Protein AF-A0A9D6RT86-F1 (afdb_monomer_lite)

pLDDT: mean 81.07, std 12.39, range [26.58, 95.44]

Secondary structure (DSSP, 8-state):
-HHHHHHHHHHHHHHHHHHHHHHHHHHHHHHHHHHHHHHHHHHHHHHHHHHHHHHHHHHHHHHHHHTT--HHHHHHHHHHHHHHHHHHHHHHHHHHHHHHHHHHHHHHHHHHHHHHHHHHHHHHHHHHHHHHHHHHHHHHHHHHHHHHHHHHHHHHHHHHHHHHHHHHHHHHHHHHHHHHHHHHHHHHHHHHHHHHHHHHHHHHHHHHHHHHHHHHHHHHHHHHHHTTTSSS--------------------SSSHHHHHHHHHHHHHHHHHHHHHHHHHHHHHHHHHHHHHHHHHHHHHHHHHHHHHHHHHHHHHHHHHHHHHHHHHHHHHHHHHHHHHHHHHHHHHHHHHHHHHHHHHHHHHHHHHHHHHHHHHHHHHHHHHHHHHHHHHHHHHHHHHHHHHHHHHHHHHHHHHHHHHHHHHHHHHHHHHHHHHHHHHHHHHHHHHHHHHHHHHHHHHHHHHHHHHHHHHHHHHHHHHHHHHHTTS---HHHHHHHHHHHHHHHHHHHHHHHHHHHHHHHHHHHHHHHHHHHHHHHHHHHHHHHHHHHHHHHHHHHHHHHHHHHHHHHHHHHHHHHHHHHHHHHHHHHHHHHHHHHHHHHHHHHHHHHHHHHHHHHHHHHHHHHHHHHHHHHHHHHHHHHHHHHHHHHHHHHHHHHHHHHHHHHHHHHHHHHHHHHHHHHHHHHHHHHHHHHHHHHHHHHHHHTT-

Radius of gyration: 91.31 Å; chains: 1; bounding box: 219×59×304 Å

Sequence (708 aa):
MQRVILQLRQTQKQALLLKRRLTATKVLAIKYKRLALKLKKTSDLLRAQLQQKIKLLSQQLAQTQKSGADPKQIASLKQALLQAQAEKEKLTSTAESRHRELARLQESIGQLEASLGEQQGLREELEAQLREGYERLTQERTRAASELESVRSRAGNLEKQTQLQKSRIGGLEEKVRAAEARLEELERDIEASEQQKELQVSQLQRELQAAELDRELQVTELEAKLQEVELQRDAQAPTLETDAPAEAELRGELEDSREQLASLQAELAASREMLAEAQERSAALEPEHAQAMLRFEEARGREEELQLAQEASLAEIDRLEQTLTTRGAELEEVKEELSRARSQLEETRRHVLERDGALGDSSLAMEDLQEQLNRLQDRGDELERLLHERTSELAEANSLIHELESMISATETSAGQAEEELEELESRLQSTTQDLLQRDQRLSELEQELQSKNERLQQKDERIAELWSELASANEILMALEAQAASGVVSKRELTVATQQLKEARSDLQATRSQLEQKQVRIETLQEELQAAMARVADSKELAQTDIVEMRQRILDLHNRAESVENAKFRAEAHLAQLKRDIENRDSQLARLDALVAILEEKQDELQRELEDTREQLTLSIEGREQTAAQLKWKNELLEELHSTLNEKESALRDLQGRYQSLKESTRTQVEEANSTKTRLLEVVTEKQTLQSRVMLLQEEVKRLKGL

Foldseek 3Di:
DVVLVVVLVVLVVVLVVLVVVLVVLVVVLVVLVVVLVVLVVVLVVVLVVLVVVLVVLVVVLVVCVVVVHDVVVNVVSVVVNVVSVVVNVVSVVVSVVSVVVSVVSVVVSVVSVVVSVVSVVVSVVSVVVSVVSVVVVVVVVVVVVVVVVVVVVVVVVVVVVVVVVVVVVVVVVVVVVVVVVVVVVVVVVVVVVVVVVVVVVVVVVVVVVVVVVVVVVVVVVVVVVVVVVVPPDDDDDDDDDDDDDDDDDDDDDPVVVVVVVVVVVVVVVVVVVVVVVVVVVVVVVVVVVVVVVVVVVVVVVVVVVVVVVVVVVVVVVVVVVVVVVVVVVVVVVVVVVVVVVVVVVVVVVVVVVVVVVVVVVVVVVVVVVVVVVVVVVVVVVVVVVVVVVVVVVVVVVVVVVVVVVVVVVVVVVVVVVVVVVVVVVVVVVVVVVVVVVVVVVVVVVVVVVVVVVVVVVVVVVVVVVVVVVVVVVVVVVVVVVVVVVVVPDDDPVVVVVVVVVVVVVVVVVVVVVVVVVVVVVVVVVVVVVVVVVVVVVVVVVVVVVVVVVVVVVVVVVVVVVVVVVVVVVVVVVVVVVVVVVVVVVVVVVVVVVVVVVVVVVVVVVVVVVVVVVVVVVVVVVVVVVVVVVVVVVVVVVVVVVVVVVVVVVVVVVVVVVVVVVVVVVVVVVVVVVVVVVVVVVVVVVVVVVVVVVVVVVVVVVVVVVVVD

Structure (mmCIF, N/CA/C/O backbone):
data_AF-A0A9D6RT86-F1
#
_entry.id   AF-A0A9D6RT86-F1
#
loop_
_atom_site.group_PDB
_atom_site.id
_atom_site.type_symbol
_atom_site.label_atom_id
_atom_site.label_alt_id
_atom_site.label_comp_id
_atom_site.label_asym_id
_atom_site.label_entity_id
_atom_site.label_seq_id
_atom_site.pdbx_PDB_ins_code
_atom_site.Cartn_x
_atom_site.Cartn_y
_atom_site.Cartn_z
_atom_site.occupancy
_atom_site.B_iso_or_equiv
_atom_site.auth_seq_id
_atom_site.auth_comp_id
_atom_site.auth_asym_id
_atom_site.auth_atom_id
_atom_site.pdbx_PDB_model_num
ATOM 1 N N . MET A 1 1 ? 12.897 -5.755 -1.551 1.00 66.19 1 MET A N 1
ATOM 2 C CA . MET A 1 1 ? 12.175 -4.678 -0.830 1.00 66.19 1 MET A CA 1
ATOM 3 C C . MET A 1 1 ? 10.707 -4.978 -0.503 1.00 66.19 1 MET A C 1
ATOM 5 O O . MET A 1 1 ? 10.410 -5.102 0.677 1.00 66.19 1 MET A O 1
ATOM 9 N N . GLN A 1 2 ? 9.785 -5.131 -1.469 1.00 64.38 2 GLN A N 1
ATOM 10 C CA . GLN A 1 2 ? 8.348 -5.309 -1.158 1.00 64.38 2 GLN A CA 1
ATOM 11 C C . GLN A 1 2 ? 8.056 -6.517 -0.246 1.00 64.38 2 GLN A C 1
ATOM 13 O O . GLN A 1 2 ? 7.376 -6.349 0.761 1.00 64.38 2 GLN A O 1
ATOM 18 N N . ARG A 1 3 ? 8.652 -7.696 -0.505 1.00 70.12 3 ARG A N 1
ATOM 19 C CA . ARG A 1 3 ? 8.540 -8.872 0.391 1.00 70.12 3 ARG A CA 1
ATOM 20 C C . ARG A 1 3 ? 9.015 -8.592 1.825 1.00 70.12 3 ARG A C 1
ATOM 22 O O . ARG A 1 3 ? 8.358 -9.009 2.771 1.00 70.12 3 ARG A O 1
ATOM 29 N N . VAL A 1 4 ? 10.112 -7.847 1.987 1.00 70.44 4 VAL A N 1
ATOM 30 C CA . VAL A 1 4 ? 10.682 -7.483 3.301 1.00 70.44 4 VAL A CA 1
ATOM 31 C C . VAL A 1 4 ? 9.758 -6.517 4.050 1.00 70.44 4 VAL A C 1
ATOM 33 O O . VAL A 1 4 ? 9.514 -6.690 5.240 1.00 70.44 4 VAL A O 1
ATOM 36 N N . ILE A 1 5 ? 9.176 -5.540 3.348 1.00 70.75 5 ILE A N 1
ATOM 37 C CA . ILE A 1 5 ? 8.189 -4.605 3.914 1.00 70.75 5 ILE A CA 1
ATOM 38 C C . ILE A 1 5 ? 6.923 -5.352 4.359 1.00 70.75 5 ILE A C 1
ATOM 40 O O . ILE A 1 5 ? 6.368 -5.063 5.420 1.00 70.75 5 ILE A O 1
ATOM 44 N N . LEU A 1 6 ? 6.470 -6.325 3.567 1.00 74.44 6 LEU A N 1
ATOM 45 C CA . LEU A 1 6 ? 5.275 -7.117 3.855 1.00 74.44 6 LEU A CA 1
ATOM 46 C C . LEU A 1 6 ? 5.482 -8.023 5.078 1.00 74.44 6 LEU A C 1
ATOM 48 O O . LEU A 1 6 ? 4.628 -8.051 5.966 1.00 74.44 6 LEU A O 1
ATOM 52 N N . GLN A 1 7 ? 6.651 -8.665 5.180 1.00 75.00 7 GLN A N 1
ATOM 53 C CA . GLN A 1 7 ? 7.058 -9.413 6.371 1.00 75.00 7 GLN A CA 1
ATOM 54 C C . GLN A 1 7 ? 7.118 -8.509 7.609 1.00 75.00 7 GLN A C 1
ATOM 56 O O . GLN A 1 7 ? 6.474 -8.820 8.603 1.00 75.00 7 GLN A O 1
ATOM 61 N N . LEU A 1 8 ? 7.769 -7.341 7.537 1.00 73.44 8 LEU A N 1
ATOM 62 C CA . LEU A 1 8 ? 7.833 -6.392 8.659 1.00 73.44 8 LEU A CA 1
ATOM 63 C C . LEU A 1 8 ? 6.451 -5.928 9.140 1.00 73.44 8 LEU A C 1
ATOM 65 O O . LEU A 1 8 ? 6.221 -5.826 10.347 1.00 73.44 8 LEU A O 1
ATOM 69 N N . ARG A 1 9 ? 5.509 -5.683 8.220 1.00 77.88 9 ARG A N 1
ATOM 70 C CA . ARG A 1 9 ? 4.119 -5.339 8.569 1.00 77.88 9 ARG A CA 1
ATOM 71 C C . ARG A 1 9 ? 3.409 -6.487 9.286 1.00 77.88 9 ARG A C 1
ATOM 73 O O . ARG A 1 9 ? 2.684 -6.246 10.254 1.00 77.88 9 ARG A O 1
ATOM 80 N N . GLN A 1 10 ? 3.617 -7.729 8.848 1.00 79.81 10 GLN A N 1
ATOM 81 C CA . GLN A 1 10 ? 3.072 -8.906 9.529 1.00 79.81 10 GLN A CA 1
ATOM 82 C C . GLN A 1 10 ? 3.666 -9.064 10.936 1.00 79.81 10 GLN A C 1
ATOM 84 O O . GLN A 1 10 ? 2.904 -9.222 11.893 1.00 79.81 10 GLN A O 1
ATOM 89 N N . THR A 1 11 ? 4.985 -8.924 11.089 1.00 77.25 11 THR A N 1
ATOM 90 C CA . THR A 1 11 ? 5.674 -8.986 12.389 1.00 77.25 11 THR A CA 1
ATOM 91 C C . THR A 1 11 ? 5.197 -7.871 13.330 1.00 77.25 11 THR A C 1
ATOM 93 O O . THR A 1 11 ? 4.907 -8.127 14.499 1.00 77.25 11 THR A O 1
ATOM 96 N N . GLN A 1 12 ? 4.996 -6.644 12.827 1.00 76.25 12 GLN A N 1
ATOM 97 C CA . GLN A 1 12 ? 4.406 -5.538 13.598 1.00 76.25 12 GLN A CA 1
ATOM 98 C C . GLN A 1 12 ? 2.979 -5.843 14.070 1.00 76.25 12 GLN A C 1
ATOM 100 O O . GLN A 1 12 ? 2.642 -5.593 15.230 1.00 76.25 12 GLN A O 1
ATOM 105 N N . LYS A 1 13 ? 2.132 -6.397 13.193 1.00 81.19 13 LYS A N 1
ATOM 106 C CA . LYS A 1 13 ? 0.751 -6.771 13.536 1.00 81.19 13 LYS A CA 1
ATOM 107 C C . LYS A 1 13 ? 0.724 -7.847 14.625 1.00 81.19 13 LYS A C 1
ATOM 109 O O . LYS A 1 13 ? -0.061 -7.740 15.571 1.00 81.19 13 LYS A O 1
ATOM 114 N N . GLN A 1 14 ? 1.602 -8.845 14.526 1.00 77.88 14 GLN A N 1
ATOM 115 C CA . GLN A 1 14 ? 1.760 -9.888 15.541 1.00 77.88 14 GLN A CA 1
ATOM 116 C C . GLN A 1 14 ? 2.231 -9.307 16.881 1.00 77.88 14 GLN A C 1
ATOM 118 O O . GLN A 1 14 ? 1.611 -9.589 17.906 1.00 77.88 14 GLN A O 1
ATOM 123 N N . ALA A 1 15 ? 3.231 -8.419 16.881 1.00 73.00 15 ALA A N 1
ATOM 124 C CA . ALA A 1 15 ? 3.718 -7.754 18.092 1.00 73.00 15 ALA A CA 1
ATOM 125 C C . ALA A 1 15 ? 2.627 -6.914 18.790 1.00 73.00 15 ALA A C 1
ATOM 127 O O . ALA A 1 15 ? 2.501 -6.938 20.017 1.00 73.00 15 ALA A O 1
ATOM 128 N N . LEU A 1 16 ? 1.782 -6.215 18.024 1.00 76.38 16 LEU A N 1
ATOM 129 C CA . LEU A 1 16 ? 0.642 -5.445 18.542 1.00 76.38 16 LEU A CA 1
ATOM 130 C C . LEU A 1 16 ? -0.423 -6.333 19.201 1.00 76.38 16 LEU A C 1
ATOM 132 O O . LEU A 1 16 ? -0.915 -6.011 20.287 1.00 76.38 16 LEU A O 1
ATOM 136 N N . LEU A 1 17 ? -0.764 -7.459 18.569 1.00 78.06 17 LEU A N 1
ATOM 137 C CA . LEU A 1 17 ? -1.690 -8.448 19.130 1.00 78.06 17 LEU A CA 1
ATOM 138 C C . LEU A 1 17 ? -1.142 -9.055 20.425 1.00 78.06 17 LEU A C 1
ATOM 140 O O . LEU A 1 17 ? -1.874 -9.167 21.412 1.00 78.06 17 LEU A O 1
ATOM 144 N N . LEU A 1 18 ? 0.151 -9.385 20.444 1.00 78.94 18 LEU A N 1
ATOM 145 C CA . LEU A 1 18 ? 0.824 -9.924 21.621 1.00 78.94 18 LEU A CA 1
ATOM 146 C C . LEU A 1 18 ? 0.835 -8.910 22.769 1.00 78.94 18 LEU A C 1
ATOM 148 O O . LEU A 1 18 ? 0.496 -9.259 23.896 1.00 78.94 18 LEU A O 1
ATOM 152 N N . LYS A 1 19 ? 1.100 -7.629 22.485 1.00 76.38 19 LYS A N 1
ATOM 153 C CA . LYS A 1 19 ? 1.039 -6.546 23.479 1.00 76.38 19 LYS A CA 1
ATOM 154 C C . LYS A 1 19 ? -0.352 -6.424 24.114 1.00 76.38 19 LYS A C 1
ATOM 156 O O . LYS A 1 19 ? -0.456 -6.280 25.335 1.00 76.38 19 LYS A O 1
ATOM 161 N N . ARG A 1 20 ? -1.428 -6.525 23.321 1.00 78.88 20 ARG A N 1
ATOM 162 C CA . ARG A 1 20 ? -2.813 -6.499 23.835 1.00 78.88 20 ARG A CA 1
ATOM 163 C C . ARG A 1 20 ? -3.099 -7.693 24.746 1.00 78.88 20 ARG A C 1
ATOM 165 O O . ARG A 1 20 ? -3.607 -7.492 25.849 1.00 78.88 20 ARG A O 1
ATOM 172 N N . ARG A 1 21 ? -2.711 -8.905 24.329 1.00 78.00 21 ARG A N 1
ATOM 173 C CA . ARG A 1 21 ? -2.840 -10.122 25.150 1.00 78.00 21 ARG A CA 1
ATOM 174 C C . ARG A 1 21 ? -2.077 -9.992 26.467 1.00 78.00 21 ARG A C 1
ATOM 176 O O . ARG A 1 21 ? -2.680 -10.164 27.519 1.00 78.00 21 ARG A O 1
ATOM 183 N N . LEU A 1 22 ? -0.821 -9.547 26.426 1.00 75.06 22 LEU A N 1
ATOM 184 C CA . LEU A 1 22 ? 0.011 -9.333 27.613 1.00 75.06 22 LEU A CA 1
ATOM 185 C C . LEU A 1 22 ? -0.640 -8.386 28.630 1.00 75.06 22 LEU A C 1
ATOM 187 O O . LEU A 1 22 ? -0.577 -8.602 29.840 1.00 75.06 22 LEU A O 1
ATOM 191 N N . THR A 1 23 ? -1.277 -7.325 28.133 1.00 77.56 23 THR A N 1
ATOM 192 C CA . THR A 1 23 ? -1.964 -6.338 28.972 1.00 77.56 23 THR A CA 1
ATOM 193 C C . THR A 1 23 ? -3.193 -6.955 29.644 1.00 77.56 23 THR A C 1
ATOM 195 O O . THR A 1 23 ? -3.360 -6.808 30.854 1.00 77.56 23 THR A O 1
ATOM 198 N N . ALA A 1 24 ? -4.002 -7.719 28.902 1.00 74.06 24 ALA A N 1
ATOM 199 C CA . ALA A 1 24 ? -5.158 -8.429 29.448 1.00 74.06 24 ALA A CA 1
ATOM 200 C C . ALA A 1 24 ? -4.754 -9.468 30.512 1.00 74.06 24 ALA A C 1
ATOM 202 O O . ALA A 1 24 ? -5.345 -9.504 31.594 1.00 74.06 24 ALA A O 1
ATOM 203 N N . THR A 1 25 ? -3.700 -10.251 30.258 1.00 76.69 25 THR A N 1
ATOM 204 C CA . THR A 1 25 ? -3.180 -11.252 31.204 1.00 76.69 25 THR A CA 1
ATOM 205 C C . THR A 1 25 ? -2.684 -10.601 32.499 1.00 76.69 25 THR A C 1
ATOM 207 O O . THR A 1 25 ? -3.001 -11.082 33.587 1.00 76.69 25 THR A O 1
ATOM 210 N N . LYS A 1 26 ? -1.987 -9.453 32.422 1.00 76.06 26 LYS A N 1
ATOM 211 C CA . LYS A 1 26 ? -1.562 -8.681 33.611 1.00 76.06 26 LYS A CA 1
ATOM 212 C C . LYS A 1 26 ? -2.746 -8.193 34.442 1.00 76.06 26 LYS A C 1
ATOM 214 O O . LYS A 1 26 ? -2.724 -8.315 35.666 1.00 76.06 26 LYS A O 1
ATOM 219 N N . VAL A 1 27 ? -3.778 -7.653 33.795 1.00 78.06 27 VAL A N 1
ATOM 220 C CA . VAL A 1 27 ? -4.983 -7.161 34.482 1.00 78.06 27 VAL A CA 1
ATOM 221 C C . VAL A 1 27 ? -5.702 -8.304 35.203 1.00 78.06 27 VAL A C 1
ATOM 223 O O . VAL A 1 27 ? -6.057 -8.160 36.377 1.00 78.06 27 VAL A O 1
ATOM 226 N N . LEU A 1 28 ? -5.856 -9.457 34.545 1.00 76.44 28 LEU A N 1
ATOM 227 C CA . LEU A 1 28 ? -6.448 -10.654 35.149 1.00 76.44 28 LEU A CA 1
ATOM 228 C C . LEU A 1 28 ? -5.633 -11.149 36.348 1.00 76.44 28 LEU A C 1
ATOM 230 O O . LEU A 1 28 ? -6.202 -11.352 37.421 1.00 76.44 28 LEU A O 1
ATOM 234 N N . ALA A 1 29 ? -4.309 -11.261 36.211 1.00 72.62 29 ALA A N 1
ATOM 235 C CA . ALA A 1 29 ? -3.428 -11.676 37.301 1.00 72.62 29 ALA A CA 1
ATOM 236 C C . ALA A 1 29 ? -3.556 -10.750 38.527 1.00 72.62 29 ALA A C 1
ATOM 238 O O . ALA A 1 29 ? -3.706 -11.229 39.652 1.00 72.62 29 ALA A O 1
ATOM 239 N N . ILE A 1 30 ? -3.594 -9.425 38.328 1.00 77.75 30 ILE A N 1
ATOM 240 C CA . ILE A 1 30 ? -3.795 -8.442 39.409 1.00 77.75 30 ILE A CA 1
ATOM 241 C C . ILE A 1 30 ? -5.167 -8.617 40.076 1.00 77.75 30 ILE A C 1
ATOM 243 O O . ILE A 1 30 ? -5.262 -8.580 41.309 1.00 77.75 30 ILE A O 1
ATOM 247 N N . LYS A 1 31 ? -6.231 -8.818 39.287 1.00 78.50 31 LYS A N 1
ATOM 248 C CA . LYS A 1 31 ? -7.597 -9.013 39.798 1.00 78.50 31 LYS A CA 1
ATOM 249 C C . LYS A 1 31 ? -7.679 -10.267 40.672 1.00 78.50 31 LYS A C 1
ATOM 251 O O . LYS A 1 31 ? -8.170 -10.179 41.798 1.00 78.50 31 LYS A O 1
ATOM 256 N N . TYR A 1 32 ? -7.115 -11.386 40.215 1.00 76.81 32 TYR A N 1
ATOM 257 C CA . TYR A 1 32 ? -7.061 -12.630 40.988 1.00 76.81 32 TYR A CA 1
ATOM 258 C C . TYR A 1 32 ? -6.236 -12.491 42.273 1.00 76.81 32 TYR A C 1
ATOM 260 O O . TYR A 1 32 ? -6.689 -12.919 43.336 1.00 76.81 32 TYR A O 1
ATOM 268 N N . LYS A 1 33 ? -5.083 -11.809 42.226 1.00 78.44 33 LYS A N 1
ATOM 269 C CA . LYS A 1 33 ? -4.237 -11.556 43.410 1.00 78.44 33 LYS A CA 1
ATOM 270 C C . LYS A 1 33 ? -4.976 -10.735 44.474 1.00 78.44 33 LYS A C 1
ATOM 272 O O . LYS A 1 33 ? -4.925 -11.065 45.659 1.00 78.44 33 LYS A O 1
ATOM 277 N N . ARG A 1 34 ? -5.724 -9.699 44.066 1.00 80.69 34 ARG A N 1
ATOM 278 C CA . ARG A 1 34 ? -6.567 -8.892 44.973 1.00 80.69 34 ARG A CA 1
ATOM 279 C C . ARG A 1 34 ? -7.705 -9.708 45.586 1.00 80.69 34 ARG A C 1
ATOM 281 O O . ARG A 1 34 ? -7.970 -9.572 46.780 1.00 80.69 34 ARG A O 1
ATOM 288 N N . LEU A 1 35 ? -8.366 -10.544 44.787 1.00 78.81 35 LEU A N 1
ATOM 289 C CA . LEU A 1 35 ? -9.498 -11.363 45.227 1.00 78.81 35 LEU A CA 1
ATOM 290 C C . LEU A 1 35 ? -9.054 -12.422 46.248 1.00 78.81 35 LEU A C 1
ATOM 292 O O . LEU A 1 35 ? -9.664 -12.549 47.310 1.00 78.81 35 LEU A O 1
ATOM 296 N N . ALA A 1 36 ? -7.915 -13.075 45.995 1.00 73.88 36 ALA A N 1
ATOM 297 C CA . ALA A 1 36 ? -7.281 -13.991 46.939 1.00 73.88 36 ALA A CA 1
ATOM 298 C C . ALA A 1 36 ? -6.918 -13.298 48.269 1.00 73.88 36 ALA A C 1
ATOM 300 O O . ALA A 1 36 ? -7.170 -13.831 49.351 1.00 73.88 36 ALA A O 1
ATOM 301 N N . LEU A 1 37 ? -6.392 -12.069 48.216 1.00 79.94 37 LEU A N 1
ATOM 302 C CA . LEU A 1 37 ? -6.053 -11.304 49.420 1.00 79.94 37 LEU A CA 1
ATOM 303 C C . LEU A 1 37 ? -7.295 -10.941 50.258 1.00 79.94 37 LEU A C 1
ATOM 305 O O . LEU A 1 37 ? -7.249 -11.017 51.488 1.00 79.94 37 LEU A O 1
ATOM 309 N N . LYS A 1 38 ? -8.407 -10.563 49.608 1.00 80.50 38 LYS A N 1
ATOM 310 C CA . LYS A 1 38 ? -9.688 -10.259 50.276 1.00 80.50 38 LYS A CA 1
ATOM 311 C C . LYS A 1 38 ? -10.289 -11.500 50.947 1.00 80.50 38 LYS A C 1
ATOM 313 O O . LYS A 1 38 ? -10.696 -11.427 52.108 1.00 80.50 38 LYS A O 1
ATOM 318 N N . LEU A 1 39 ? -10.301 -12.640 50.253 1.00 77.12 39 LEU A N 1
ATOM 319 C CA . LEU A 1 39 ? -10.788 -13.915 50.799 1.00 77.12 39 LEU A CA 1
ATOM 320 C C . LEU A 1 39 ? -9.977 -14.366 52.018 1.00 77.12 39 LEU A C 1
ATOM 322 O O . LEU A 1 39 ? -10.549 -14.794 53.019 1.00 77.12 39 LEU A O 1
ATOM 326 N N . LYS A 1 40 ? -8.649 -14.207 51.969 1.00 80.31 40 LYS A N 1
ATOM 327 C CA . LYS A 1 40 ? -7.771 -14.527 53.098 1.00 80.31 40 LYS A CA 1
ATOM 328 C C . LYS A 1 40 ? -8.061 -13.643 54.318 1.00 80.31 40 LYS A C 1
ATOM 330 O O . LYS A 1 40 ? -8.344 -14.164 55.391 1.00 80.31 40 LYS A O 1
ATOM 335 N N . LYS A 1 41 ? -8.091 -12.315 54.142 1.00 81.81 41 LYS A N 1
ATOM 336 C CA . LYS A 1 41 ? -8.360 -11.360 55.237 1.00 81.81 41 LYS A CA 1
ATOM 337 C C . LYS A 1 41 ? -9.717 -11.588 55.912 1.00 81.81 41 LYS A C 1
ATOM 339 O O . LYS A 1 41 ? -9.799 -11.560 57.135 1.00 81.81 41 LYS A O 1
ATOM 344 N N . THR A 1 42 ? -10.770 -11.816 55.126 1.00 79.31 42 THR A N 1
ATOM 345 C CA . THR A 1 42 ? -12.124 -12.055 55.660 1.00 79.31 42 THR A CA 1
ATOM 346 C C . THR A 1 42 ? -12.212 -13.372 56.429 1.00 79.31 42 THR A C 1
ATOM 348 O O . THR A 1 42 ? -12.796 -13.408 57.509 1.00 79.31 42 THR A O 1
ATOM 351 N N . SER A 1 43 ? -11.579 -14.438 55.926 1.00 78.25 43 SER A N 1
ATOM 352 C CA . SER A 1 43 ? -11.485 -15.727 56.623 1.00 78.25 43 SER A CA 1
ATOM 353 C C . SER A 1 43 ? -10.736 -15.619 57.958 1.00 78.25 43 SER A C 1
ATOM 355 O O . SER A 1 43 ? -11.191 -16.164 58.966 1.00 78.25 43 SER A O 1
ATOM 357 N N . ASP A 1 44 ? -9.601 -14.917 57.978 1.00 79.88 44 ASP A N 1
ATOM 358 C CA . ASP A 1 44 ? -8.774 -14.764 59.181 1.00 79.88 44 ASP A CA 1
ATOM 359 C C . ASP A 1 44 ? -9.490 -13.926 60.259 1.00 79.88 44 ASP A C 1
ATOM 361 O O . ASP A 1 44 ? -9.465 -14.282 61.439 1.00 79.88 44 ASP A O 1
ATOM 365 N N . LEU A 1 45 ? -10.208 -12.869 59.854 1.00 83.00 45 LEU A N 1
ATOM 366 C CA . LEU A 1 45 ? -10.999 -12.020 60.754 1.00 83.00 45 LEU A CA 1
ATOM 367 C C . LEU A 1 45 ? -12.156 -12.788 61.417 1.00 83.00 45 LEU A C 1
ATOM 369 O O . LEU A 1 45 ? -12.318 -12.724 62.636 1.00 83.00 45 LEU A O 1
ATOM 373 N N . LEU A 1 46 ? -12.922 -13.555 60.632 1.00 80.44 46 LEU A N 1
ATOM 374 C CA . LEU A 1 46 ? -14.029 -14.382 61.132 1.00 80.44 46 LEU A CA 1
ATOM 375 C C . LEU A 1 46 ? -13.544 -15.440 62.135 1.00 80.44 46 LEU A C 1
ATOM 377 O O . LEU A 1 46 ? -14.159 -15.623 63.189 1.00 80.44 46 LEU A O 1
ATOM 381 N N . ARG A 1 47 ? -12.409 -16.103 61.859 1.00 78.75 47 ARG A N 1
ATOM 382 C CA . ARG A 1 47 ? -11.790 -17.048 62.810 1.00 78.75 47 ARG A CA 1
ATOM 383 C C . ARG A 1 47 ? -11.394 -16.366 64.119 1.00 78.75 47 ARG A C 1
ATOM 385 O O . ARG A 1 47 ? -11.660 -16.926 65.185 1.00 78.75 47 ARG A O 1
ATOM 392 N N . ALA A 1 48 ? -10.793 -15.179 64.046 1.00 81.06 48 ALA A N 1
ATOM 393 C CA . ALA A 1 48 ? -10.365 -14.430 65.225 1.00 81.06 48 ALA A CA 1
ATOM 394 C C . ALA A 1 48 ? -11.555 -14.006 66.108 1.00 81.06 48 ALA A C 1
ATOM 396 O O . ALA A 1 48 ? -11.529 -14.228 67.321 1.00 81.06 48 ALA A O 1
ATOM 397 N N . GLN A 1 49 ? -12.629 -13.477 65.507 1.00 82.44 49 GLN A N 1
ATOM 398 C CA . GLN A 1 49 ? -13.839 -13.052 66.224 1.00 82.44 49 GLN A CA 1
ATOM 399 C C . GLN A 1 49 ? -14.527 -14.219 66.954 1.00 82.44 49 GLN A C 1
ATOM 401 O O . GLN A 1 49 ? -14.895 -14.096 68.125 1.00 82.44 49 GLN A O 1
ATOM 406 N N . LEU A 1 50 ? -14.645 -15.385 66.314 1.00 81.38 50 LEU A N 1
ATOM 407 C CA . LEU A 1 50 ? -15.237 -16.573 66.943 1.00 81.38 50 LEU A CA 1
ATOM 408 C C . LEU A 1 50 ? -14.370 -17.186 68.033 1.00 81.38 50 LEU A C 1
ATOM 410 O O . LEU A 1 50 ? -14.897 -17.606 69.064 1.00 81.38 50 LEU A O 1
ATOM 414 N N . GLN A 1 51 ? -13.047 -17.212 67.854 1.00 84.50 51 GLN A N 1
ATOM 415 C CA . GLN A 1 51 ? -12.139 -17.622 68.925 1.00 84.50 51 GLN A CA 1
ATOM 416 C C . GLN A 1 51 ? -12.278 -16.716 70.150 1.00 84.50 51 GLN A C 1
ATOM 418 O O . GLN A 1 51 ? -12.301 -17.216 71.276 1.00 84.50 51 GLN A O 1
ATOM 423 N N . GLN A 1 52 ? -12.423 -15.405 69.947 1.00 85.56 52 GLN A N 1
ATOM 424 C CA . GLN A 1 52 ? -12.643 -14.455 71.032 1.00 85.56 52 GLN A CA 1
ATOM 425 C C . GLN A 1 52 ? -13.998 -14.681 71.722 1.00 85.56 52 GLN A C 1
ATOM 427 O O . GLN A 1 52 ? -14.035 -14.757 72.951 1.00 85.56 52 GLN A O 1
ATOM 432 N N . LYS A 1 53 ? -15.083 -14.882 70.958 1.00 84.38 53 LYS A N 1
ATOM 433 C CA . LYS A 1 53 ? -16.432 -15.182 71.481 1.00 84.38 53 LYS A CA 1
ATOM 434 C C . LYS A 1 53 ? -16.448 -16.461 72.326 1.00 84.38 53 LYS A C 1
ATOM 436 O O . LYS A 1 53 ? -16.952 -16.450 73.446 1.00 84.38 53 LYS A O 1
ATOM 441 N N . ILE A 1 54 ? -15.823 -17.540 71.848 1.00 83.69 54 ILE A N 1
ATOM 442 C CA . ILE A 1 54 ? -15.704 -18.804 72.596 1.00 83.69 54 ILE A CA 1
ATOM 443 C C . ILE A 1 54 ? -14.887 -18.615 73.876 1.00 83.69 54 ILE A C 1
ATOM 445 O O . ILE A 1 54 ? -15.261 -19.145 74.922 1.00 83.69 54 ILE A O 1
ATOM 449 N N . LYS A 1 55 ? -13.791 -17.848 73.824 1.00 87.62 55 LYS A N 1
ATOM 450 C CA . LYS A 1 55 ? -12.952 -17.565 74.998 1.00 87.62 55 LYS A CA 1
ATOM 451 C C . LYS A 1 55 ? -13.733 -16.802 76.076 1.00 87.62 55 LYS A C 1
ATOM 453 O O . LYS A 1 55 ? -13.646 -17.168 77.245 1.00 87.62 55 LYS A O 1
ATOM 458 N N . LEU A 1 56 ? -14.533 -15.810 75.678 1.00 84.94 56 LEU A N 1
ATOM 459 C CA . LEU A 1 56 ? -15.394 -15.023 76.570 1.00 84.94 56 LEU A CA 1
ATOM 460 C C . LEU A 1 56 ? -16.503 -15.874 77.202 1.00 84.94 56 LEU A C 1
ATOM 462 O O . LEU A 1 56 ? -16.651 -15.869 78.421 1.00 84.94 56 LEU A O 1
ATOM 466 N N . LEU A 1 57 ? -17.213 -16.673 76.398 1.00 83.56 57 LEU A N 1
ATOM 467 C CA . LEU A 1 57 ? -18.251 -17.591 76.886 1.00 83.56 57 LEU A CA 1
ATOM 468 C C . LEU A 1 57 ? -17.679 -18.643 77.848 1.00 83.56 57 LEU A C 1
ATOM 470 O O . LEU A 1 57 ? -18.284 -18.947 78.872 1.00 83.56 57 LEU A O 1
ATOM 474 N N . SER A 1 58 ? -16.477 -19.155 77.566 1.00 82.69 58 SER A N 1
ATOM 475 C CA . SER A 1 58 ? -15.782 -20.108 78.444 1.00 82.69 58 SER A CA 1
ATOM 476 C C . SER A 1 58 ? -15.408 -19.476 79.791 1.00 82.69 58 SER A C 1
ATOM 478 O O . SER A 1 58 ? -15.544 -20.112 80.836 1.00 82.69 58 SER A O 1
ATOM 480 N N . GLN A 1 59 ? -14.958 -18.215 79.787 1.00 84.31 59 GLN A N 1
ATOM 481 C CA . GLN A 1 59 ? -14.638 -17.464 81.006 1.00 84.31 59 GLN A CA 1
ATOM 482 C C . GLN A 1 59 ? -15.891 -17.134 81.829 1.00 84.31 59 GLN A C 1
ATOM 484 O O . GLN A 1 59 ? -15.878 -17.323 83.045 1.00 84.31 59 GLN A O 1
ATOM 489 N N . GLN A 1 60 ? -16.978 -16.708 81.178 1.00 82.50 60 GLN A N 1
ATOM 490 C CA . GLN A 1 60 ? -18.268 -16.442 81.826 1.00 82.50 60 GLN A CA 1
ATOM 491 C C . GLN A 1 60 ? -18.859 -17.709 82.454 1.00 82.50 60 GLN A C 1
ATOM 493 O O . GLN A 1 60 ? -19.341 -17.665 83.587 1.00 82.50 60 GLN A O 1
ATOM 498 N N . LEU A 1 61 ? -18.759 -18.854 81.770 1.00 80.31 61 LEU A N 1
ATOM 499 C CA . LEU A 1 61 ? -19.171 -20.150 82.308 1.00 80.31 61 LEU A CA 1
ATOM 500 C C . LEU A 1 61 ? -18.337 -20.544 83.543 1.00 80.31 61 LEU A C 1
ATOM 502 O O . LEU A 1 61 ? -18.884 -20.996 84.546 1.00 80.31 61 LEU A O 1
ATOM 506 N N . ALA A 1 62 ? -17.018 -20.336 83.503 1.00 79.31 62 ALA A N 1
ATOM 507 C CA . ALA A 1 62 ? -16.133 -20.637 84.629 1.00 79.31 62 ALA A CA 1
ATOM 508 C C . ALA A 1 62 ? -16.371 -19.717 85.845 1.00 79.31 62 ALA A C 1
ATOM 510 O O . ALA A 1 62 ? -16.241 -20.162 86.986 1.00 79.31 62 ALA A O 1
ATOM 511 N N . GLN A 1 63 ? -16.723 -18.445 85.625 1.00 78.81 63 GLN A N 1
ATOM 512 C CA . GLN A 1 63 ? -17.082 -17.505 86.695 1.00 78.81 63 GLN A CA 1
ATOM 513 C C . GLN A 1 63 ? -18.443 -17.828 87.321 1.00 78.81 63 GLN A C 1
ATOM 515 O O . GLN A 1 63 ? -18.536 -17.892 88.544 1.00 78.81 63 GLN A O 1
ATOM 520 N N . THR A 1 64 ? -19.467 -18.099 86.509 1.00 75.31 64 THR A N 1
ATOM 521 C CA . THR A 1 64 ? -20.819 -18.447 86.993 1.00 75.31 64 THR A CA 1
ATOM 522 C C . THR A 1 64 ? -20.857 -19.776 87.752 1.00 75.31 64 THR A C 1
ATOM 524 O O . THR A 1 64 ? -21.588 -19.905 88.733 1.00 75.31 64 THR A O 1
ATOM 527 N N . GLN A 1 65 ? -20.010 -20.742 87.377 1.00 75.88 65 GLN A N 1
ATOM 528 C CA . GLN A 1 65 ? -19.814 -21.981 88.141 1.00 75.88 65 GLN A CA 1
ATOM 529 C C . GLN A 1 65 ? -19.119 -21.756 89.492 1.00 75.88 65 GLN A C 1
ATOM 531 O O . GLN A 1 65 ? -19.401 -22.476 90.446 1.00 75.88 65 GLN A O 1
ATOM 536 N N . LYS A 1 66 ? -18.232 -20.757 89.600 1.00 75.06 66 LYS A N 1
ATOM 537 C CA . LYS A 1 66 ? -17.564 -20.398 90.863 1.00 75.06 66 LYS A CA 1
ATOM 538 C C . LYS A 1 66 ? -18.449 -19.578 91.805 1.00 75.06 66 LYS A C 1
ATOM 540 O O . LYS A 1 66 ? -18.228 -19.631 93.008 1.00 75.06 66 LYS A O 1
ATOM 545 N N . SER A 1 67 ? -19.424 -18.831 91.286 1.00 74.12 67 SER A N 1
ATOM 546 C CA . SER A 1 67 ? -20.284 -17.938 92.076 1.00 74.12 67 SER A CA 1
ATOM 547 C C . SER A 1 67 ? -21.581 -18.580 92.589 1.00 74.12 67 SER A C 1
ATOM 549 O O . SER A 1 67 ? -22.381 -17.882 93.203 1.00 74.12 67 SER A O 1
ATOM 551 N N . GLY A 1 68 ? -21.819 -19.874 92.339 1.00 67.62 68 GLY A N 1
ATOM 552 C CA . GLY A 1 68 ? -23.019 -20.579 92.818 1.00 67.62 68 GLY A CA 1
ATOM 553 C C . GLY A 1 68 ? -24.328 -20.129 92.152 1.00 67.62 68 GLY A C 1
ATOM 554 O O . GLY A 1 68 ? -25.370 -20.127 92.800 1.00 67.62 68 GLY A O 1
ATOM 555 N N . ALA A 1 69 ? -24.271 -19.708 90.884 1.00 56.84 69 ALA A N 1
ATOM 556 C CA . ALA A 1 69 ? -25.427 -19.209 90.136 1.00 56.84 69 ALA A CA 1
ATOM 557 C C . ALA A 1 69 ? -26.476 -20.300 89.821 1.00 56.84 69 ALA A C 1
ATOM 559 O O . ALA A 1 69 ? -26.176 -21.495 89.817 1.00 56.84 69 ALA A O 1
ATOM 560 N N . ASP A 1 70 ? -27.704 -19.861 89.516 1.00 70.88 70 ASP A N 1
ATOM 561 C CA . ASP A 1 70 ? -28.870 -20.702 89.216 1.00 70.88 70 ASP A CA 1
ATOM 562 C C . ASP A 1 70 ? -28.553 -21.745 88.113 1.00 70.88 70 ASP A C 1
ATOM 564 O O . ASP A 1 70 ? -28.061 -21.377 87.036 1.00 70.88 70 ASP A O 1
ATOM 568 N N . PRO A 1 71 ? -28.827 -23.050 88.327 1.00 76.31 71 PRO A N 1
ATOM 569 C CA . PRO A 1 71 ? -28.558 -24.106 87.348 1.00 76.31 71 PRO A CA 1
ATOM 570 C C . PRO A 1 71 ? -29.152 -23.842 85.955 1.00 76.31 71 PRO A C 1
ATOM 572 O O . PRO A 1 71 ? -28.577 -24.295 84.961 1.00 76.31 71 PRO A O 1
ATOM 575 N N . LYS A 1 72 ? -30.241 -23.065 85.844 1.00 75.69 72 LYS A N 1
ATOM 576 C CA . LYS A 1 72 ? -30.803 -22.659 84.543 1.00 75.69 72 LYS A CA 1
ATOM 577 C C . LYS A 1 72 ? -29.872 -21.739 83.741 1.00 75.69 72 LYS A C 1
ATOM 579 O O . LYS A 1 72 ? -29.762 -21.901 82.526 1.00 75.69 72 LYS A O 1
ATOM 584 N N . GLN A 1 73 ? -29.158 -20.821 84.397 1.00 76.44 73 GLN A N 1
ATOM 585 C CA . GLN A 1 73 ? -28.185 -19.940 83.735 1.00 76.44 73 GLN A CA 1
ATOM 586 C C . GLN A 1 73 ? -26.934 -20.707 83.290 1.00 76.44 73 GLN A C 1
ATOM 588 O O . GLN A 1 73 ? -26.416 -20.480 82.198 1.00 76.44 73 GLN A O 1
ATOM 593 N N . ILE A 1 74 ? -26.478 -21.674 84.092 1.00 76.62 74 ILE A N 1
ATOM 594 C CA . ILE A 1 74 ? -25.360 -22.556 83.719 1.00 76.62 74 ILE A CA 1
ATOM 595 C C . ILE A 1 74 ? -25.74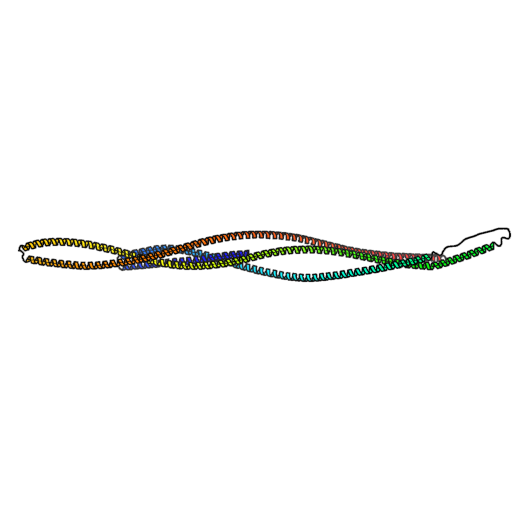0 -23.426 82.511 1.00 76.62 74 ILE A C 1
ATOM 597 O O . ILE A 1 74 ? -24.912 -23.645 81.624 1.00 76.62 74 ILE A O 1
ATOM 601 N N . ALA A 1 75 ? -26.985 -23.910 82.452 1.00 78.69 75 ALA A N 1
ATOM 602 C CA . ALA A 1 75 ? -27.490 -24.675 81.316 1.00 78.69 75 ALA A CA 1
ATOM 603 C C . ALA A 1 75 ? -27.547 -23.833 80.029 1.00 78.69 75 ALA A C 1
ATOM 605 O O . ALA A 1 75 ? -27.065 -24.296 78.994 1.00 78.69 75 ALA A O 1
ATOM 606 N N . SER A 1 76 ? -28.041 -22.589 80.092 1.00 80.50 76 SER A N 1
ATOM 607 C CA . SER A 1 76 ? -28.100 -21.723 78.904 1.00 80.50 76 SER A CA 1
ATOM 608 C C . SER A 1 76 ? -26.705 -21.318 78.408 1.00 80.50 76 SER A C 1
ATOM 610 O O . SER A 1 76 ? -26.451 -21.370 77.207 1.00 80.50 76 SER A O 1
ATOM 612 N N . LEU A 1 77 ? -25.756 -21.029 79.309 1.00 80.38 77 LEU A N 1
ATOM 613 C CA . LEU A 1 77 ? -24.367 -20.730 78.935 1.00 80.38 77 LEU A CA 1
ATOM 614 C C . LEU A 1 77 ? -23.648 -21.946 78.333 1.00 80.38 77 LEU A C 1
ATOM 616 O O . LEU A 1 77 ? -22.886 -21.790 77.379 1.00 80.38 77 LEU A O 1
ATOM 620 N N . LYS A 1 78 ? -23.904 -23.165 78.830 1.00 83.12 78 LYS A N 1
ATOM 621 C CA . LYS A 1 78 ? -23.397 -24.399 78.200 1.00 83.12 78 LYS A CA 1
ATOM 622 C C . LYS A 1 78 ? -23.974 -24.594 76.801 1.00 83.12 78 LYS A C 1
ATOM 624 O O . LYS A 1 78 ? -23.236 -24.969 75.894 1.00 83.12 78 LYS A O 1
ATOM 629 N N . GLN A 1 79 ? -25.265 -24.326 76.623 1.00 84.25 79 GLN A N 1
ATOM 630 C CA . GLN A 1 79 ? -25.930 -24.438 75.328 1.00 84.25 79 GLN A CA 1
ATOM 631 C C . GLN A 1 79 ? -25.410 -23.389 74.333 1.00 84.25 79 GLN A C 1
ATOM 633 O O . GLN A 1 79 ? -25.112 -23.735 73.192 1.00 84.25 79 GLN A O 1
ATOM 638 N N . ALA A 1 80 ? -25.194 -22.148 74.776 1.00 80.44 80 ALA A N 1
ATOM 639 C CA . ALA A 1 80 ? -24.581 -21.090 73.975 1.00 80.44 80 ALA A CA 1
ATOM 640 C C . ALA A 1 80 ? -23.118 -21.402 73.608 1.00 80.44 80 ALA A C 1
ATOM 642 O O . ALA A 1 80 ? -22.691 -21.136 72.485 1.00 80.44 80 ALA A O 1
ATOM 643 N N . LEU A 1 81 ? -22.347 -22.011 74.518 1.00 83.00 81 LEU A N 1
ATOM 644 C CA . LEU A 1 81 ? -20.983 -22.467 74.236 1.00 83.00 81 LEU A CA 1
ATOM 645 C C . LEU A 1 81 ? -20.970 -23.607 73.205 1.00 83.00 81 LEU A C 1
ATOM 647 O O . LEU A 1 81 ? -20.158 -23.573 72.284 1.00 83.00 81 LEU A O 1
ATOM 651 N N . LEU A 1 82 ? -21.880 -24.578 73.328 1.00 83.94 82 LEU A N 1
ATOM 652 C CA . LEU A 1 82 ? -22.059 -25.666 72.360 1.00 83.94 82 LEU A CA 1
ATOM 653 C C . LEU A 1 82 ? -22.462 -25.139 70.978 1.00 83.94 82 LEU A C 1
ATOM 655 O O . LEU A 1 82 ? -21.891 -25.560 69.976 1.00 83.94 82 LEU A O 1
ATOM 659 N N . GLN A 1 83 ? -23.390 -24.181 70.913 1.00 82.56 83 GLN A N 1
ATOM 660 C CA . GLN A 1 83 ? -23.760 -23.517 69.661 1.00 82.56 83 GLN A CA 1
ATOM 661 C C . GLN A 1 83 ? -22.577 -22.757 69.052 1.00 82.56 83 GLN A C 1
ATOM 663 O O . GLN A 1 83 ? -22.299 -22.926 67.870 1.00 82.56 83 GLN A O 1
ATOM 668 N N . ALA A 1 84 ? -21.816 -22.000 69.849 1.00 77.62 84 ALA A N 1
ATOM 669 C CA . ALA A 1 84 ? -20.621 -21.303 69.371 1.00 77.62 84 ALA A CA 1
ATOM 670 C C . ALA A 1 84 ? -19.513 -22.273 68.903 1.00 77.62 84 ALA A C 1
ATOM 672 O O . ALA A 1 84 ? -18.775 -21.972 67.963 1.00 77.62 84 ALA A O 1
ATOM 673 N N . GLN A 1 85 ? -19.393 -23.450 69.526 1.00 81.69 85 GLN A N 1
ATOM 674 C CA . GLN A 1 85 ? -18.488 -24.518 69.087 1.00 81.69 85 GLN A CA 1
ATOM 675 C C . GLN A 1 85 ? -18.951 -25.157 67.768 1.00 81.69 85 GLN A C 1
ATOM 677 O O . GLN A 1 85 ? -18.128 -25.333 66.871 1.00 81.69 85 GLN A O 1
ATOM 682 N N . ALA A 1 86 ? -20.250 -25.411 67.603 1.00 82.31 86 ALA A N 1
ATOM 683 C CA . ALA A 1 86 ? -20.822 -25.902 66.349 1.00 82.31 86 ALA A CA 1
ATOM 684 C C . ALA A 1 86 ? -20.702 -24.870 65.208 1.00 82.31 86 ALA A C 1
ATOM 686 O O . ALA A 1 86 ? -20.376 -25.223 64.074 1.00 82.31 86 ALA A O 1
ATOM 687 N N . GLU A 1 87 ? -20.896 -23.578 65.500 1.00 81.69 87 GLU A N 1
ATOM 688 C CA . GLU A 1 87 ? -20.639 -22.474 64.564 1.00 81.69 87 GLU A CA 1
ATOM 689 C C . GLU A 1 87 ? -19.166 -22.420 64.151 1.00 81.69 87 GLU A C 1
ATOM 691 O O . GLU A 1 87 ? -18.862 -22.257 62.967 1.00 81.69 87 GLU A O 1
ATOM 696 N N . LYS A 1 88 ? -18.239 -22.613 65.100 1.00 81.25 88 LYS A N 1
ATOM 697 C CA . LYS A 1 88 ? -16.807 -22.715 64.805 1.00 81.25 88 LYS A CA 1
ATOM 698 C C . LYS A 1 88 ? -16.517 -23.898 63.889 1.00 81.25 88 LYS A C 1
ATOM 700 O O . LYS A 1 88 ? -15.783 -23.708 62.927 1.00 81.25 88 LYS A O 1
ATOM 705 N N . GLU A 1 89 ? -17.060 -25.087 64.134 1.00 81.50 89 GLU A N 1
ATOM 706 C CA . GLU A 1 89 ? -16.851 -26.250 63.257 1.00 81.50 89 GLU A CA 1
ATOM 707 C C . GLU A 1 89 ? -17.397 -26.010 61.846 1.00 81.50 89 GLU A C 1
ATOM 709 O O . GLU A 1 89 ? -16.665 -26.202 60.870 1.00 81.50 89 GLU A O 1
ATOM 714 N N . LYS A 1 90 ? -18.619 -25.469 61.724 1.00 82.19 90 LYS A N 1
ATOM 715 C CA . LYS A 1 90 ? -19.179 -25.041 60.432 1.00 82.19 90 LYS A CA 1
ATOM 716 C C . LYS A 1 90 ? -18.248 -24.066 59.722 1.00 82.19 90 LYS A C 1
ATOM 718 O O . LYS A 1 90 ? -17.861 -24.318 58.586 1.00 82.19 90 LYS A O 1
ATOM 723 N N . LEU A 1 91 ? -17.815 -23.001 60.388 1.00 76.94 91 LEU A N 1
ATOM 724 C CA . LEU A 1 91 ? -16.922 -22.009 59.789 1.00 76.94 91 LEU A CA 1
ATOM 725 C C . LEU A 1 91 ? -15.517 -22.543 59.517 1.00 76.94 91 LEU A C 1
ATOM 727 O O . LEU A 1 91 ? -14.852 -22.05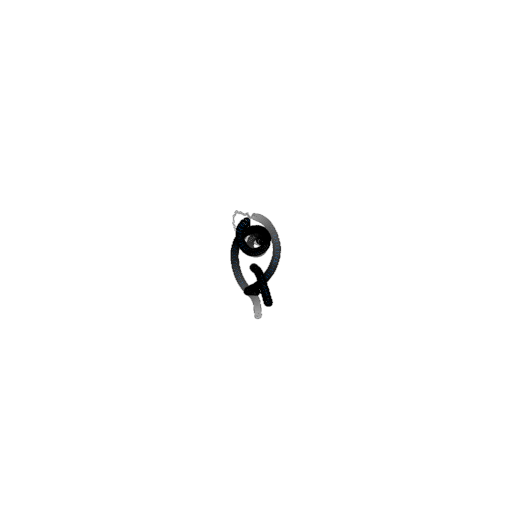1 58.609 1.00 76.94 91 LEU A O 1
ATOM 731 N N . THR A 1 92 ? -15.076 -23.572 60.237 1.00 77.44 92 THR A N 1
ATOM 732 C CA . THR A 1 92 ? -13.823 -24.275 59.944 1.00 77.44 92 THR A CA 1
ATOM 733 C C . THR A 1 92 ? -13.954 -25.046 58.633 1.00 77.44 92 THR A C 1
ATOM 735 O O . THR A 1 92 ? -13.102 -24.876 57.764 1.00 77.44 92 THR A O 1
ATOM 738 N N . SER A 1 93 ? -15.063 -25.764 58.425 1.00 78.81 93 SER A N 1
ATOM 739 C CA . SER A 1 93 ? -15.353 -26.445 57.154 1.00 78.81 93 SER A CA 1
ATOM 740 C C . SER A 1 93 ? -15.505 -25.464 55.979 1.00 78.81 93 SER A C 1
ATOM 742 O O . SER A 1 93 ? -14.948 -25.683 54.901 1.00 78.81 93 SER A O 1
ATOM 744 N N . THR A 1 94 ? -16.158 -24.314 56.193 1.00 78.56 94 THR A N 1
ATOM 745 C CA . THR A 1 94 ? -16.264 -23.246 55.187 1.00 78.56 94 THR A CA 1
ATOM 746 C C . THR A 1 94 ? -14.894 -22.631 54.886 1.00 78.56 94 THR A C 1
ATOM 748 O O . THR A 1 94 ? -14.573 -22.361 53.730 1.00 78.56 94 THR A O 1
ATOM 751 N N . ALA A 1 95 ? -14.052 -22.428 55.904 1.00 73.38 95 ALA A N 1
ATOM 752 C CA . ALA A 1 95 ? -12.697 -21.910 55.736 1.00 73.38 95 ALA A CA 1
ATOM 753 C C . ALA A 1 95 ? -11.785 -22.899 54.996 1.00 73.38 95 ALA A C 1
ATOM 755 O O . ALA A 1 95 ? -10.962 -22.470 54.191 1.00 73.38 95 ALA A O 1
ATOM 756 N N . GLU A 1 96 ? -11.947 -24.205 55.215 1.00 77.12 96 GLU A N 1
ATOM 757 C CA . GLU A 1 96 ? -11.264 -25.248 54.445 1.00 77.12 96 GLU A CA 1
ATOM 758 C C . GLU A 1 96 ? -11.711 -25.259 52.981 1.00 77.12 96 GLU A C 1
ATOM 760 O O . GLU A 1 96 ? -10.866 -25.338 52.089 1.00 77.12 96 GLU A O 1
ATOM 765 N N . SER A 1 97 ? -13.013 -25.109 52.712 1.00 80.00 97 SER A N 1
ATOM 766 C CA . SER A 1 97 ? -13.528 -24.944 51.345 1.00 80.00 97 SER A CA 1
ATOM 767 C C . SER A 1 97 ? -12.922 -23.712 50.667 1.00 80.00 97 SER A C 1
ATOM 769 O O . SER A 1 97 ? -12.376 -23.810 49.568 1.00 80.00 97 SER A O 1
ATOM 771 N N . ARG A 1 98 ? -12.910 -22.564 51.358 1.00 77.00 98 ARG A N 1
ATOM 772 C CA . ARG A 1 98 ? -12.286 -21.327 50.861 1.00 77.00 98 ARG A CA 1
ATOM 773 C C . ARG A 1 98 ? -10.769 -21.443 50.702 1.00 77.00 98 ARG A C 1
ATOM 775 O O . ARG A 1 98 ? -10.207 -20.816 49.812 1.00 77.00 98 ARG A O 1
ATOM 782 N N . HIS A 1 99 ? -10.085 -22.241 51.522 1.00 78.00 99 HIS A N 1
ATOM 783 C CA . HIS A 1 99 ? -8.657 -22.534 51.345 1.00 78.00 99 HIS A CA 1
ATOM 784 C C . HIS A 1 99 ? -8.394 -23.363 50.085 1.00 78.00 99 HIS A C 1
ATOM 786 O O . HIS A 1 99 ? -7.429 -23.088 49.377 1.00 78.00 99 HIS A O 1
ATOM 792 N N . ARG A 1 100 ? -9.263 -24.329 49.759 1.00 81.31 100 ARG A N 1
ATOM 793 C CA . ARG A 1 100 ? -9.175 -25.064 48.486 1.00 81.31 100 ARG A CA 1
ATOM 794 C C . ARG A 1 100 ? -9.421 -24.146 47.290 1.00 81.31 100 ARG A C 1
ATOM 796 O O . ARG A 1 100 ? -8.713 -24.250 46.293 1.00 81.31 100 ARG A O 1
ATOM 803 N N . GLU A 1 101 ? -10.376 -23.224 47.389 1.00 79.44 101 GLU A N 1
ATOM 804 C CA . GLU A 1 101 ? -10.591 -22.194 46.363 1.00 79.44 101 GLU A CA 1
ATOM 805 C C . GLU A 1 101 ? -9.384 -21.261 46.224 1.00 79.44 101 GLU A C 1
ATOM 807 O O . GLU A 1 101 ? -8.943 -21.000 45.109 1.00 79.44 101 GLU A O 1
ATOM 812 N N . LEU A 1 102 ? -8.793 -20.812 47.335 1.00 77.75 102 LEU A N 1
ATOM 813 C CA . LEU A 1 102 ? -7.563 -20.017 47.325 1.00 77.75 102 LEU A CA 1
ATOM 814 C C . LEU A 1 102 ? -6.397 -20.761 46.669 1.00 77.75 102 LEU A C 1
ATOM 816 O O . LEU A 1 102 ? -5.673 -20.151 45.889 1.00 77.75 102 LEU A O 1
ATOM 820 N N . ALA A 1 103 ? -6.237 -22.058 46.937 1.00 77.88 103 ALA A N 1
ATOM 821 C CA . ALA A 1 103 ? -5.207 -22.879 46.306 1.00 77.88 103 ALA A CA 1
ATOM 822 C C . ALA A 1 103 ? -5.411 -22.974 44.783 1.00 77.88 103 ALA A C 1
ATOM 824 O O . ALA A 1 103 ? -4.469 -22.761 44.025 1.00 77.88 103 ALA A O 1
ATOM 825 N N . ARG A 1 104 ? -6.654 -23.177 44.322 1.00 82.44 104 ARG A N 1
ATOM 826 C CA . ARG A 1 104 ? -6.998 -23.164 42.885 1.00 82.44 104 ARG A CA 1
ATOM 827 C C . ARG A 1 104 ? -6.748 -21.803 42.235 1.00 82.44 104 ARG A C 1
ATOM 829 O O . ARG A 1 104 ? -6.267 -21.728 41.106 1.00 82.44 104 ARG A O 1
ATOM 836 N N . LEU A 1 105 ? -7.061 -20.717 42.943 1.00 77.81 105 LEU A N 1
ATOM 837 C CA . LEU A 1 105 ? -6.772 -19.360 42.480 1.00 77.81 105 LEU A CA 1
ATOM 838 C C . LEU A 1 105 ? -5.264 -19.103 42.399 1.00 77.81 105 LEU A C 1
ATOM 840 O O . LEU A 1 105 ? -4.815 -18.471 41.452 1.00 77.81 105 LEU A O 1
ATOM 844 N N . GLN A 1 106 ? -4.476 -19.599 43.354 1.00 80.31 106 GLN A N 1
ATOM 845 C CA . GLN A 1 106 ? -3.014 -19.498 43.328 1.00 80.31 106 GLN A CA 1
ATOM 846 C C . GLN A 1 106 ? -2.401 -20.299 42.179 1.00 80.31 106 GLN A C 1
ATOM 848 O O . GLN A 1 106 ? -1.501 -19.799 41.511 1.00 80.31 106 GLN A O 1
ATOM 853 N N . GLU A 1 107 ? -2.920 -21.493 41.904 1.00 83.56 107 GLU A N 1
ATOM 854 C CA . GLU A 1 107 ? -2.527 -22.294 40.744 1.00 83.56 107 GLU A CA 1
ATOM 855 C C . GLU A 1 107 ? -2.858 -21.576 39.428 1.00 83.56 107 GLU A C 1
ATOM 857 O O . GLU A 1 107 ? -1.998 -21.446 38.559 1.00 83.56 107 GLU A O 1
ATOM 862 N N . SER A 1 108 ? -4.060 -21.002 39.321 1.00 79.44 108 SER A N 1
ATOM 863 C CA . SER A 1 108 ? -4.462 -20.193 38.160 1.00 79.44 108 SER A CA 1
ATOM 864 C C . SER A 1 108 ? -3.581 -18.948 37.992 1.00 79.44 108 SER A C 1
ATOM 866 O O . SER A 1 108 ? -3.214 -18.595 36.875 1.00 79.44 108 SER A O 1
ATOM 868 N N . ILE A 1 109 ? -3.196 -18.285 39.092 1.00 77.56 109 ILE A N 1
ATOM 869 C CA . ILE A 1 109 ? -2.234 -17.171 39.070 1.00 77.56 109 ILE A CA 1
ATOM 870 C C . ILE A 1 109 ? -0.873 -17.654 38.558 1.00 77.56 109 ILE A C 1
ATOM 872 O O . ILE A 1 109 ? -0.300 -16.989 37.703 1.00 77.56 109 ILE A O 1
ATOM 876 N N . GLY A 1 110 ? -0.383 -18.807 39.021 1.00 79.56 110 GLY A N 1
ATOM 877 C CA . GLY A 1 110 ? 0.880 -19.387 38.556 1.00 79.56 110 GLY A CA 1
ATOM 878 C C . GLY A 1 110 ? 0.869 -19.708 37.058 1.00 79.56 110 GLY A C 1
ATOM 879 O O . GLY A 1 110 ? 1.815 -19.373 36.351 1.00 79.56 110 GLY A O 1
ATOM 880 N N . GLN A 1 111 ? -0.229 -20.272 36.546 1.00 82.94 111 GLN A N 1
ATOM 881 C CA . GLN A 1 111 ? -0.413 -20.524 35.111 1.00 82.94 111 GLN A CA 1
ATOM 882 C C . GLN A 1 111 ? -0.444 -19.222 34.293 1.00 82.94 111 GLN A C 1
ATOM 884 O O . GLN A 1 111 ? 0.168 -19.140 33.228 1.00 82.94 111 GLN A O 1
ATOM 889 N N . LEU A 1 112 ? -1.113 -18.181 34.800 1.00 76.06 112 LEU A N 1
ATOM 890 C CA . LEU A 1 112 ? -1.136 -16.862 34.160 1.00 76.06 112 LEU A CA 1
ATOM 891 C C . LEU A 1 112 ? 0.240 -16.186 34.180 1.00 76.06 112 LEU A C 1
ATOM 893 O O . LEU A 1 112 ? 0.609 -15.558 33.192 1.00 76.06 112 LEU A O 1
ATOM 897 N N . GLU A 1 113 ? 0.998 -16.303 35.272 1.00 80.81 113 GLU A N 1
ATOM 898 C CA . GLU A 1 113 ? 2.360 -15.767 35.388 1.00 80.81 113 GLU A CA 1
ATOM 899 C C . GLU A 1 113 ? 3.333 -16.503 34.442 1.00 80.81 113 GLU A C 1
ATOM 901 O O . GLU A 1 113 ? 4.138 -15.848 33.780 1.00 80.81 113 GLU A O 1
ATOM 906 N N . ALA A 1 114 ? 3.203 -17.825 34.281 1.00 79.31 114 ALA A N 1
ATOM 907 C CA . ALA A 1 114 ? 3.968 -18.599 33.298 1.00 79.31 114 ALA A CA 1
ATOM 908 C C . ALA A 1 114 ? 3.629 -18.200 31.850 1.00 79.31 114 ALA A C 1
ATOM 910 O O . ALA A 1 114 ? 4.524 -17.875 31.071 1.00 79.31 114 ALA A O 1
ATOM 911 N N . SER A 1 115 ? 2.336 -18.118 31.513 1.00 79.44 115 SER A N 1
ATOM 912 C CA . SER A 1 115 ? 1.879 -17.657 30.194 1.00 79.44 115 SER A CA 1
ATOM 913 C C . SER A 1 115 ? 2.312 -16.214 29.904 1.00 79.44 115 SER A C 1
ATOM 915 O O . SER A 1 115 ? 2.643 -15.871 28.768 1.00 79.44 115 SER A O 1
ATOM 917 N N . LEU A 1 116 ? 2.355 -15.357 30.930 1.00 78.81 116 LEU A N 1
ATOM 918 C CA . LEU A 1 116 ? 2.893 -14.007 30.813 1.00 78.81 116 LEU A CA 1
ATOM 919 C C . LEU A 1 116 ? 4.383 -14.034 30.449 1.00 78.81 116 LEU A C 1
ATOM 921 O O . LEU A 1 116 ? 4.783 -13.288 29.560 1.00 78.81 116 LEU A O 1
ATOM 925 N N . GLY A 1 117 ? 5.175 -14.891 31.098 1.00 80.56 117 GLY A N 1
ATOM 926 C CA . GLY A 1 117 ? 6.598 -15.070 30.802 1.00 80.56 117 GLY A CA 1
ATOM 927 C C . GLY A 1 117 ? 6.851 -15.543 29.368 1.00 80.56 117 GLY A C 1
ATOM 928 O O . GLY A 1 117 ? 7.663 -14.949 28.662 1.00 80.56 117 GLY A O 1
ATOM 929 N N . GLU A 1 118 ? 6.094 -16.533 28.891 1.00 83.88 118 GLU A N 1
ATOM 930 C CA . GLU A 1 118 ? 6.175 -17.011 27.501 1.00 83.88 118 GLU A CA 1
ATOM 931 C C . GLU A 1 118 ? 5.823 -15.913 26.491 1.00 83.88 118 GLU A C 1
ATOM 933 O O . GLU A 1 118 ? 6.540 -15.698 25.512 1.00 83.88 118 GLU A O 1
ATOM 938 N N . GLN A 1 119 ? 4.747 -15.158 26.741 1.00 77.94 119 GLN A N 1
ATOM 939 C CA . GLN A 1 119 ? 4.384 -14.042 25.869 1.00 77.94 119 GLN A CA 1
ATOM 940 C C . GLN A 1 119 ? 5.397 -12.887 25.940 1.00 77.94 119 GLN A C 1
ATOM 942 O O . GLN A 1 119 ? 5.559 -12.161 24.960 1.00 77.94 119 GLN A O 1
ATOM 947 N N . GLN A 1 120 ? 6.097 -12.695 27.061 1.00 80.88 120 GLN A N 1
ATOM 948 C CA . GLN A 1 120 ? 7.202 -11.735 27.135 1.00 80.88 120 GLN A CA 1
ATOM 949 C C . GLN A 1 120 ? 8.384 -12.178 26.266 1.00 80.88 120 GLN A C 1
ATOM 951 O O . GLN A 1 120 ? 8.870 -11.359 25.490 1.00 80.88 120 GLN A O 1
ATOM 956 N N . GLY A 1 121 ? 8.770 -13.457 26.312 1.00 83.81 121 GLY A N 1
ATOM 957 C CA . GLY A 1 121 ? 9.830 -14.002 25.456 1.00 83.81 121 GLY A CA 1
ATOM 958 C C . GLY A 1 121 ? 9.511 -13.870 23.963 1.00 83.81 121 GLY A C 1
ATOM 959 O O . GLY A 1 121 ? 10.308 -13.326 23.205 1.00 83.81 121 GLY A O 1
ATOM 960 N N . LEU A 1 122 ? 8.294 -14.245 23.552 1.00 82.88 122 LEU A N 1
ATOM 961 C CA . LEU A 1 122 ? 7.821 -14.072 22.169 1.00 82.88 122 LEU A CA 1
ATOM 962 C C . LEU A 1 122 ? 7.835 -12.606 21.716 1.00 82.88 122 LEU A C 1
ATOM 964 O O . LEU A 1 122 ? 8.126 -12.304 20.560 1.00 82.88 122 LEU A O 1
ATOM 968 N N . ARG A 1 123 ? 7.506 -11.672 22.615 1.00 81.56 123 ARG A N 1
ATOM 969 C CA . ARG A 1 123 ? 7.573 -10.240 22.309 1.00 81.56 123 ARG A CA 1
ATOM 970 C C . ARG A 1 123 ? 9.015 -9.792 22.076 1.00 81.56 123 ARG A C 1
ATOM 972 O O . ARG A 1 123 ? 9.250 -9.046 21.132 1.00 81.56 123 ARG A O 1
ATOM 979 N N . GLU A 1 124 ? 9.946 -10.203 22.930 1.00 84.25 124 GLU A N 1
ATOM 980 C CA . GLU A 1 124 ? 11.365 -9.853 22.799 1.00 84.25 124 GLU A CA 1
ATOM 981 C C . GLU A 1 124 ? 11.958 -10.406 21.498 1.00 84.25 124 GLU A C 1
ATOM 983 O O . GLU A 1 124 ? 12.681 -9.695 20.802 1.00 84.25 124 GLU A O 1
ATOM 988 N N . GLU A 1 125 ? 11.571 -11.623 21.112 1.00 85.56 125 GLU A N 1
ATOM 989 C CA . GLU A 1 125 ? 11.970 -12.240 19.848 1.00 85.56 125 GLU A CA 1
ATOM 990 C C . GLU A 1 125 ? 11.420 -11.480 18.629 1.00 85.56 125 GLU A C 1
ATOM 992 O O . GLU A 1 125 ? 12.173 -11.145 17.713 1.00 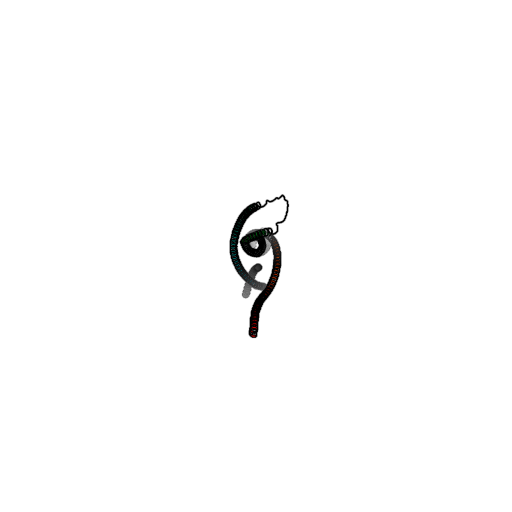85.56 125 GLU A O 1
ATOM 997 N N . LEU A 1 126 ? 10.133 -11.110 18.635 1.00 80.19 126 LEU A N 1
ATOM 998 C CA . LEU A 1 126 ? 9.540 -10.287 17.572 1.00 80.19 126 LEU A CA 1
ATOM 999 C C . LEU A 1 126 ? 10.169 -8.884 17.502 1.00 80.19 126 LEU A C 1
ATOM 1001 O O . LEU A 1 126 ? 10.363 -8.348 16.412 1.00 80.19 126 LEU A O 1
ATOM 1005 N N . GLU A 1 127 ? 10.504 -8.273 18.642 1.00 82.94 127 GLU A N 1
ATOM 1006 C CA . GLU A 1 127 ? 11.200 -6.980 18.685 1.00 82.94 127 GLU A CA 1
ATOM 1007 C C . GLU A 1 127 ? 12.633 -7.081 18.136 1.00 82.94 127 GLU A C 1
ATOM 1009 O O . GLU A 1 127 ? 13.078 -6.170 17.430 1.00 82.94 127 GLU A O 1
ATOM 1014 N N . ALA A 1 128 ? 13.336 -8.186 18.397 1.00 82.50 128 ALA A N 1
ATOM 1015 C CA . ALA A 1 128 ? 14.646 -8.464 17.813 1.00 82.50 128 ALA A CA 1
ATOM 1016 C C . ALA A 1 128 ? 14.561 -8.648 16.288 1.00 82.50 128 ALA A C 1
ATOM 1018 O O . ALA A 1 128 ? 15.315 -8.007 15.556 1.00 82.50 128 ALA A O 1
ATOM 1019 N N . GLN A 1 129 ? 13.586 -9.426 15.802 1.00 83.94 129 GLN A N 1
ATOM 1020 C CA . GLN A 1 129 ? 13.337 -9.611 14.365 1.00 83.94 129 GLN A CA 1
ATOM 1021 C C . GLN A 1 129 ? 12.991 -8.292 13.662 1.00 83.94 129 GLN A C 1
ATOM 1023 O O . GLN A 1 129 ? 13.468 -8.029 12.557 1.00 83.94 129 GLN A O 1
ATOM 1028 N N . LEU A 1 130 ? 12.191 -7.431 14.303 1.00 80.12 130 LEU A N 1
ATOM 1029 C CA . LEU A 1 130 ? 11.884 -6.100 13.778 1.00 80.12 130 LEU A CA 1
ATOM 1030 C C . LEU A 1 130 ? 13.148 -5.243 13.660 1.00 80.12 130 LEU A C 1
ATOM 1032 O O . LEU A 1 130 ? 13.356 -4.635 12.612 1.00 80.12 130 LEU A O 1
ATOM 1036 N N . ARG A 1 131 ? 14.007 -5.204 14.691 1.00 85.94 131 ARG A N 1
ATOM 1037 C CA . ARG A 1 131 ? 15.280 -4.459 14.630 1.00 85.94 131 ARG A CA 1
ATOM 1038 C C . ARG A 1 131 ? 16.166 -4.944 13.491 1.00 85.94 131 ARG A C 1
ATOM 1040 O O . ARG A 1 131 ? 16.619 -4.123 12.700 1.00 85.94 131 ARG A O 1
ATOM 1047 N N . GLU A 1 132 ? 16.353 -6.254 13.374 1.00 85.56 132 GLU A N 1
ATOM 1048 C CA . GLU A 1 132 ? 17.181 -6.839 12.319 1.00 85.56 132 GLU A CA 1
ATOM 1049 C C . GLU A 1 132 ? 16.614 -6.531 10.923 1.00 85.56 132 GLU A C 1
ATOM 1051 O O . GLU A 1 132 ? 17.347 -6.142 10.012 1.00 85.56 132 GLU A O 1
ATOM 1056 N N . GLY A 1 133 ? 15.291 -6.622 10.749 1.00 82.88 133 GLY A N 1
ATOM 1057 C CA . GLY A 1 133 ? 14.631 -6.255 9.497 1.00 82.88 133 GLY A CA 1
ATOM 1058 C C . GLY A 1 133 ? 14.796 -4.772 9.138 1.00 82.88 133 GLY A C 1
ATOM 1059 O O . GLY A 1 133 ? 15.039 -4.449 7.972 1.00 82.88 133 GLY A O 1
ATOM 1060 N N . TYR A 1 134 ? 14.727 -3.865 10.120 1.00 79.81 134 TYR A N 1
ATOM 1061 C CA . TYR A 1 134 ? 14.989 -2.436 9.910 1.00 79.81 134 TYR A CA 1
ATOM 1062 C C . TYR A 1 134 ? 16.453 -2.146 9.562 1.00 79.81 134 TYR A C 1
ATOM 1064 O O . TYR A 1 134 ? 16.716 -1.332 8.673 1.00 79.81 134 TYR A O 1
ATOM 1072 N N . GLU A 1 135 ? 17.409 -2.817 10.205 1.00 86.19 135 GLU A N 1
ATOM 1073 C CA . GLU A 1 135 ? 18.831 -2.692 9.869 1.00 86.19 135 GLU A CA 1
ATOM 1074 C C . GLU A 1 135 ? 19.110 -3.163 8.439 1.00 86.19 135 GLU A C 1
ATOM 1076 O O . GLU A 1 135 ? 19.754 -2.442 7.674 1.00 86.19 135 GLU A O 1
ATOM 1081 N N . ARG A 1 136 ? 18.552 -4.312 8.031 1.00 83.44 136 ARG A N 1
ATOM 1082 C CA . ARG A 1 136 ? 18.667 -4.820 6.654 1.00 83.44 136 ARG A CA 1
ATOM 1083 C C . ARG A 1 136 ? 18.077 -3.849 5.631 1.00 83.44 136 ARG A C 1
ATOM 1085 O O . ARG A 1 136 ? 18.736 -3.545 4.641 1.00 83.44 136 ARG A O 1
ATOM 1092 N N . LEU A 1 137 ? 16.885 -3.296 5.882 1.00 79.75 137 LEU A N 1
ATOM 1093 C CA . LEU A 1 137 ? 16.291 -2.266 5.014 1.00 79.75 137 LEU A CA 1
ATOM 1094 C C . LEU A 1 137 ? 17.166 -1.014 4.910 1.00 79.75 137 LEU A C 1
ATOM 1096 O O . LEU A 1 137 ? 17.277 -0.418 3.839 1.00 79.75 137 LEU A O 1
ATOM 1100 N N . THR A 1 138 ? 17.788 -0.610 6.015 1.00 84.44 138 THR A N 1
ATOM 1101 C CA . THR A 1 138 ? 18.672 0.559 6.045 1.00 84.44 138 THR A CA 1
ATOM 1102 C C . THR A 1 138 ? 19.929 0.306 5.214 1.00 84.44 138 THR A C 1
ATOM 1104 O O . THR A 1 138 ? 20.321 1.170 4.433 1.00 84.44 138 THR A O 1
ATOM 1107 N N . GLN A 1 139 ? 20.516 -0.890 5.314 1.00 85.56 139 GLN A N 1
ATOM 1108 C CA . GLN A 1 139 ? 21.660 -1.307 4.499 1.00 85.56 139 GLN A CA 1
ATOM 1109 C C . GLN A 1 139 ? 21.314 -1.430 3.007 1.00 85.56 139 GLN A C 1
ATOM 1111 O O . GLN A 1 139 ? 22.094 -1.003 2.159 1.00 85.56 139 GLN A O 1
ATOM 1116 N N . GLU A 1 140 ? 20.148 -1.983 2.658 1.00 83.06 140 GLU A N 1
ATOM 1117 C CA . GLU A 1 140 ? 19.689 -2.027 1.262 1.00 83.06 140 GLU A CA 1
ATOM 1118 C C . GLU A 1 140 ? 19.486 -0.617 0.703 1.00 83.06 140 GLU A C 1
ATOM 1120 O O . GLU A 1 140 ? 19.911 -0.329 -0.414 1.00 83.06 140 GLU A O 1
ATOM 1125 N N . ARG A 1 141 ? 18.900 0.292 1.491 1.00 81.25 141 ARG A N 1
ATOM 1126 C CA . ARG A 1 141 ? 18.707 1.689 1.088 1.00 81.25 141 ARG A CA 1
ATOM 1127 C C . ARG A 1 141 ? 20.035 2.410 0.857 1.00 81.25 141 ARG A C 1
ATOM 1129 O O . ARG A 1 141 ? 20.144 3.156 -0.113 1.00 81.25 141 ARG A O 1
ATOM 1136 N N . THR A 1 142 ? 21.034 2.218 1.718 1.00 87.06 142 THR A N 1
ATOM 1137 C CA . THR A 1 142 ? 22.353 2.846 1.530 1.00 87.06 142 THR A CA 1
ATOM 1138 C C . THR A 1 142 ? 23.092 2.269 0.326 1.00 87.06 142 THR A C 1
ATOM 1140 O O . THR A 1 142 ? 23.688 3.038 -0.428 1.00 87.06 142 THR A O 1
ATOM 1143 N N . ARG A 1 143 ? 22.993 0.955 0.078 1.00 87.38 143 ARG A N 1
ATOM 1144 C CA . ARG A 1 143 ? 23.518 0.327 -1.148 1.00 87.38 143 ARG A CA 1
ATOM 1145 C C . ARG A 1 143 ? 22.853 0.892 -2.401 1.00 87.38 143 ARG A C 1
ATOM 1147 O O . ARG A 1 143 ? 23.559 1.402 -3.267 1.00 87.38 143 ARG A O 1
ATOM 1154 N N . ALA A 1 144 ? 21.521 0.911 -2.450 1.00 80.75 144 ALA A N 1
ATOM 1155 C CA . ALA A 1 144 ? 20.772 1.461 -3.580 1.00 80.75 144 ALA A CA 1
ATOM 1156 C C . ALA A 1 144 ? 21.107 2.942 -3.833 1.00 80.75 144 ALA A C 1
ATOM 1158 O O . ALA A 1 144 ? 21.277 3.352 -4.978 1.00 80.75 144 ALA A O 1
ATOM 1159 N N . ALA A 1 145 ? 21.274 3.746 -2.777 1.00 84.25 145 ALA A N 1
ATOM 1160 C CA . ALA A 1 145 ? 21.702 5.138 -2.910 1.00 84.25 145 ALA A CA 1
ATOM 1161 C C . ALA A 1 145 ? 23.108 5.261 -3.528 1.00 84.25 145 ALA A C 1
ATOM 1163 O O . ALA A 1 145 ? 23.325 6.110 -4.390 1.00 84.25 145 ALA A O 1
ATOM 1164 N N . SER A 1 146 ? 24.051 4.401 -3.129 1.00 86.81 146 SER A N 1
ATOM 1165 C CA . SER A 1 146 ? 25.406 4.396 -3.696 1.00 86.81 146 SER A CA 1
ATOM 1166 C C . SER A 1 146 ? 25.443 3.947 -5.163 1.00 86.81 146 SER A C 1
ATOM 1168 O O . SER A 1 146 ? 26.186 4.514 -5.965 1.00 86.81 146 SER A O 1
ATOM 1170 N N . GLU A 1 147 ? 24.603 2.980 -5.539 1.00 89.50 147 GLU A N 1
ATOM 1171 C CA . GLU A 1 147 ? 24.453 2.528 -6.925 1.00 89.50 147 GLU A CA 1
ATOM 1172 C C . GLU A 1 147 ? 23.836 3.622 -7.801 1.00 89.50 147 GLU A C 1
ATOM 1174 O O . GLU A 1 147 ? 24.349 3.896 -8.885 1.00 89.50 147 GLU A O 1
ATOM 1179 N N . LEU A 1 148 ? 22.799 4.310 -7.309 1.00 86.12 148 LEU A N 1
ATOM 1180 C CA . LEU A 1 148 ? 22.194 5.450 -8.001 1.00 86.12 148 LEU A CA 1
ATOM 1181 C C . LEU A 1 148 ? 23.195 6.584 -8.220 1.00 86.12 148 LEU A C 1
ATOM 1183 O O . LEU A 1 148 ? 23.247 7.138 -9.316 1.00 86.12 148 LEU A O 1
ATOM 1187 N N . GLU A 1 149 ? 24.025 6.902 -7.226 1.00 89.19 149 GLU A N 1
ATOM 1188 C CA . GLU A 1 149 ? 25.068 7.922 -7.374 1.00 89.19 149 GLU A CA 1
ATOM 1189 C C . GLU A 1 149 ? 26.122 7.505 -8.417 1.00 89.19 149 GLU A C 1
ATOM 1191 O O . GLU A 1 149 ? 26.544 8.314 -9.247 1.00 89.19 149 GLU A O 1
ATOM 1196 N N . SER A 1 150 ? 26.491 6.219 -8.456 1.00 90.56 150 SER A N 1
ATOM 1197 C CA . SER A 1 150 ? 27.384 5.676 -9.488 1.00 90.56 150 SER A CA 1
ATOM 1198 C C . SER A 1 150 ? 26.778 5.779 -10.892 1.00 90.56 150 SER A C 1
ATOM 1200 O O . SER A 1 150 ? 27.447 6.230 -11.827 1.00 90.56 150 SER A O 1
ATOM 1202 N N . VAL A 1 151 ? 25.502 5.411 -11.046 1.00 87.88 151 VAL A N 1
ATOM 1203 C CA . VAL A 1 151 ? 24.765 5.531 -12.314 1.00 87.88 151 VAL A CA 1
ATOM 1204 C C . VAL A 1 151 ? 24.662 6.994 -12.738 1.00 87.88 151 VAL A C 1
ATOM 1206 O O . VAL A 1 151 ? 24.925 7.308 -13.897 1.00 87.88 151 VAL A O 1
ATOM 1209 N N . ARG A 1 152 ? 24.373 7.905 -11.805 1.00 90.31 152 ARG A N 1
ATOM 1210 C CA . ARG A 1 152 ? 24.297 9.347 -12.064 1.00 90.31 152 ARG A CA 1
ATOM 1211 C C . ARG A 1 152 ? 25.637 9.917 -12.524 1.00 90.31 152 ARG A C 1
ATOM 1213 O O . ARG A 1 152 ? 25.680 10.685 -13.482 1.00 90.31 152 ARG A O 1
ATOM 1220 N N . SER A 1 153 ? 26.736 9.498 -11.898 1.00 87.88 153 SER A N 1
ATOM 1221 C CA . SER A 1 153 ? 28.089 9.875 -12.315 1.00 87.88 153 SER A CA 1
ATOM 1222 C C . SER A 1 153 ? 28.415 9.369 -13.727 1.00 87.88 153 SER A C 1
ATOM 1224 O O . SER A 1 153 ? 28.924 10.125 -14.557 1.00 87.88 153 SER A O 1
ATOM 1226 N N . ARG A 1 154 ? 28.063 8.113 -14.043 1.00 91.38 154 ARG A N 1
ATOM 1227 C CA . ARG A 1 154 ? 28.218 7.551 -15.397 1.00 91.38 154 ARG A CA 1
ATOM 1228 C C . ARG A 1 154 ? 27.382 8.305 -16.428 1.00 91.38 154 ARG A C 1
ATOM 1230 O O . ARG A 1 154 ? 27.918 8.641 -17.480 1.00 91.38 154 ARG A O 1
ATOM 1237 N N . ALA A 1 155 ? 26.124 8.614 -16.117 1.00 85.12 155 ALA A N 1
ATOM 1238 C CA . ALA A 1 155 ? 25.251 9.403 -16.981 1.00 85.12 155 ALA A CA 1
ATOM 1239 C C . ALA A 1 155 ? 25.850 10.790 -17.264 1.00 85.12 155 ALA A C 1
ATOM 1241 O O . ALA A 1 155 ? 25.998 11.163 -18.424 1.00 85.12 155 ALA A O 1
ATOM 1242 N N . GLY A 1 156 ? 26.329 11.497 -16.233 1.00 89.88 156 GLY A N 1
ATOM 1243 C CA . GLY A 1 156 ? 26.992 12.793 -16.407 1.00 89.88 156 GLY A CA 1
ATOM 1244 C C . GLY A 1 156 ? 28.279 12.724 -17.243 1.00 89.88 156 GLY A C 1
ATOM 1245 O O . GLY A 1 156 ? 28.587 13.648 -17.996 1.00 89.88 156 GLY A O 1
ATOM 1246 N N . ASN A 1 157 ? 29.038 11.626 -17.165 1.00 88.69 157 ASN A N 1
ATOM 1247 C CA . ASN A 1 157 ? 30.212 11.419 -18.022 1.00 88.69 157 ASN A CA 1
ATOM 1248 C C . ASN A 1 157 ? 29.826 11.138 -19.483 1.00 88.69 157 ASN A C 1
ATOM 1250 O O . ASN A 1 157 ? 30.465 11.671 -20.393 1.00 88.69 157 ASN A O 1
ATOM 1254 N N . LEU A 1 158 ? 28.775 10.346 -19.711 1.00 89.06 158 LEU A N 1
ATOM 1255 C CA . LEU A 1 158 ? 28.237 10.081 -21.048 1.00 89.06 158 LEU A CA 1
ATOM 1256 C C . LEU A 1 158 ? 27.658 11.349 -21.688 1.00 89.06 158 LEU A C 1
ATOM 1258 O O . LEU A 1 158 ? 27.881 11.588 -22.874 1.00 89.06 158 LEU A O 1
ATOM 1262 N N . GLU A 1 159 ? 26.993 12.209 -20.917 1.00 89.94 159 GLU A N 1
ATOM 1263 C CA . GLU A 1 159 ? 26.527 13.519 -21.389 1.00 89.94 159 GLU A CA 1
ATOM 1264 C C . GLU A 1 159 ? 27.692 14.407 -21.840 1.00 89.94 159 GLU A C 1
ATOM 1266 O O . GLU A 1 159 ? 27.647 14.973 -22.934 1.00 89.94 159 GLU A O 1
ATOM 1271 N N . LYS A 1 160 ? 28.776 14.475 -21.052 1.00 90.62 160 LYS A N 1
ATOM 1272 C CA . LYS A 1 160 ? 29.994 15.211 -21.434 1.00 90.62 160 LYS A CA 1
ATOM 1273 C C . LYS A 1 160 ? 30.627 14.653 -22.710 1.00 90.62 160 LYS A C 1
ATOM 1275 O O . LYS A 1 160 ? 31.014 15.428 -23.583 1.00 90.62 160 LYS A O 1
ATOM 1280 N N . GLN A 1 161 ? 30.712 13.327 -22.849 1.00 88.94 161 GLN A N 1
ATOM 1281 C CA . GLN A 1 161 ? 31.188 12.697 -24.087 1.00 88.94 161 GLN A CA 1
ATOM 1282 C C . GLN A 1 161 ? 30.283 13.026 -25.276 1.00 88.94 161 GLN A C 1
ATOM 1284 O O . GLN A 1 161 ? 30.784 13.349 -26.350 1.00 88.94 161 GLN A O 1
ATOM 1289 N N . THR A 1 162 ? 28.966 13.010 -25.079 1.00 89.12 162 THR A N 1
ATOM 1290 C CA . THR A 1 162 ? 27.989 13.336 -26.123 1.00 89.12 162 THR A CA 1
ATOM 1291 C C . THR A 1 162 ? 28.116 14.795 -26.562 1.00 89.12 162 THR A C 1
ATOM 1293 O O . THR A 1 162 ? 28.112 15.079 -27.757 1.00 89.12 162 THR A O 1
ATOM 1296 N N . GLN A 1 163 ? 28.296 15.734 -25.627 1.00 87.50 163 GLN A N 1
ATOM 1297 C CA . GLN A 1 163 ? 28.555 17.141 -25.955 1.00 87.50 163 GLN A CA 1
ATOM 1298 C C . GLN A 1 163 ? 29.865 17.325 -26.731 1.00 87.50 163 GLN A C 1
ATOM 1300 O O . GLN A 1 163 ? 29.893 18.074 -27.706 1.00 87.50 163 GLN A O 1
ATOM 1305 N N . LEU A 1 164 ? 30.928 16.612 -26.344 1.00 91.88 164 LEU A N 1
ATOM 1306 C CA . LEU A 1 164 ? 32.203 16.637 -27.062 1.00 91.88 164 LEU A CA 1
ATOM 1307 C C . LEU A 1 164 ? 32.079 16.059 -28.479 1.00 91.88 164 LEU A C 1
ATOM 1309 O O . LEU A 1 164 ? 32.673 16.578 -29.421 1.00 91.88 164 LEU A O 1
ATOM 1313 N N . GLN A 1 165 ? 31.304 14.988 -28.656 1.00 89.50 165 GLN A N 1
ATOM 1314 C CA . GLN A 1 165 ? 31.045 14.445 -29.986 1.00 89.50 165 GLN A CA 1
ATOM 1315 C C . GLN A 1 165 ? 30.213 15.407 -30.835 1.00 89.50 165 GLN A C 1
ATOM 1317 O O . GLN A 1 165 ? 30.557 15.614 -31.993 1.00 89.50 165 GLN A O 1
ATOM 1322 N N . LYS A 1 166 ? 29.196 16.067 -30.265 1.00 88.69 166 LYS A N 1
ATOM 1323 C CA . LYS A 1 166 ? 28.417 17.098 -30.970 1.00 88.69 166 LYS A CA 1
ATOM 1324 C C . LYS A 1 166 ? 29.283 18.265 -31.442 1.00 88.69 166 LYS A C 1
ATOM 1326 O O . LYS A 1 166 ? 29.150 18.676 -32.589 1.00 88.69 166 LYS A O 1
ATOM 1331 N N . SER A 1 167 ? 30.193 18.775 -30.608 1.00 87.56 167 SER A N 1
ATOM 1332 C CA . SER A 1 167 ? 31.096 19.856 -31.030 1.00 87.56 167 SER A CA 1
ATOM 1333 C C . SER A 1 167 ? 32.070 19.403 -32.121 1.00 87.56 167 SER A C 1
ATOM 1335 O O . SER A 1 167 ? 32.342 20.154 -33.056 1.00 87.56 167 SER A O 1
ATOM 1337 N N . ARG A 1 168 ? 32.548 18.154 -32.057 1.00 90.06 168 ARG A N 1
ATOM 1338 C CA . ARG A 1 168 ? 33.395 17.565 -33.101 1.00 90.06 168 ARG A CA 1
ATOM 1339 C C . ARG A 1 168 ? 32.642 17.361 -34.418 1.00 90.06 168 ARG A C 1
ATOM 1341 O O . ARG A 1 168 ? 33.225 17.621 -35.464 1.00 90.06 168 ARG A O 1
ATOM 1348 N N . ILE A 1 169 ? 31.380 16.931 -34.367 1.00 88.31 169 ILE A N 1
ATOM 1349 C CA . ILE A 1 169 ? 30.502 16.823 -35.541 1.00 88.31 169 ILE A CA 1
ATOM 1350 C C . ILE A 1 169 ? 30.290 18.207 -36.154 1.00 88.31 169 ILE A C 1
ATOM 1352 O O . ILE A 1 169 ? 30.581 18.369 -37.331 1.00 88.31 169 ILE A O 1
ATOM 1356 N N . GLY A 1 170 ? 29.930 19.221 -35.360 1.00 88.62 170 GLY A N 1
ATOM 1357 C CA . GLY A 1 170 ? 29.777 20.592 -35.864 1.00 88.62 170 GLY A CA 1
ATOM 1358 C C . GLY A 1 170 ? 31.047 21.126 -36.544 1.00 88.62 170 GLY A C 1
ATOM 1359 O O . GLY A 1 170 ? 30.982 21.692 -37.630 1.00 88.62 170 GLY A O 1
ATOM 1360 N N . GLY A 1 171 ? 32.228 20.861 -35.973 1.00 87.31 171 GLY A N 1
ATOM 1361 C CA . GLY A 1 171 ? 33.500 21.230 -36.606 1.00 87.31 171 GLY A CA 1
ATOM 1362 C C . GLY A 1 171 ? 33.832 20.436 -37.880 1.00 87.31 171 GLY A C 1
ATOM 1363 O O . GLY A 1 171 ? 34.561 20.932 -38.738 1.00 87.31 171 GLY A O 1
ATOM 1364 N N . LEU A 1 172 ? 33.334 19.203 -38.025 1.00 86.94 172 LEU A N 1
ATOM 1365 C CA . LEU A 1 172 ? 33.448 18.437 -39.270 1.00 86.94 172 LEU A CA 1
ATOM 1366 C C . LEU A 1 172 ? 32.465 18.950 -40.326 1.00 86.94 172 LEU A C 1
ATOM 1368 O O . LEU A 1 172 ? 32.865 19.102 -41.473 1.00 86.94 172 LEU A O 1
ATOM 1372 N N . GLU A 1 173 ? 31.234 19.280 -39.941 1.00 87.94 173 GLU A N 1
ATOM 1373 C CA . GLU A 1 173 ? 30.233 19.887 -40.826 1.00 87.94 173 GLU A CA 1
ATOM 1374 C C . GLU A 1 173 ? 30.732 21.215 -41.412 1.00 87.94 173 GLU A C 1
ATOM 1376 O O . GLU A 1 173 ? 30.599 21.446 -42.611 1.00 87.94 173 GLU A O 1
ATOM 1381 N N . GLU A 1 174 ? 31.379 22.065 -40.608 1.00 87.25 174 GLU A N 1
ATOM 1382 C CA . GLU A 1 174 ? 32.009 23.298 -41.102 1.00 87.25 174 GLU A CA 1
ATOM 1383 C C . GLU A 1 174 ? 33.125 23.019 -42.118 1.00 87.25 174 GLU A C 1
ATOM 1385 O O . GLU A 1 174 ? 33.219 23.702 -43.139 1.00 87.25 174 GLU A O 1
ATOM 1390 N N . LYS A 1 175 ? 33.958 21.999 -41.873 1.00 88.81 175 LYS A N 1
ATOM 1391 C CA . LYS A 1 175 ? 35.015 21.599 -42.815 1.00 88.81 175 LYS A CA 1
ATOM 1392 C C . LYS A 1 175 ? 34.449 21.043 -44.116 1.00 88.81 175 LYS A C 1
ATOM 1394 O O . LYS A 1 175 ? 35.008 21.337 -45.167 1.00 88.81 175 LYS A O 1
ATOM 1399 N N . VAL A 1 176 ? 33.369 20.264 -44.047 1.00 88.00 176 VAL A N 1
ATOM 1400 C CA . VAL A 1 176 ? 32.673 19.740 -45.229 1.00 88.00 176 VAL A CA 1
ATOM 1401 C C . VAL A 1 176 ? 32.098 20.893 -46.042 1.00 88.00 176 VAL A C 1
ATOM 1403 O O . VAL A 1 176 ? 32.436 21.002 -47.213 1.00 88.00 176 VAL A O 1
ATOM 1406 N N . ARG A 1 177 ? 31.378 21.835 -45.419 1.00 88.25 177 ARG A N 1
ATOM 1407 C CA . ARG A 1 177 ? 30.875 23.033 -46.119 1.00 88.25 177 ARG A CA 1
ATOM 1408 C C . ARG A 1 177 ? 31.990 23.854 -46.763 1.00 88.25 177 ARG A C 1
ATOM 1410 O O . ARG A 1 177 ? 31.834 24.353 -47.871 1.00 88.25 177 ARG A O 1
ATOM 1417 N N . ALA A 1 178 ? 33.125 24.007 -46.081 1.00 85.88 178 ALA A N 1
ATOM 1418 C CA . ALA A 1 178 ? 34.275 24.713 -46.640 1.00 85.88 178 ALA A CA 1
ATOM 1419 C C . ALA A 1 178 ? 34.899 23.968 -47.835 1.00 85.88 178 ALA A C 1
ATOM 1421 O O . ALA A 1 178 ? 35.401 24.607 -48.758 1.00 85.88 178 ALA A O 1
ATOM 1422 N N . ALA A 1 179 ? 34.888 22.632 -47.822 1.00 82.00 179 ALA A N 1
ATOM 1423 C CA . ALA A 1 179 ? 35.347 21.815 -48.940 1.00 82.00 179 ALA A CA 1
ATOM 1424 C C . ALA A 1 179 ? 34.369 21.866 -50.124 1.00 82.00 179 ALA A C 1
ATOM 1426 O O . ALA A 1 179 ? 34.816 22.030 -51.253 1.00 82.00 179 ALA A O 1
ATOM 1427 N N . GLU A 1 180 ? 33.061 21.807 -49.865 1.00 88.19 180 GLU A N 1
ATOM 1428 C CA . GLU A 1 180 ? 32.006 21.977 -50.873 1.00 88.19 180 GLU A CA 1
ATOM 1429 C C . GLU A 1 180 ? 32.118 23.342 -51.564 1.00 88.19 180 GLU A C 1
ATOM 1431 O O . GLU A 1 180 ? 32.162 23.408 -52.787 1.00 88.19 180 GLU A O 1
ATOM 1436 N N . ALA A 1 181 ? 32.295 24.427 -50.801 1.00 86.25 181 ALA A N 1
ATOM 1437 C CA . ALA A 1 181 ? 32.479 25.764 -51.368 1.00 86.25 181 ALA A CA 1
ATOM 1438 C C . ALA A 1 181 ? 33.732 25.875 -52.261 1.00 86.25 181 ALA A C 1
ATOM 1440 O O . ALA A 1 181 ? 33.706 26.562 -53.279 1.00 86.25 181 ALA A O 1
ATOM 1441 N N . ARG A 1 182 ? 34.827 25.190 -51.899 1.00 89.25 182 ARG A N 1
ATOM 1442 C CA . ARG A 1 182 ? 36.041 25.123 -52.732 1.00 89.25 182 ARG A CA 1
ATOM 1443 C C . ARG A 1 182 ? 35.843 24.292 -53.992 1.00 89.25 182 ARG A C 1
ATOM 1445 O O . ARG A 1 182 ? 36.433 24.616 -55.013 1.00 89.25 182 ARG A O 1
ATOM 1452 N N . LEU A 1 183 ? 35.060 23.217 -53.918 1.00 85.19 183 LEU A N 1
ATOM 1453 C CA . LEU A 1 183 ? 34.716 22.424 -55.096 1.00 85.19 183 LEU A CA 1
ATOM 1454 C C . LEU A 1 183 ? 33.891 23.255 -56.077 1.00 85.19 183 LEU A C 1
ATOM 1456 O O . LEU A 1 183 ? 34.255 23.303 -57.242 1.00 85.19 183 LEU A O 1
ATOM 1460 N N . GLU A 1 184 ? 32.881 23.991 -55.605 1.00 87.06 184 GLU A N 1
ATOM 1461 C CA . GLU A 1 184 ? 32.116 24.907 -56.465 1.00 87.06 184 GLU A CA 1
ATOM 1462 C C . GLU A 1 184 ? 32.999 25.987 -57.113 1.00 87.06 184 GLU A C 1
ATOM 1464 O O . GLU A 1 184 ? 32.769 26.386 -58.253 1.00 87.06 184 GLU A O 1
ATOM 1469 N N . GLU A 1 185 ? 33.994 26.505 -56.387 1.00 87.44 185 GLU A N 1
ATOM 1470 C CA . GLU A 1 185 ? 34.962 27.468 -56.927 1.00 87.44 185 GLU A CA 1
ATOM 1471 C C . GLU A 1 185 ? 35.821 26.834 -58.031 1.00 87.44 185 GLU A C 1
ATOM 1473 O O . GLU A 1 185 ? 35.914 27.382 -59.126 1.00 87.44 185 GLU A O 1
ATOM 1478 N N . LEU A 1 186 ? 36.366 25.640 -57.781 1.00 85.38 186 LEU A N 1
ATOM 1479 C CA . LEU A 1 186 ? 37.155 24.896 -58.765 1.00 85.38 186 LEU A CA 1
ATOM 1480 C C . LEU A 1 186 ? 36.336 24.497 -59.999 1.00 85.38 186 LEU A C 1
ATOM 1482 O O . LEU A 1 186 ? 36.855 24.551 -61.109 1.00 85.38 186 LEU A O 1
ATOM 1486 N N . GLU A 1 187 ? 35.071 24.111 -59.830 1.00 88.31 187 GLU A N 1
ATOM 1487 C CA . GLU A 1 187 ? 34.168 23.799 -60.942 1.00 88.31 187 GLU A CA 1
ATOM 1488 C C . GLU A 1 187 ? 33.950 25.023 -61.840 1.00 88.31 187 GLU A C 1
ATOM 1490 O O . GLU A 1 187 ? 34.059 24.908 -63.061 1.00 88.31 187 GLU A O 1
ATOM 1495 N N . ARG A 1 188 ? 33.741 26.211 -61.253 1.00 86.00 188 ARG A N 1
ATOM 1496 C CA . ARG A 1 188 ? 33.641 27.467 -62.019 1.00 86.00 188 ARG A CA 1
ATOM 1497 C C . ARG A 1 188 ? 34.935 27.797 -62.760 1.00 86.00 188 ARG A C 1
ATOM 1499 O O . ARG A 1 188 ? 34.877 28.239 -63.907 1.00 86.00 188 ARG A O 1
ATOM 1506 N N . ASP A 1 189 ? 36.089 27.587 -62.129 1.00 86.75 189 ASP A N 1
ATOM 1507 C CA . ASP A 1 189 ? 37.394 27.831 -62.754 1.00 86.75 189 ASP A CA 1
ATOM 1508 C C . ASP A 1 189 ? 37.655 26.878 -63.932 1.00 86.75 189 ASP A C 1
ATOM 1510 O O . ASP A 1 189 ? 38.177 27.297 -64.970 1.00 86.75 189 ASP A O 1
ATOM 1514 N N . ILE A 1 190 ? 37.268 25.604 -63.798 1.00 84.00 190 ILE A N 1
ATOM 1515 C CA . ILE A 1 190 ? 37.356 24.612 -64.878 1.00 84.00 190 ILE A CA 1
ATOM 1516 C C . ILE A 1 190 ? 36.457 25.025 -66.043 1.00 84.00 190 ILE A C 1
ATOM 1518 O O . ILE A 1 190 ? 36.941 25.100 -67.172 1.00 84.00 190 ILE A O 1
ATOM 1522 N N . GLU A 1 191 ? 35.195 25.364 -65.778 1.00 86.25 191 GLU A N 1
ATOM 1523 C CA . GLU A 1 191 ? 34.240 25.774 -66.813 1.00 86.25 191 GLU A CA 1
ATOM 1524 C C . GLU A 1 191 ? 34.717 27.039 -67.552 1.00 86.25 191 GLU A C 1
ATOM 1526 O O . GLU A 1 191 ? 34.682 27.106 -68.783 1.00 86.25 191 GLU A O 1
ATOM 1531 N N . ALA A 1 192 ? 35.264 28.020 -66.826 1.00 84.31 192 ALA A N 1
ATOM 1532 C CA . ALA A 1 192 ? 35.864 29.211 -67.423 1.00 84.31 192 ALA A CA 1
ATOM 1533 C C . ALA A 1 192 ? 37.091 28.878 -68.294 1.00 84.31 192 ALA A C 1
ATOM 1535 O O . ALA A 1 192 ? 37.260 29.440 -69.381 1.00 84.31 192 ALA A O 1
ATOM 1536 N N . SER A 1 193 ? 37.943 27.950 -67.845 1.00 83.88 193 SER A N 1
ATOM 1537 C CA . SER A 1 193 ? 39.107 27.492 -68.611 1.00 83.88 193 SER A CA 1
ATOM 1538 C C . SER A 1 193 ? 38.703 26.746 -69.887 1.00 83.88 193 SER A C 1
ATOM 1540 O O . SER A 1 193 ? 39.321 26.945 -70.935 1.00 83.88 193 SER A O 1
ATOM 1542 N N . GLU A 1 194 ? 37.659 25.919 -69.829 1.00 85.81 194 GLU A N 1
ATOM 1543 C CA . GLU A 1 194 ? 37.117 25.204 -70.988 1.00 85.81 194 GLU A CA 1
ATOM 1544 C C . GLU A 1 194 ? 36.529 26.168 -72.021 1.00 85.81 194 GLU A C 1
ATOM 1546 O O . GLU A 1 194 ? 36.904 26.093 -73.193 1.00 85.81 194 GLU A O 1
ATOM 1551 N N . GLN A 1 195 ? 35.726 27.148 -71.593 1.00 85.75 195 GLN A N 1
ATOM 1552 C CA . GLN A 1 195 ? 35.213 28.201 -72.479 1.00 85.75 195 GLN A CA 1
ATOM 1553 C C . GLN A 1 195 ? 36.350 28.990 -73.147 1.00 85.75 195 GLN A C 1
ATOM 1555 O O . GLN A 1 195 ? 36.289 29.311 -74.337 1.00 85.75 195 GLN A O 1
ATOM 1560 N N . GLN A 1 196 ? 37.425 29.284 -72.409 1.00 84.69 196 GLN A N 1
ATOM 1561 C CA . GLN A 1 196 ? 38.599 29.960 -72.962 1.00 84.69 196 GLN A CA 1
ATOM 1562 C C . GLN A 1 196 ? 39.316 29.104 -74.017 1.00 84.69 196 GLN A C 1
ATOM 1564 O O . GLN A 1 196 ? 39.708 29.627 -75.064 1.00 84.69 196 GLN A O 1
ATOM 1569 N N . LYS A 1 197 ? 39.479 27.798 -73.771 1.00 82.31 197 LYS A N 1
ATOM 1570 C CA . LYS A 1 197 ? 40.060 26.868 -74.751 1.00 82.31 197 LYS A CA 1
ATOM 1571 C C . LYS A 1 197 ? 39.189 26.759 -75.999 1.00 82.31 197 LYS A C 1
ATOM 1573 O O . LYS A 1 197 ? 39.721 26.785 -77.103 1.00 82.31 197 LYS A O 1
ATOM 1578 N N . GLU A 1 198 ? 37.872 26.690 -75.849 1.00 84.25 198 GLU A N 1
ATOM 1579 C CA . GLU A 1 198 ? 36.936 26.600 -76.974 1.00 84.25 198 GLU A CA 1
ATOM 1580 C C . GLU A 1 198 ? 36.974 27.862 -77.857 1.00 84.25 198 GLU A C 1
ATOM 1582 O O . GLU A 1 198 ? 36.975 27.775 -79.091 1.00 84.25 198 GLU A O 1
ATOM 1587 N N . LEU A 1 199 ? 37.126 29.041 -77.240 1.00 82.38 199 LEU A N 1
ATOM 1588 C CA . LEU A 1 199 ? 37.383 30.296 -77.950 1.00 82.38 199 LEU A CA 1
ATOM 1589 C C . LEU A 1 199 ? 38.718 30.274 -78.709 1.00 82.38 199 LEU A C 1
ATOM 1591 O O . LEU A 1 199 ? 38.755 30.691 -79.868 1.00 82.38 199 LEU A O 1
ATOM 1595 N N . GLN A 1 200 ? 39.797 29.776 -78.095 1.00 80.50 200 GLN A N 1
ATOM 1596 C CA . GLN A 1 200 ? 41.104 29.645 -78.756 1.00 80.50 200 GLN A CA 1
ATOM 1597 C C . GLN A 1 200 ? 41.059 28.665 -79.932 1.00 80.50 200 GLN A C 1
ATOM 1599 O O . GLN A 1 200 ? 41.578 28.971 -81.002 1.00 80.50 200 GLN A O 1
ATOM 1604 N N . VAL A 1 201 ? 40.396 27.518 -79.773 1.00 81.38 201 VAL A N 1
ATOM 1605 C CA . VAL A 1 201 ? 40.207 26.541 -80.856 1.00 81.38 201 VAL A CA 1
ATOM 1606 C C . VAL A 1 201 ? 39.411 27.162 -82.002 1.00 81.38 201 VAL A C 1
ATOM 1608 O O . VAL A 1 201 ? 39.813 27.048 -83.158 1.00 81.38 201 VAL A O 1
ATOM 1611 N N . SER A 1 202 ? 38.336 27.891 -81.695 1.00 78.81 202 SER A N 1
ATOM 1612 C CA . SER A 1 202 ? 37.537 28.597 -82.704 1.00 78.81 202 SER A CA 1
ATOM 1613 C C . SER A 1 202 ? 38.337 29.681 -83.441 1.00 78.81 202 SER A C 1
ATOM 1615 O O . SER A 1 202 ? 38.125 29.904 -84.633 1.00 78.81 202 SER A O 1
ATOM 1617 N N . GLN A 1 203 ? 39.254 30.370 -82.754 1.00 81.31 203 GLN A N 1
ATOM 1618 C CA . GLN A 1 203 ? 40.165 31.342 -83.370 1.00 81.31 203 GLN A CA 1
ATOM 1619 C C . GLN A 1 203 ? 41.165 30.656 -84.304 1.00 81.31 203 GLN A C 1
ATOM 1621 O O . GLN A 1 203 ? 41.252 31.035 -85.469 1.00 81.31 203 GLN A O 1
ATOM 1626 N N . LEU A 1 204 ? 41.836 29.603 -83.832 1.00 80.38 204 LEU A N 1
ATOM 1627 C CA . LEU A 1 204 ? 42.797 28.835 -84.628 1.00 80.38 204 LEU A CA 1
ATOM 1628 C C . LEU A 1 204 ? 42.147 28.199 -85.864 1.00 80.38 204 LEU A C 1
ATOM 1630 O O . LEU A 1 204 ? 42.745 28.189 -86.934 1.00 80.38 204 LEU A O 1
ATOM 1634 N N . GLN A 1 205 ? 40.903 27.723 -85.761 1.00 81.06 205 GLN A N 1
ATOM 1635 C CA . GLN A 1 205 ? 40.152 27.206 -86.911 1.00 81.06 205 GLN A CA 1
ATOM 1636 C C . GLN A 1 205 ? 39.868 28.285 -87.965 1.00 81.06 205 GLN A C 1
ATOM 1638 O O . GLN A 1 205 ? 39.950 28.004 -89.159 1.00 81.06 205 GLN A O 1
ATOM 1643 N N . ARG A 1 206 ? 39.564 29.524 -87.554 1.00 78.88 206 ARG A N 1
ATOM 1644 C CA . ARG A 1 206 ? 39.385 30.643 -88.496 1.00 78.88 206 ARG A CA 1
ATOM 1645 C C . ARG A 1 206 ? 40.696 31.042 -89.164 1.00 78.88 206 ARG A C 1
ATOM 1647 O O . ARG A 1 206 ? 40.693 31.340 -90.353 1.00 78.88 206 ARG A O 1
ATOM 1654 N N . GLU A 1 207 ? 41.794 31.048 -88.415 1.00 78.75 207 GLU A N 1
ATOM 1655 C CA . GLU A 1 207 ? 43.130 31.319 -88.957 1.00 78.75 207 GLU A CA 1
ATOM 1656 C C . GLU A 1 207 ? 43.559 30.238 -89.954 1.00 78.75 207 GLU A C 1
ATOM 1658 O O . GLU A 1 207 ? 44.073 30.564 -91.023 1.00 78.75 207 GLU A O 1
ATOM 1663 N N . LEU A 1 208 ? 43.270 28.968 -89.657 1.00 80.25 208 LEU A N 1
ATOM 1664 C CA . LEU A 1 208 ? 43.517 27.852 -90.567 1.00 80.25 208 LEU A CA 1
ATOM 1665 C C . LEU A 1 208 ? 42.700 27.986 -91.859 1.00 80.25 208 LEU A C 1
ATOM 1667 O O . LEU A 1 208 ? 43.271 27.906 -92.940 1.00 80.25 208 LEU A O 1
ATOM 1671 N N . GLN A 1 209 ? 41.397 28.272 -91.762 1.00 76.94 209 GLN A N 1
ATOM 1672 C CA . GLN A 1 209 ? 40.549 28.495 -92.941 1.00 76.94 209 GLN A CA 1
ATOM 1673 C C . GLN A 1 209 ? 41.017 29.688 -93.784 1.00 76.94 209 GLN A C 1
ATOM 1675 O O . GLN A 1 209 ? 40.974 29.631 -95.011 1.00 76.94 209 GLN A O 1
ATOM 1680 N N . ALA A 1 210 ? 41.481 30.766 -93.147 1.00 74.44 210 ALA A N 1
ATOM 1681 C CA . ALA A 1 210 ? 42.047 31.909 -93.857 1.00 74.44 210 ALA A CA 1
ATOM 1682 C C . ALA A 1 210 ? 43.340 31.532 -94.600 1.00 74.44 210 ALA A C 1
ATOM 1684 O O . ALA A 1 210 ? 43.514 31.913 -95.755 1.00 74.44 210 ALA A O 1
ATOM 1685 N N . ALA A 1 211 ? 44.215 30.745 -93.969 1.00 72.94 211 ALA A N 1
ATOM 1686 C CA . ALA A 1 211 ? 45.445 30.257 -94.587 1.00 72.94 211 ALA A CA 1
ATOM 1687 C C . ALA A 1 211 ? 45.182 29.268 -95.739 1.00 72.94 211 ALA A C 1
ATOM 1689 O O . ALA A 1 211 ? 45.903 29.282 -96.737 1.00 72.94 211 ALA A O 1
ATOM 1690 N N . GLU A 1 212 ? 44.149 28.428 -95.630 1.00 75.69 212 GLU A N 1
ATOM 1691 C CA . GLU A 1 212 ? 43.709 27.528 -96.704 1.00 75.69 212 GLU A CA 1
ATOM 1692 C C . GLU A 1 212 ? 43.201 28.314 -97.923 1.00 75.69 212 GLU A C 1
ATOM 1694 O O . GLU A 1 212 ? 43.618 28.028 -99.045 1.00 75.69 212 GLU A O 1
ATOM 1699 N N . LEU A 1 213 ? 42.402 29.365 -97.708 1.00 74.00 213 LEU A N 1
ATOM 1700 C CA . LEU A 1 213 ? 41.938 30.276 -98.765 1.00 74.00 213 LEU A CA 1
ATOM 1701 C C . LEU A 1 213 ? 43.088 31.031 -99.453 1.00 74.00 213 LEU A C 1
ATOM 1703 O O . LEU A 1 213 ? 43.103 31.144 -100.679 1.00 74.00 213 LEU A O 1
ATOM 1707 N N . ASP A 1 214 ? 44.074 31.513 -98.691 1.00 75.75 214 ASP A N 1
ATOM 1708 C CA . ASP A 1 214 ? 45.274 32.159 -99.249 1.00 75.75 214 ASP A CA 1
ATOM 1709 C C . ASP A 1 214 ? 46.106 31.181 -100.093 1.00 75.75 214 ASP A C 1
ATOM 1711 O O . ASP A 1 214 ? 46.661 31.545 -101.133 1.00 75.75 214 ASP A O 1
ATOM 1715 N N . ARG A 1 215 ? 46.165 29.910 -99.682 1.00 73.19 215 ARG A N 1
ATOM 1716 C CA . ARG A 1 215 ? 46.845 28.855 -100.436 1.00 73.19 215 ARG A CA 1
ATOM 1717 C C . ARG A 1 215 ? 46.100 28.503 -101.724 1.00 73.19 215 ARG A C 1
ATOM 1719 O O . ARG A 1 215 ? 46.751 28.324 -102.750 1.00 73.19 215 ARG A O 1
ATOM 1726 N N . GLU A 1 216 ? 44.770 28.432 -101.701 1.00 71.31 216 GLU A N 1
ATOM 1727 C CA . GLU A 1 216 ? 43.957 28.238 -102.910 1.00 71.31 216 GLU A CA 1
ATOM 1728 C C . GLU A 1 216 ? 44.142 29.393 -103.904 1.00 71.31 216 GLU A C 1
ATOM 1730 O O . GLU A 1 216 ? 44.343 29.153 -105.096 1.00 71.31 216 GLU A O 1
ATOM 1735 N N . LEU A 1 217 ? 44.193 30.639 -103.422 1.00 70.44 217 LEU A N 1
ATOM 1736 C CA . LEU A 1 217 ? 44.500 31.801 -104.260 1.00 70.44 217 LEU A CA 1
ATOM 1737 C C . LEU A 1 217 ? 45.891 31.692 -104.904 1.00 70.44 217 LEU A C 1
ATOM 1739 O O . LEU A 1 217 ? 46.014 31.879 -106.114 1.00 70.44 217 LEU A O 1
ATOM 1743 N N . GLN A 1 218 ? 46.922 31.297 -104.152 1.00 66.19 218 GLN A N 1
ATOM 1744 C CA . GLN A 1 218 ? 48.270 31.088 -104.703 1.00 66.19 218 GLN A CA 1
ATOM 1745 C C . GLN A 1 218 ? 48.334 29.947 -105.731 1.00 66.19 218 GLN A C 1
ATOM 1747 O O . GLN A 1 218 ? 49.082 30.044 -106.704 1.00 66.19 218 GLN A O 1
ATOM 1752 N N . VAL A 1 219 ? 47.543 28.882 -105.557 1.00 67.19 219 VAL A N 1
ATOM 1753 C CA . VAL A 1 219 ? 47.445 27.785 -106.536 1.00 67.19 219 VAL A CA 1
ATOM 1754 C C . VAL A 1 219 ? 46.777 28.270 -107.824 1.00 67.19 219 VAL A C 1
ATOM 1756 O O . VAL A 1 219 ? 47.323 28.039 -108.901 1.00 67.19 219 VAL A O 1
ATOM 1759 N N . THR A 1 220 ? 45.688 29.042 -107.738 1.00 66.94 220 THR A N 1
ATOM 1760 C CA . THR A 1 220 ? 45.040 29.619 -108.934 1.00 66.94 220 THR A CA 1
ATOM 1761 C C . THR A 1 220 ? 45.927 30.631 -109.672 1.00 66.94 220 THR A C 1
ATOM 1763 O O . THR A 1 220 ? 45.906 30.707 -110.901 1.00 66.94 220 THR A O 1
ATOM 1766 N N . GLU A 1 221 ? 46.770 31.377 -108.952 1.00 65.88 221 GLU A N 1
ATOM 1767 C CA . GLU A 1 221 ? 47.714 32.334 -109.542 1.00 65.88 221 GLU A CA 1
ATOM 1768 C C . GLU A 1 221 ? 48.900 31.637 -110.242 1.00 65.88 221 GLU A C 1
ATOM 1770 O O . GLU A 1 221 ? 49.440 32.144 -111.230 1.00 65.88 221 GLU A O 1
ATOM 1775 N N . LEU A 1 222 ? 49.289 30.447 -109.771 1.00 62.84 222 LEU A N 1
ATOM 1776 C CA . LEU A 1 222 ? 50.291 29.592 -110.416 1.00 62.84 222 LEU A CA 1
ATOM 1777 C C . LEU A 1 222 ? 49.720 28.828 -111.621 1.00 62.84 222 LEU A C 1
ATOM 1779 O O . LEU A 1 222 ? 50.415 28.688 -112.627 1.00 62.84 222 LEU A O 1
ATOM 1783 N N . GLU A 1 223 ? 48.453 28.411 -111.575 1.00 57.50 223 GLU A N 1
ATOM 1784 C CA . GLU A 1 223 ? 47.746 27.804 -112.714 1.00 57.50 223 GLU A CA 1
ATOM 1785 C C . GLU A 1 223 ? 47.543 28.802 -113.871 1.00 57.50 223 GLU A C 1
ATOM 1787 O O . GLU A 1 223 ? 47.699 28.434 -115.037 1.00 57.50 223 GLU A O 1
ATOM 1792 N N . ALA A 1 224 ? 47.326 30.090 -113.574 1.00 58.69 224 ALA A N 1
ATOM 1793 C CA . ALA A 1 224 ? 47.267 31.152 -114.584 1.00 58.69 224 ALA A CA 1
ATOM 1794 C C . ALA A 1 224 ? 48.618 31.392 -115.293 1.00 58.69 224 ALA A C 1
ATOM 1796 O O . ALA A 1 224 ? 48.648 31.656 -116.494 1.00 58.69 224 ALA A O 1
ATOM 1797 N N . LYS A 1 225 ? 49.745 31.245 -114.582 1.00 57.44 225 LYS A N 1
ATOM 1798 C CA . LYS A 1 225 ? 51.098 31.374 -115.161 1.00 57.44 225 LYS A CA 1
ATOM 1799 C C . LYS A 1 225 ? 51.526 30.146 -115.974 1.00 57.44 225 LYS A C 1
ATOM 1801 O O . LYS A 1 225 ? 52.389 30.269 -116.840 1.00 57.44 225 LYS A O 1
ATOM 1806 N N . LEU A 1 226 ? 50.913 28.981 -115.742 1.00 52.25 226 LEU A N 1
ATOM 1807 C CA . LEU A 1 226 ? 51.153 27.767 -116.530 1.00 52.25 226 LEU A CA 1
ATOM 1808 C C . LEU A 1 226 ? 50.396 27.789 -117.877 1.00 52.25 226 LEU A C 1
ATOM 1810 O O . LEU A 1 226 ? 50.920 27.309 -118.877 1.00 52.25 226 LEU A O 1
ATOM 1814 N N . GLN A 1 227 ? 49.219 28.429 -117.940 1.00 52.69 227 GLN A N 1
ATOM 1815 C CA . GLN A 1 227 ? 48.458 28.630 -119.188 1.00 52.69 227 GLN A CA 1
ATOM 1816 C C . GLN A 1 227 ? 49.062 29.678 -120.148 1.00 52.69 227 GLN A C 1
ATOM 1818 O O . GLN A 1 227 ? 48.697 29.708 -121.323 1.00 52.69 227 GLN A O 1
ATOM 1823 N N . GLU A 1 228 ? 50.003 30.513 -119.695 1.00 49.41 228 GLU A N 1
ATOM 1824 C CA . GLU A 1 228 ? 50.652 31.546 -120.524 1.00 49.41 228 GLU A CA 1
ATOM 1825 C C . GLU A 1 228 ? 51.874 31.015 -121.309 1.00 49.41 228 GLU A C 1
ATOM 1827 O O . GLU A 1 228 ? 52.274 31.602 -122.314 1.00 49.41 228 GLU A O 1
ATOM 1832 N N . VAL A 1 229 ? 52.432 29.861 -120.919 1.00 52.88 229 VAL A N 1
ATOM 1833 C CA . VAL A 1 229 ? 53.630 29.265 -121.551 1.00 52.88 229 VAL A CA 1
ATOM 1834 C C . VAL A 1 229 ? 53.286 28.242 -122.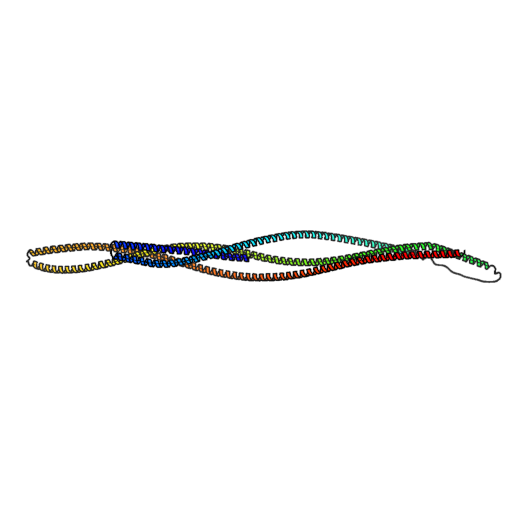652 1.00 52.88 229 VAL A C 1
ATOM 1836 O O . VAL A 1 229 ? 54.106 27.986 -123.533 1.00 52.88 229 VAL A O 1
ATOM 1839 N N . GLU A 1 230 ? 52.056 27.721 -122.702 1.00 47.09 230 GLU A N 1
ATOM 1840 C CA . GLU A 1 230 ? 51.633 26.707 -123.690 1.00 47.09 230 GLU A CA 1
ATOM 1841 C C . GLU A 1 230 ? 51.034 27.282 -124.999 1.00 47.09 230 GLU A C 1
ATOM 1843 O O . GLU A 1 230 ? 50.633 26.528 -125.883 1.00 47.09 230 GLU A O 1
ATOM 1848 N N . LEU A 1 231 ? 51.026 28.611 -125.188 1.00 45.34 231 LEU A N 1
ATOM 1849 C CA . LEU A 1 231 ? 50.415 29.302 -126.344 1.00 45.34 231 LEU A CA 1
ATOM 1850 C C . LEU A 1 231 ? 51.410 30.049 -127.265 1.00 45.34 231 LEU A C 1
ATOM 1852 O O . LEU A 1 231 ? 51.041 31.034 -127.903 1.00 45.34 231 LEU A O 1
ATOM 1856 N N . GLN A 1 232 ? 52.666 29.591 -127.383 1.00 40.19 232 GLN A N 1
ATOM 1857 C CA . GLN A 1 232 ? 53.646 30.142 -128.347 1.00 40.19 232 GLN A CA 1
ATOM 1858 C C . GLN A 1 232 ? 54.570 29.098 -129.000 1.00 40.19 232 GLN A C 1
ATOM 1860 O O . GLN A 1 232 ? 55.779 29.306 -129.119 1.00 40.19 232 GLN A O 1
ATOM 1865 N N . ARG A 1 233 ? 54.021 27.981 -129.491 1.00 39.03 233 ARG A N 1
ATOM 1866 C CA . ARG A 1 233 ? 54.768 27.081 -130.382 1.00 39.03 233 ARG A CA 1
ATOM 1867 C C . ARG A 1 233 ? 53.835 26.247 -131.261 1.00 39.03 233 ARG A C 1
ATOM 1869 O O . ARG A 1 233 ? 53.294 25.265 -130.782 1.00 39.03 233 ARG A O 1
ATOM 1876 N N . ASP A 1 234 ? 53.632 26.692 -132.507 1.00 31.34 234 ASP A N 1
ATOM 1877 C CA . ASP A 1 234 ? 53.574 25.865 -133.733 1.00 31.34 234 ASP A CA 1
ATOM 1878 C C . ASP A 1 234 ? 52.901 26.611 -134.903 1.00 31.34 234 ASP A C 1
ATOM 1880 O O . ASP A 1 234 ? 51.703 26.878 -134.865 1.00 31.34 234 ASP A O 1
ATOM 1884 N N . ALA A 1 235 ? 53.680 26.921 -135.954 1.00 30.97 235 ALA A N 1
ATOM 1885 C CA . ALA A 1 235 ? 53.348 26.710 -137.377 1.00 30.97 235 ALA A CA 1
ATOM 1886 C C . ALA A 1 235 ? 54.352 27.436 -138.308 1.00 30.97 235 ALA A C 1
ATOM 1888 O O . ALA A 1 235 ? 54.500 28.651 -138.211 1.00 30.97 235 ALA A O 1
ATOM 1889 N N . GLN A 1 236 ? 54.974 26.710 -139.256 1.00 30.52 236 GLN A N 1
ATOM 1890 C CA . GLN A 1 236 ? 54.814 26.889 -140.722 1.00 30.52 236 GLN A CA 1
ATOM 1891 C C . GLN A 1 236 ? 56.008 26.382 -141.574 1.00 30.52 236 GLN A C 1
ATOM 1893 O O . GLN A 1 236 ? 57.115 26.904 -141.522 1.00 30.52 236 GLN A O 1
ATOM 1898 N N . ALA A 1 237 ? 55.700 25.421 -142.448 1.00 29.52 237 ALA A N 1
ATOM 1899 C CA . ALA A 1 237 ? 56.173 25.196 -143.830 1.00 29.52 237 ALA A CA 1
ATOM 1900 C C . ALA A 1 237 ? 55.012 24.434 -144.537 1.00 29.52 237 ALA A C 1
ATOM 1902 O O . ALA A 1 237 ? 54.263 23.798 -143.782 1.00 29.52 237 ALA A O 1
ATOM 1903 N N . PRO A 1 238 ? 54.773 24.442 -145.882 1.00 51.88 238 PRO A N 1
ATOM 1904 C CA . PRO A 1 238 ? 55.754 24.195 -146.970 1.00 51.88 238 PRO A CA 1
ATOM 1905 C C . PRO A 1 238 ? 55.434 24.852 -148.359 1.00 51.88 238 PRO A C 1
ATOM 1907 O O . PRO A 1 238 ? 54.460 25.590 -148.479 1.00 51.88 238 PRO A O 1
ATOM 1910 N N . THR A 1 239 ? 56.230 24.577 -149.420 1.00 29.83 239 THR A N 1
ATOM 1911 C CA . THR A 1 239 ? 55.834 23.985 -150.751 1.00 29.83 239 THR A CA 1
ATOM 1912 C C . THR A 1 239 ? 56.864 24.194 -151.903 1.00 29.83 239 THR A C 1
ATOM 1914 O O . THR A 1 239 ? 57.590 25.182 -151.920 1.00 29.83 239 THR A O 1
ATOM 1917 N N . LEU A 1 240 ? 56.919 23.214 -152.832 1.00 32.22 240 LEU A N 1
ATOM 1918 C CA . LEU A 1 240 ? 57.713 23.053 -154.088 1.00 32.22 240 LEU A CA 1
ATOM 1919 C C . LEU A 1 240 ? 56.918 23.589 -155.321 1.00 32.22 240 LEU A C 1
ATOM 1921 O O . LEU A 1 240 ? 55.732 23.853 -155.161 1.00 32.22 240 LEU A O 1
ATOM 1925 N N . GLU A 1 241 ? 57.428 23.800 -156.555 1.00 28.09 241 GLU A N 1
ATOM 1926 C CA . GLU A 1 241 ? 57.988 22.818 -157.526 1.00 28.09 241 GLU A CA 1
ATOM 1927 C C . GLU A 1 241 ? 58.279 23.466 -158.931 1.00 28.09 241 GLU A C 1
ATOM 1929 O O . GLU A 1 241 ? 57.901 24.619 -159.143 1.00 28.09 241 GLU A O 1
ATOM 1934 N N . THR A 1 242 ? 58.819 22.672 -159.894 1.00 29.59 242 THR A N 1
ATOM 1935 C CA . THR A 1 242 ? 58.967 22.813 -161.395 1.00 29.59 242 THR A CA 1
ATOM 1936 C C . THR A 1 242 ? 60.295 23.399 -161.944 1.00 29.59 242 THR A C 1
ATOM 1938 O O . THR A 1 242 ? 60.801 24.358 -161.376 1.00 29.59 242 THR A O 1
ATOM 1941 N N . ASP A 1 243 ? 60.976 22.950 -163.022 1.00 27.11 243 ASP A N 1
ATOM 1942 C CA . ASP A 1 243 ? 60.876 21.871 -164.041 1.00 27.11 243 ASP A CA 1
ATOM 1943 C C . ASP A 1 243 ? 62.266 21.694 -164.750 1.00 27.11 243 ASP A C 1
ATOM 1945 O O . ASP A 1 243 ? 63.096 22.603 -164.727 1.00 27.11 243 ASP A O 1
ATOM 1949 N N . ALA A 1 244 ? 62.522 20.542 -165.398 1.00 29.58 244 ALA A N 1
ATOM 1950 C CA . ALA A 1 244 ? 63.696 20.195 -166.257 1.00 29.58 244 ALA A CA 1
ATOM 1951 C C . ALA A 1 244 ? 63.390 20.468 -167.776 1.00 29.58 244 ALA A C 1
ATOM 1953 O O . ALA A 1 244 ? 62.306 21.010 -167.996 1.00 29.58 244 ALA A O 1
ATOM 1954 N N . PRO A 1 245 ? 64.170 20.099 -168.853 1.00 47.22 245 PRO A N 1
ATOM 1955 C CA . PRO A 1 245 ? 65.315 19.153 -168.977 1.00 47.22 245 PRO A CA 1
ATOM 1956 C C . PRO A 1 245 ? 66.422 19.414 -170.075 1.00 47.22 245 PRO A C 1
ATOM 1958 O O . PRO A 1 245 ? 66.313 20.335 -170.873 1.00 47.22 245 PRO A O 1
ATOM 1961 N N . ALA A 1 246 ? 67.430 18.505 -170.104 1.00 31.20 246 ALA A N 1
ATOM 1962 C CA . ALA A 1 246 ? 68.259 17.920 -171.212 1.00 31.20 246 ALA A CA 1
ATOM 1963 C C . ALA A 1 246 ? 69.049 18.834 -172.206 1.00 31.20 246 ALA A C 1
ATOM 1965 O O . ALA A 1 246 ? 68.560 19.877 -172.606 1.00 31.20 246 ALA A O 1
ATOM 1966 N N . GLU A 1 247 ? 70.264 18.534 -172.714 1.00 26.58 247 GLU A N 1
ATOM 1967 C CA . GLU A 1 247 ? 70.875 17.260 -173.162 1.00 26.58 247 GLU A CA 1
ATOM 1968 C C . GLU A 1 247 ? 72.403 17.422 -173.490 1.00 26.58 247 GLU A C 1
ATOM 1970 O O . GLU A 1 247 ? 72.831 18.524 -173.830 1.00 26.58 247 GLU A O 1
ATOM 1975 N N . ALA A 1 248 ? 73.164 16.305 -173.484 1.00 33.56 248 ALA A N 1
ATOM 1976 C CA . ALA A 1 248 ? 74.474 16.016 -174.138 1.00 33.56 248 ALA A CA 1
ATOM 1977 C C . ALA A 1 248 ? 75.778 16.635 -173.553 1.00 33.56 248 ALA A C 1
ATOM 1979 O O . ALA A 1 248 ? 75.999 17.837 -173.609 1.00 33.56 248 ALA A O 1
ATOM 1980 N N . GLU A 1 249 ? 76.690 15.909 -172.891 1.00 37.25 249 GLU A N 1
ATOM 1981 C CA . GLU A 1 249 ? 77.562 14.765 -173.268 1.00 37.25 249 GLU A CA 1
ATOM 1982 C C . GLU A 1 249 ? 79.054 15.185 -173.289 1.00 37.25 249 GLU A C 1
ATOM 1984 O O . GLU A 1 249 ? 79.492 16.001 -174.095 1.00 37.25 249 GLU A O 1
ATOM 1989 N N . LEU A 1 250 ? 79.838 14.531 -172.419 1.00 38.78 250 LEU A N 1
ATOM 1990 C CA . LEU A 1 250 ? 81.291 14.303 -172.510 1.00 38.78 250 LEU A CA 1
ATOM 1991 C C . LEU A 1 250 ? 82.255 15.476 -172.225 1.00 38.78 250 LEU A C 1
ATOM 1993 O O . LEU A 1 250 ? 83.030 15.905 -173.082 1.00 38.78 250 LEU A O 1
ATOM 1997 N N . ARG A 1 251 ? 82.335 15.866 -170.941 1.00 49.69 251 ARG A N 1
ATOM 1998 C CA . ARG A 1 251 ? 83.589 16.314 -170.283 1.00 49.69 251 ARG A CA 1
ATOM 1999 C C . ARG A 1 251 ? 83.595 16.070 -168.757 1.00 49.69 251 ARG A C 1
ATOM 2001 O O . ARG A 1 251 ? 84.066 16.899 -167.989 1.00 49.69 251 ARG A O 1
ATOM 2008 N N . GLY A 1 252 ? 83.026 14.933 -168.344 1.00 45.16 252 GLY A N 1
ATOM 2009 C CA . GLY A 1 252 ? 82.987 14.462 -166.957 1.00 45.16 252 GLY A CA 1
ATOM 2010 C C . GLY A 1 252 ? 84.326 13.929 -166.433 1.00 45.16 252 GLY A C 1
ATOM 2011 O O . GLY A 1 252 ? 85.285 13.780 -167.187 1.00 45.16 252 GLY A O 1
ATOM 2012 N N . GLU A 1 253 ? 84.313 13.611 -165.136 1.00 50.34 253 GLU A N 1
ATOM 2013 C CA . GLU A 1 253 ? 85.319 12.884 -164.336 1.00 50.34 253 GLU A CA 1
ATOM 2014 C C . GLU A 1 253 ? 86.335 13.695 -163.500 1.00 50.34 253 GLU A C 1
ATOM 2016 O O . GLU A 1 253 ? 87.128 13.087 -162.786 1.00 50.34 253 GLU A O 1
ATOM 2021 N N . LEU A 1 254 ? 86.294 15.038 -163.456 1.00 50.91 254 LEU A N 1
ATOM 2022 C CA . LEU A 1 254 ? 87.194 15.823 -162.571 1.00 50.91 254 LEU A CA 1
ATOM 2023 C C . LEU A 1 254 ? 86.511 16.887 -161.683 1.00 50.91 254 LEU A C 1
ATOM 2025 O O . LEU A 1 254 ? 87.163 17.459 -160.808 1.00 50.91 254 LEU A O 1
ATOM 2029 N N . GLU A 1 255 ? 85.204 17.108 -161.846 1.00 55.84 255 GLU A N 1
ATOM 2030 C CA . GLU A 1 255 ? 84.397 18.045 -161.038 1.00 55.84 255 GLU A CA 1
ATOM 2031 C C . GLU A 1 255 ? 83.648 17.322 -159.889 1.00 55.84 255 GLU A C 1
ATOM 2033 O O . GLU A 1 255 ? 83.575 17.842 -158.775 1.00 55.84 255 GLU A O 1
ATOM 2038 N N . ASP A 1 256 ? 83.237 16.062 -160.097 1.00 54.19 256 ASP A N 1
ATOM 2039 C CA . ASP A 1 256 ? 82.461 15.247 -159.136 1.00 54.19 256 ASP A CA 1
ATOM 2040 C C . ASP A 1 256 ? 83.206 14.955 -157.818 1.00 54.19 256 ASP A C 1
ATOM 2042 O O . ASP A 1 256 ? 82.602 14.722 -156.771 1.00 54.19 256 ASP A O 1
ATOM 2046 N N . SER A 1 257 ? 84.542 15.015 -157.821 1.00 57.56 257 SER A N 1
ATOM 2047 C CA . SER A 1 257 ? 85.350 14.827 -156.606 1.00 57.56 257 SER A CA 1
ATOM 2048 C C . SER A 1 257 ? 85.431 16.076 -155.713 1.00 57.56 257 SER A C 1
ATOM 2050 O O . SER A 1 257 ? 85.863 15.972 -154.565 1.00 57.56 257 SER A O 1
ATOM 2052 N N . ARG A 1 258 ? 85.033 17.266 -156.195 1.00 60.69 258 ARG A N 1
ATOM 2053 C CA . ARG A 1 258 ? 85.033 18.508 -155.394 1.00 60.69 258 ARG A CA 1
ATOM 2054 C C . ARG A 1 258 ? 83.706 18.762 -154.679 1.00 60.69 258 ARG A C 1
ATOM 2056 O O . ARG A 1 258 ? 83.733 19.288 -153.569 1.00 60.69 258 ARG A O 1
ATOM 2063 N N . GLU A 1 259 ? 82.578 18.329 -155.237 1.00 59.19 259 GLU A N 1
ATOM 2064 C CA . GLU A 1 259 ? 81.270 18.439 -154.570 1.00 59.19 259 GLU A CA 1
ATOM 2065 C C . GLU A 1 259 ? 81.127 17.487 -153.372 1.00 59.19 259 GLU A C 1
ATOM 2067 O O . GLU A 1 259 ? 80.600 17.885 -152.332 1.00 59.19 259 GLU A O 1
ATOM 2072 N N . GLN A 1 260 ? 81.694 16.276 -153.439 1.00 63.00 260 GLN A N 1
ATOM 2073 C CA . GLN A 1 260 ? 81.682 15.339 -152.302 1.00 63.00 260 GLN A CA 1
ATOM 2074 C C . GLN A 1 260 ? 82.484 15.849 -151.087 1.00 63.00 260 GLN A C 1
ATOM 2076 O O . GLN A 1 260 ? 82.139 15.556 -149.943 1.00 63.00 260 GLN A O 1
ATOM 2081 N N . LEU A 1 261 ? 83.526 16.662 -151.304 1.00 63.94 261 LEU A N 1
ATOM 2082 C CA . LEU A 1 261 ? 84.300 17.283 -150.219 1.00 63.94 261 LEU A CA 1
ATOM 2083 C C . LEU A 1 261 ? 83.551 18.443 -149.542 1.00 63.94 261 LEU A C 1
ATOM 2085 O O . LEU A 1 261 ? 83.711 18.646 -148.339 1.00 63.94 261 LEU A O 1
ATOM 2089 N N . ALA A 1 262 ? 82.713 19.172 -150.285 1.00 67.88 262 ALA A N 1
ATOM 2090 C CA . ALA A 1 262 ? 81.887 20.242 -149.731 1.00 67.88 262 ALA A CA 1
ATOM 2091 C C . ALA A 1 262 ? 80.722 19.696 -148.880 1.00 67.88 262 ALA A C 1
ATOM 2093 O O . ALA A 1 262 ? 80.424 20.263 -147.828 1.00 67.88 262 ALA A O 1
ATOM 2094 N N . SER A 1 263 ? 80.113 18.566 -149.270 1.00 68.50 263 SER A N 1
ATOM 2095 C CA . SER A 1 263 ? 79.019 17.951 -148.495 1.00 68.50 263 SER A CA 1
ATOM 2096 C C . SER A 1 263 ? 79.502 17.395 -147.147 1.00 68.50 263 SER A C 1
ATOM 2098 O O . SER A 1 263 ? 78.876 17.648 -146.118 1.00 68.50 263 SER A O 1
ATOM 2100 N N . LEU A 1 264 ? 80.666 16.735 -147.109 1.00 70.88 264 LEU A N 1
ATOM 2101 C CA . LEU A 1 264 ? 81.232 16.205 -145.861 1.00 70.88 264 LEU A CA 1
ATOM 2102 C C . LEU A 1 264 ? 81.697 17.310 -144.895 1.00 70.88 264 LEU A C 1
ATOM 2104 O O . LEU A 1 264 ? 81.647 17.133 -143.678 1.00 70.88 264 LEU A O 1
ATOM 2108 N N . GLN A 1 265 ? 82.128 18.470 -145.406 1.00 69.44 265 GLN A N 1
ATOM 2109 C CA . GLN A 1 265 ? 82.455 19.621 -144.555 1.00 69.44 265 GLN A CA 1
ATOM 2110 C C . GLN A 1 265 ? 81.210 20.253 -143.916 1.00 69.44 265 GLN A C 1
ATOM 2112 O O . GLN A 1 265 ? 81.285 20.686 -142.765 1.00 69.44 265 GLN A O 1
ATOM 2117 N N . ALA A 1 266 ? 80.068 20.255 -144.611 1.00 70.56 266 ALA A N 1
ATOM 2118 C CA . ALA A 1 266 ? 78.796 20.710 -144.051 1.00 70.56 266 ALA A CA 1
ATOM 2119 C C . ALA A 1 266 ? 78.271 19.757 -142.959 1.00 70.56 266 ALA A C 1
ATOM 2121 O O . ALA A 1 266 ? 77.856 20.213 -141.894 1.00 70.56 266 ALA A O 1
ATOM 2122 N N . GLU A 1 267 ? 78.374 18.439 -143.160 1.00 72.00 267 GLU A N 1
ATOM 2123 C CA . GLU A 1 267 ? 77.976 17.443 -142.151 1.00 72.00 267 GLU A CA 1
ATOM 2124 C C . GLU A 1 267 ? 78.857 17.486 -140.891 1.00 72.00 267 GLU A C 1
ATOM 2126 O O . GLU A 1 267 ? 78.361 17.339 -139.769 1.00 72.00 267 GLU A O 1
ATOM 2131 N N . LEU A 1 268 ? 80.162 17.744 -141.042 1.00 74.19 268 LEU A N 1
ATOM 2132 C CA . LEU A 1 268 ? 81.070 17.893 -139.901 1.00 74.19 268 LEU A CA 1
ATOM 2133 C C . LEU A 1 268 ? 80.775 19.170 -139.094 1.00 74.19 268 LEU A C 1
ATOM 2135 O O . LEU A 1 268 ? 80.913 19.164 -137.869 1.00 74.19 268 LEU A O 1
ATOM 2139 N N . ALA A 1 269 ? 80.376 20.260 -139.758 1.00 73.62 269 ALA A N 1
ATOM 2140 C CA . ALA A 1 269 ? 79.961 21.492 -139.091 1.00 73.62 269 ALA A CA 1
ATOM 2141 C C . ALA A 1 269 ? 78.658 21.285 -138.300 1.00 73.62 269 ALA A C 1
ATOM 2143 O O . ALA A 1 269 ? 78.628 21.596 -137.111 1.00 73.62 269 ALA A O 1
ATOM 2144 N N . ALA A 1 270 ? 77.652 20.645 -138.907 1.00 76.06 270 ALA A N 1
ATOM 2145 C CA . ALA A 1 270 ? 76.394 20.303 -138.238 1.00 76.06 270 ALA A CA 1
ATOM 2146 C C . ALA A 1 270 ? 76.609 19.367 -137.035 1.00 76.06 270 ALA A C 1
ATOM 2148 O O . ALA A 1 270 ? 76.033 19.561 -135.968 1.00 76.06 270 ALA A O 1
ATOM 2149 N N . SER A 1 271 ? 77.511 18.387 -137.160 1.00 73.06 271 SER A N 1
ATOM 2150 C CA . SER A 1 271 ? 77.833 17.471 -136.057 1.00 73.06 271 SER A CA 1
ATOM 2151 C C . SER A 1 271 ? 78.527 18.175 -134.885 1.00 73.06 271 SER A C 1
ATOM 2153 O O . SER A 1 271 ? 78.325 17.805 -133.729 1.00 73.06 271 SER A O 1
ATOM 2155 N N . ARG A 1 272 ? 79.348 19.200 -135.153 1.00 78.69 272 ARG A N 1
ATOM 2156 C CA . ARG A 1 272 ? 79.986 20.012 -134.103 1.00 78.69 272 ARG A CA 1
ATOM 2157 C C . ARG A 1 272 ? 79.000 20.944 -133.414 1.00 78.69 272 ARG A C 1
ATOM 2159 O O . ARG A 1 272 ? 79.118 21.135 -132.209 1.00 78.69 272 ARG A O 1
ATOM 2166 N N . GLU A 1 273 ? 78.041 21.481 -134.155 1.00 76.88 273 GLU A N 1
ATOM 2167 C CA . GLU A 1 273 ? 76.955 22.294 -133.609 1.00 76.88 273 GLU A CA 1
ATOM 2168 C C . GLU A 1 273 ? 76.041 21.456 -132.703 1.00 76.88 273 GLU A C 1
ATOM 2170 O O . GLU A 1 273 ? 75.834 21.820 -131.550 1.00 76.88 273 GLU A O 1
ATOM 2175 N N . MET A 1 274 ? 75.638 20.255 -133.136 1.00 77.62 274 MET A N 1
ATOM 2176 C CA . MET A 1 274 ? 74.882 19.319 -132.290 1.00 77.62 274 MET A CA 1
ATOM 2177 C C . MET A 1 274 ? 75.650 18.896 -131.029 1.00 77.62 274 MET A C 1
ATOM 2179 O O . MET A 1 274 ? 75.052 18.724 -129.967 1.00 77.62 274 MET A O 1
ATOM 2183 N N . LEU A 1 275 ? 76.974 18.722 -131.118 1.00 76.88 275 LEU A N 1
ATOM 2184 C CA . LEU A 1 275 ? 77.798 18.403 -129.950 1.00 76.88 275 LEU A CA 1
ATOM 2185 C C . LEU A 1 275 ? 77.883 19.591 -128.979 1.00 76.88 275 LEU A C 1
ATOM 2187 O O . LEU A 1 275 ? 77.829 19.380 -127.770 1.00 76.88 275 LEU A O 1
ATOM 2191 N N . ALA A 1 276 ? 77.991 20.819 -129.493 1.00 76.00 276 ALA A N 1
ATOM 2192 C CA . ALA A 1 276 ? 77.985 22.031 -128.679 1.00 76.00 276 ALA A CA 1
ATOM 2193 C C . ALA A 1 276 ? 76.629 22.224 -127.980 1.00 76.00 276 ALA A C 1
ATOM 2195 O O . ALA A 1 276 ? 76.606 22.447 -126.773 1.00 76.00 276 ALA A O 1
ATOM 2196 N N . GLU A 1 277 ? 75.512 22.019 -128.686 1.00 77.19 277 GLU A N 1
ATOM 2197 C CA . GLU A 1 277 ? 74.172 22.032 -128.084 1.00 77.19 277 GLU A CA 1
ATOM 2198 C C . GLU A 1 277 ? 73.999 20.930 -127.030 1.00 77.19 277 GLU A C 1
ATOM 2200 O O . GLU A 1 277 ? 73.403 21.155 -125.976 1.00 77.19 277 GLU A O 1
ATOM 2205 N N . ALA A 1 278 ? 74.527 19.726 -127.273 1.00 76.12 278 ALA A N 1
ATOM 2206 C CA . ALA A 1 278 ? 74.479 18.638 -126.299 1.00 76.12 278 ALA A CA 1
ATOM 2207 C C . ALA A 1 278 ? 75.323 18.943 -125.050 1.00 76.12 278 ALA A C 1
ATOM 2209 O O . ALA A 1 278 ? 74.912 18.618 -123.935 1.00 76.12 278 ALA A O 1
ATOM 2210 N N . GLN A 1 279 ? 76.479 19.591 -125.217 1.00 76.81 279 GLN A N 1
ATOM 2211 C CA . GLN A 1 279 ? 77.324 20.038 -124.109 1.00 76.81 279 GLN A CA 1
ATOM 2212 C C . GLN A 1 279 ? 76.678 21.182 -123.324 1.00 76.81 279 GLN A C 1
ATOM 2214 O O . GLN A 1 279 ? 76.721 21.163 -122.097 1.00 76.81 279 GLN A O 1
ATOM 2219 N N . GLU A 1 280 ? 76.029 22.128 -124.001 1.00 76.44 280 GLU A N 1
ATOM 2220 C CA . GLU A 1 280 ? 75.283 23.212 -123.361 1.00 76.44 280 GLU A CA 1
ATOM 2221 C C . GLU A 1 280 ? 74.078 22.671 -122.578 1.00 76.44 280 GLU A C 1
ATOM 2223 O O . GLU A 1 280 ? 73.891 23.029 -121.417 1.00 76.44 280 GLU A O 1
ATOM 2228 N N . ARG A 1 281 ? 73.327 21.713 -123.141 1.00 79.50 281 ARG A N 1
ATOM 2229 C CA . ARG A 1 281 ? 72.251 21.009 -122.420 1.00 79.50 281 ARG A CA 1
ATOM 2230 C C . ARG A 1 281 ? 72.774 20.222 -121.224 1.00 79.50 281 ARG A C 1
ATOM 2232 O O . ARG A 1 281 ? 72.169 20.272 -120.161 1.00 79.50 281 ARG A O 1
ATOM 2239 N N . SER A 1 282 ? 73.901 19.524 -121.362 1.00 76.69 282 SER A N 1
ATOM 2240 C CA . SER A 1 282 ? 74.517 18.814 -120.236 1.00 76.69 282 SER A CA 1
ATOM 2241 C C . SER A 1 282 ? 74.945 19.778 -119.127 1.00 76.69 282 SER A C 1
ATOM 2243 O O . SER A 1 282 ? 74.730 19.485 -117.956 1.00 76.69 282 SER A O 1
ATOM 2245 N N . ALA A 1 283 ? 75.520 20.930 -119.481 1.00 75.69 283 ALA A N 1
ATOM 2246 C CA . ALA A 1 283 ? 75.927 21.952 -118.520 1.00 75.69 283 ALA A CA 1
ATOM 2247 C C . ALA A 1 283 ? 74.728 22.651 -117.854 1.00 75.69 283 ALA A C 1
ATOM 2249 O O . ALA A 1 283 ? 74.828 23.039 -116.693 1.00 75.69 283 ALA A O 1
ATOM 2250 N N . ALA A 1 284 ? 73.598 22.785 -118.556 1.00 79.19 284 ALA A N 1
ATOM 2251 C CA . ALA A 1 284 ? 72.351 23.316 -118.006 1.00 79.19 284 ALA A CA 1
ATOM 2252 C C . ALA A 1 284 ? 71.632 22.325 -117.070 1.00 79.19 284 ALA A C 1
ATOM 2254 O O . ALA A 1 284 ? 70.983 22.751 -116.119 1.00 79.19 284 ALA A O 1
ATOM 2255 N N . LEU A 1 285 ? 71.782 21.013 -117.291 1.00 81.12 285 LEU A N 1
ATOM 2256 C CA . LEU A 1 285 ? 71.158 19.969 -116.465 1.00 81.12 285 LEU A CA 1
ATOM 2257 C C . LEU A 1 285 ? 71.886 19.709 -115.135 1.00 81.12 285 LEU A C 1
ATOM 2259 O O . LEU A 1 285 ? 71.255 19.287 -114.170 1.00 81.12 285 LEU A O 1
ATOM 2263 N N . GLU A 1 286 ? 73.191 19.973 -115.049 1.00 81.06 286 GLU A N 1
ATOM 2264 C CA . GLU A 1 286 ? 73.971 19.861 -113.803 1.00 81.06 286 GLU A CA 1
ATOM 2265 C C . GLU A 1 286 ? 73.400 20.696 -112.632 1.00 81.06 286 GLU A C 1
ATOM 2267 O O . GLU A 1 286 ? 73.147 20.131 -111.562 1.00 81.06 286 GLU A O 1
ATOM 2272 N N . PRO A 1 287 ? 73.126 22.012 -112.778 1.00 82.62 287 PRO A N 1
ATOM 2273 C CA . PRO A 1 287 ? 72.529 22.799 -111.700 1.00 82.62 287 PRO A CA 1
ATOM 2274 C C . PRO A 1 287 ? 71.093 22.367 -111.372 1.00 82.62 287 PRO A C 1
ATOM 2276 O O . PRO A 1 287 ? 70.706 22.416 -110.204 1.00 82.62 287 PRO A O 1
ATOM 2279 N N . GLU A 1 288 ? 70.315 21.897 -112.354 1.00 82.56 288 GLU A N 1
ATOM 2280 C CA . GLU A 1 288 ? 68.976 21.343 -112.106 1.00 82.56 288 GLU A CA 1
ATOM 2281 C C . GLU A 1 288 ? 69.043 20.044 -111.295 1.00 82.56 288 GLU A C 1
ATOM 2283 O O . GLU A 1 288 ? 68.276 19.864 -110.347 1.00 82.56 288 GLU A O 1
ATOM 2288 N N . HIS A 1 289 ? 69.996 19.160 -111.604 1.00 83.75 289 HIS A N 1
ATOM 2289 C CA . HIS A 1 289 ? 70.219 17.932 -110.847 1.00 83.75 289 HIS A CA 1
ATOM 2290 C C . HIS A 1 289 ? 70.670 18.229 -109.411 1.00 83.75 289 HIS A C 1
ATOM 2292 O O . HIS A 1 289 ? 70.128 17.654 -108.465 1.00 83.75 289 HIS A O 1
ATOM 2298 N N . ALA A 1 290 ? 71.591 19.179 -109.224 1.00 83.81 290 ALA A N 1
ATOM 2299 C CA . ALA A 1 290 ? 72.017 19.622 -107.898 1.00 83.81 290 ALA A CA 1
ATOM 2300 C C . ALA A 1 290 ? 70.850 20.210 -107.081 1.00 83.81 290 ALA A C 1
ATOM 2302 O O . ALA A 1 290 ? 70.700 19.911 -105.895 1.00 83.81 290 ALA A O 1
ATOM 2303 N N . GLN A 1 291 ? 69.977 20.997 -107.717 1.00 86.62 291 GLN A N 1
ATOM 2304 C CA . GLN A 1 291 ? 68.793 21.556 -107.067 1.00 86.62 291 GLN A CA 1
ATOM 2305 C C . GLN A 1 291 ? 67.747 20.479 -106.731 1.00 86.62 291 GLN A C 1
ATOM 2307 O O . GLN A 1 291 ? 67.107 20.549 -105.681 1.00 86.62 291 GLN A O 1
ATOM 2312 N N . ALA A 1 292 ? 67.586 19.463 -107.583 1.00 83.69 292 ALA A N 1
ATOM 2313 C CA . ALA A 1 292 ? 66.718 18.319 -107.314 1.00 83.69 292 ALA A CA 1
ATOM 2314 C C . ALA A 1 292 ? 67.225 17.474 -106.132 1.00 83.69 292 ALA A C 1
ATOM 2316 O O . ALA A 1 292 ? 66.423 17.070 -105.290 1.00 83.69 292 ALA A O 1
ATOM 2317 N N . MET A 1 293 ? 68.541 17.264 -106.024 1.00 85.88 293 MET A N 1
ATOM 2318 C CA . MET A 1 293 ? 69.152 16.554 -104.895 1.00 85.88 293 MET A CA 1
ATOM 2319 C C . MET A 1 293 ? 68.969 17.303 -103.572 1.00 85.88 293 MET A C 1
ATOM 2321 O O . MET A 1 293 ? 68.569 16.692 -102.586 1.00 85.88 293 MET A O 1
ATOM 2325 N N . LEU A 1 294 ? 69.153 18.628 -103.563 1.00 88.44 294 LEU A N 1
ATOM 2326 C CA . LEU A 1 294 ? 68.865 19.458 -102.387 1.00 88.44 294 LEU A CA 1
ATOM 2327 C C . LEU A 1 294 ? 67.398 19.349 -101.951 1.00 88.44 294 LEU A C 1
ATOM 2329 O O . LEU A 1 294 ? 67.118 19.138 -100.776 1.00 88.44 294 LEU A O 1
ATOM 2333 N N . ARG A 1 295 ? 66.447 19.413 -102.893 1.00 89.19 295 ARG A N 1
ATOM 2334 C CA . ARG A 1 295 ? 65.017 19.228 -102.584 1.00 89.19 295 ARG A CA 1
ATOM 2335 C C . ARG A 1 295 ? 64.710 17.834 -102.042 1.00 89.19 295 ARG A C 1
ATOM 2337 O O . ARG A 1 295 ? 63.830 17.700 -101.197 1.00 89.19 295 ARG A O 1
ATOM 2344 N N . PHE A 1 296 ? 65.405 16.806 -102.527 1.00 87.62 296 PHE A N 1
ATOM 2345 C CA . PHE A 1 296 ? 65.261 15.445 -102.019 1.00 87.62 296 PHE A CA 1
ATOM 2346 C C . PHE A 1 296 ? 65.790 15.320 -100.585 1.00 87.62 296 PHE A C 1
ATOM 2348 O O . PHE A 1 296 ? 65.126 14.721 -99.745 1.00 87.62 296 PHE A O 1
ATOM 2355 N N . GLU A 1 297 ? 66.939 15.926 -100.279 1.00 86.56 297 GLU A N 1
ATOM 2356 C CA . GLU A 1 297 ? 67.485 15.968 -98.917 1.00 86.56 297 GLU A CA 1
ATOM 2357 C C . GLU A 1 297 ? 66.587 16.766 -97.962 1.00 86.56 297 GLU A C 1
ATOM 2359 O O . GLU A 1 297 ? 66.314 16.304 -96.856 1.00 86.56 297 GLU A O 1
ATOM 2364 N N . GLU A 1 298 ? 66.046 17.907 -98.396 1.00 88.81 298 GLU A N 1
ATOM 2365 C CA . GLU A 1 298 ? 65.058 18.674 -97.625 1.00 88.81 298 GLU A CA 1
ATOM 2366 C C . GLU A 1 298 ? 63.762 17.883 -97.395 1.00 88.81 298 GLU A C 1
ATOM 2368 O O . GLU A 1 298 ? 63.214 17.894 -96.292 1.00 88.81 298 GLU A O 1
ATOM 2373 N N . ALA A 1 299 ? 63.260 17.184 -98.418 1.00 86.38 299 ALA A N 1
ATOM 2374 C CA . ALA A 1 299 ? 62.076 16.338 -98.299 1.00 86.38 299 ALA A CA 1
ATOM 2375 C C . ALA A 1 299 ? 62.314 15.172 -97.332 1.00 86.38 299 ALA A C 1
ATOM 2377 O O . ALA A 1 299 ? 61.452 14.887 -96.505 1.00 86.38 299 ALA A O 1
ATOM 2378 N N . ARG A 1 300 ? 63.499 14.556 -97.385 1.00 90.19 300 ARG A N 1
ATOM 2379 C CA . ARG A 1 300 ? 63.907 13.503 -96.455 1.00 90.19 300 ARG A CA 1
ATOM 2380 C C . ARG A 1 300 ? 64.024 14.022 -95.020 1.00 90.19 300 ARG A C 1
ATOM 2382 O O . ARG A 1 300 ? 63.536 13.366 -94.109 1.00 90.19 300 ARG A O 1
ATOM 2389 N N . GLY A 1 301 ? 64.604 15.206 -94.816 1.00 88.81 301 GLY A N 1
ATOM 2390 C CA . GLY A 1 301 ? 64.658 15.842 -93.496 1.00 88.81 301 GLY A CA 1
ATOM 2391 C C . GLY A 1 301 ? 63.261 16.098 -92.919 1.00 88.81 301 GLY A C 1
ATOM 2392 O O . GLY A 1 301 ? 63.002 15.777 -91.764 1.00 88.81 301 GLY A O 1
ATOM 2393 N N . ARG A 1 302 ? 62.322 16.580 -93.746 1.00 90.62 302 ARG A N 1
ATOM 2394 C CA . ARG A 1 302 ? 60.913 16.750 -93.345 1.00 90.62 302 ARG A CA 1
ATOM 2395 C C . ARG A 1 302 ? 60.215 15.423 -93.049 1.00 90.62 302 ARG A C 1
ATOM 2397 O O . ARG A 1 302 ? 59.388 15.369 -92.147 1.00 90.62 302 ARG A O 1
ATOM 2404 N N . GLU A 1 303 ? 60.515 14.366 -93.801 1.00 87.88 303 GLU A N 1
ATOM 2405 C CA . GLU A 1 303 ? 59.973 13.028 -93.542 1.00 87.88 303 GLU A CA 1
ATOM 2406 C C . GLU A 1 303 ? 60.441 12.495 -92.180 1.00 87.88 303 GLU A C 1
ATOM 2408 O O . GLU A 1 303 ? 59.621 12.010 -91.403 1.00 87.88 303 GLU A O 1
ATOM 2413 N N . GLU A 1 304 ? 61.726 12.650 -91.855 1.00 90.00 304 GLU A N 1
ATOM 2414 C CA . GLU A 1 304 ? 62.291 12.262 -90.556 1.00 90.00 304 GLU A CA 1
ATOM 2415 C C . GLU A 1 304 ? 61.685 13.091 -89.401 1.00 90.00 304 GLU A C 1
ATOM 2417 O O . GLU A 1 304 ? 61.310 12.534 -88.368 1.00 90.00 304 GLU A O 1
ATOM 2422 N N . GLU A 1 305 ? 61.496 14.405 -89.581 1.00 89.50 305 GLU A N 1
ATOM 2423 C CA . GLU A 1 305 ? 60.805 15.264 -88.604 1.00 89.50 305 GLU A CA 1
ATOM 2424 C C . GLU A 1 305 ? 59.343 14.844 -88.381 1.00 89.50 305 GLU A C 1
ATOM 2426 O O . GLU A 1 305 ? 58.876 14.793 -87.239 1.00 89.50 305 GLU A O 1
ATOM 2431 N N . LEU A 1 306 ? 58.617 14.507 -89.452 1.00 89.69 306 LEU A N 1
ATOM 2432 C CA . LEU A 1 306 ? 57.235 14.033 -89.367 1.00 89.69 306 LEU A CA 1
ATOM 2433 C C . LEU A 1 306 ? 57.137 12.662 -88.690 1.00 89.69 306 LEU A C 1
ATOM 2435 O O . LEU A 1 306 ? 56.214 12.451 -87.906 1.00 89.69 306 LEU A O 1
ATOM 2439 N N . GLN A 1 307 ? 58.084 11.754 -88.940 1.00 90.81 307 GLN A N 1
ATOM 2440 C CA . GLN A 1 307 ? 58.147 10.461 -88.252 1.00 90.81 307 GLN A CA 1
ATOM 2441 C C . GLN A 1 307 ? 58.372 10.644 -86.748 1.00 90.81 307 GLN A C 1
ATOM 2443 O O . GLN A 1 307 ? 57.639 10.064 -85.949 1.00 90.81 307 GLN A O 1
ATOM 2448 N N . LEU A 1 308 ? 59.300 11.518 -86.349 1.00 91.25 308 LEU A N 1
ATOM 2449 C CA . LEU A 1 308 ? 59.525 11.833 -84.935 1.00 91.25 308 LEU A CA 1
ATOM 2450 C C . LEU A 1 308 ? 58.296 12.486 -84.283 1.00 91.25 308 LEU A C 1
ATOM 2452 O O . LEU A 1 308 ? 57.937 12.145 -83.156 1.00 91.25 308 LEU A O 1
ATOM 2456 N N . ALA A 1 309 ? 57.616 13.398 -84.984 1.00 89.44 309 ALA A N 1
ATOM 2457 C CA . ALA A 1 309 ? 56.378 14.009 -84.499 1.00 89.44 309 ALA A CA 1
ATOM 2458 C C . ALA A 1 309 ? 55.234 12.987 -84.368 1.00 89.44 309 ALA A C 1
ATOM 2460 O O . ALA A 1 309 ? 54.448 13.046 -83.417 1.00 89.44 309 ALA A O 1
ATOM 2461 N N . GLN A 1 310 ? 55.153 12.028 -85.293 1.00 91.25 310 GLN A N 1
ATOM 2462 C CA . GLN A 1 310 ? 54.190 10.933 -85.244 1.00 91.25 310 GLN A CA 1
ATOM 2463 C C . GLN A 1 310 ? 54.466 10.000 -84.059 1.00 91.25 310 GLN A C 1
ATOM 2465 O O . GLN A 1 310 ? 53.542 9.678 -83.315 1.00 91.25 310 GLN A O 1
ATOM 2470 N N . GLU A 1 311 ? 55.722 9.608 -83.840 1.00 91.62 311 GLU A N 1
ATOM 2471 C CA . GLU A 1 311 ? 56.125 8.794 -82.688 1.00 91.62 311 GLU A CA 1
ATOM 2472 C C . GLU A 1 311 ? 55.837 9.507 -81.360 1.00 91.62 311 GLU A C 1
ATOM 2474 O O . GLU A 1 311 ? 55.291 8.900 -80.439 1.00 91.62 311 GLU A O 1
ATOM 2479 N N . ALA A 1 312 ? 56.122 10.811 -81.273 1.00 91.19 312 ALA A N 1
ATOM 2480 C CA . ALA A 1 312 ? 55.805 11.615 -80.095 1.00 91.19 312 ALA A CA 1
ATOM 2481 C C . ALA A 1 312 ? 54.292 11.696 -79.833 1.00 91.19 312 ALA A C 1
ATOM 2483 O O . ALA A 1 312 ? 53.854 11.599 -78.688 1.00 91.19 312 ALA A O 1
ATOM 2484 N N . SER A 1 313 ? 53.487 11.826 -80.890 1.00 89.25 313 SER A N 1
ATOM 2485 C CA . SER A 1 313 ? 52.026 11.861 -80.779 1.00 89.25 313 SER A CA 1
ATOM 2486 C C . SER A 1 313 ? 51.455 10.513 -80.329 1.00 89.25 313 SER A C 1
ATOM 2488 O O . SER A 1 313 ? 50.568 10.484 -79.482 1.00 89.25 313 SER A O 1
ATOM 2490 N N . LEU A 1 314 ? 51.980 9.395 -80.843 1.00 92.69 314 LEU A N 1
ATOM 2491 C CA . LEU A 1 314 ? 51.583 8.051 -80.409 1.00 92.69 314 LEU A CA 1
ATOM 2492 C C . LEU A 1 314 ? 51.939 7.805 -78.939 1.00 92.69 314 LEU A C 1
ATOM 2494 O O . LEU A 1 314 ? 51.107 7.304 -78.190 1.00 92.69 314 LEU A O 1
ATOM 2498 N N . ALA A 1 315 ? 53.128 8.227 -78.503 1.00 90.19 315 ALA A N 1
ATOM 2499 C CA . ALA A 1 315 ? 53.524 8.116 -77.102 1.00 90.19 315 ALA A CA 1
ATOM 2500 C C . ALA A 1 315 ? 52.613 8.935 -76.167 1.00 90.19 315 ALA A C 1
ATOM 2502 O O . ALA A 1 315 ? 52.322 8.504 -75.049 1.00 90.19 315 ALA A O 1
ATOM 2503 N N . GLU A 1 316 ? 52.144 10.103 -76.613 1.00 92.31 316 GLU A N 1
ATOM 2504 C CA . GLU A 1 316 ? 51.188 10.906 -75.848 1.00 92.31 316 GLU A CA 1
ATOM 2505 C C . GLU A 1 316 ? 49.789 10.275 -75.833 1.00 92.31 316 GLU A C 1
ATOM 2507 O O . GLU A 1 316 ? 49.140 10.265 -74.787 1.00 92.31 316 GLU A O 1
ATOM 2512 N N . ILE A 1 317 ? 49.344 9.676 -76.944 1.00 92.12 317 ILE A N 1
ATOM 2513 C CA . ILE A 1 317 ? 48.097 8.896 -76.993 1.00 92.12 317 ILE A CA 1
ATOM 2514 C C . ILE A 1 317 ? 48.159 7.739 -75.993 1.00 92.12 317 ILE A C 1
ATOM 2516 O O . ILE A 1 317 ? 47.273 7.638 -75.148 1.00 92.12 317 ILE A O 1
ATOM 2520 N N . ASP A 1 318 ? 49.230 6.941 -75.999 1.00 92.62 318 ASP A N 1
ATOM 2521 C CA . ASP A 1 318 ? 49.412 5.829 -75.056 1.00 92.62 318 ASP A CA 1
ATOM 2522 C C . ASP A 1 318 ? 49.362 6.313 -73.597 1.00 92.62 318 ASP A C 1
ATOM 2524 O O . ASP A 1 318 ? 48.775 5.675 -72.715 1.00 92.62 318 ASP A O 1
ATOM 2528 N N . ARG A 1 319 ? 49.958 7.477 -73.319 1.00 94.00 319 ARG A N 1
ATOM 2529 C CA . ARG A 1 319 ? 49.953 8.084 -71.985 1.00 94.00 319 ARG A CA 1
ATOM 2530 C C . ARG A 1 319 ? 48.557 8.544 -71.566 1.00 94.00 319 ARG A C 1
ATOM 2532 O O . ARG A 1 319 ? 48.162 8.353 -70.409 1.00 94.00 319 ARG A O 1
ATOM 2539 N N . LEU A 1 320 ? 47.806 9.146 -72.484 1.00 92.44 320 LEU A N 1
ATOM 2540 C CA . LEU A 1 320 ? 46.424 9.557 -72.252 1.00 92.44 320 LEU A CA 1
ATOM 2541 C C . LEU A 1 320 ? 45.512 8.344 -72.065 1.00 92.44 320 LEU A C 1
ATOM 2543 O O . LEU A 1 320 ? 44.688 8.359 -71.154 1.00 92.44 320 LEU A O 1
ATOM 2547 N N . GLU A 1 321 ? 45.698 7.267 -72.826 1.00 94.44 321 GLU A N 1
ATOM 2548 C CA . GLU A 1 321 ? 44.969 6.006 -72.651 1.00 94.44 321 GLU A CA 1
ATOM 2549 C C . GLU A 1 321 ? 45.241 5.378 -71.276 1.00 94.44 321 GLU A C 1
ATOM 2551 O O . GLU A 1 321 ? 44.307 5.006 -70.560 1.00 94.44 321 GLU A O 1
ATOM 2556 N N . GLN A 1 322 ? 46.502 5.337 -70.835 1.00 91.62 322 GLN A N 1
ATOM 2557 C CA . GLN A 1 322 ? 46.848 4.892 -69.479 1.00 91.62 322 GLN A CA 1
ATOM 2558 C C . GLN A 1 322 ? 46.212 5.782 -68.404 1.00 91.62 322 GLN A C 1
ATOM 2560 O O . GLN A 1 322 ? 45.698 5.288 -67.398 1.00 91.62 322 GLN A O 1
ATOM 2565 N N . THR A 1 323 ? 46.179 7.094 -68.623 1.00 93.38 323 THR A N 1
ATOM 2566 C CA . THR A 1 323 ? 45.529 8.023 -67.692 1.00 93.38 323 THR A CA 1
ATOM 2567 C C . THR A 1 323 ? 44.016 7.795 -67.659 1.00 93.38 323 THR A C 1
ATOM 2569 O O . THR A 1 323 ? 43.441 7.718 -66.576 1.00 93.38 323 THR A O 1
ATOM 2572 N N . LEU A 1 324 ? 43.367 7.613 -68.812 1.00 90.62 324 LEU A N 1
ATOM 2573 C CA . LEU A 1 324 ? 41.935 7.325 -68.914 1.00 90.62 324 LEU A CA 1
ATOM 2574 C C . LEU A 1 324 ? 41.567 5.995 -68.257 1.00 90.62 324 LEU A C 1
ATOM 2576 O O . LEU A 1 324 ? 40.567 5.932 -67.549 1.00 90.62 324 LEU A O 1
ATOM 2580 N N . THR A 1 325 ? 42.377 4.949 -68.432 1.00 92.31 325 THR A N 1
ATOM 2581 C CA . THR A 1 325 ? 42.146 3.660 -67.758 1.00 92.31 325 THR A CA 1
ATOM 2582 C C . THR A 1 325 ? 42.263 3.791 -66.239 1.00 92.31 325 THR A C 1
ATOM 2584 O O . THR A 1 325 ? 41.411 3.279 -65.514 1.00 92.31 325 THR A O 1
ATOM 2587 N N . THR A 1 326 ? 43.252 4.549 -65.754 1.00 93.25 326 THR A N 1
ATOM 2588 C CA . THR A 1 326 ? 43.441 4.813 -64.319 1.00 93.25 326 THR A CA 1
ATOM 2589 C C . THR A 1 326 ? 42.271 5.618 -63.751 1.00 93.25 326 THR A C 1
ATOM 2591 O O . THR A 1 326 ? 41.674 5.222 -62.755 1.00 93.25 326 THR A O 1
ATOM 2594 N N . ARG A 1 327 ? 41.863 6.699 -64.429 1.00 92.06 32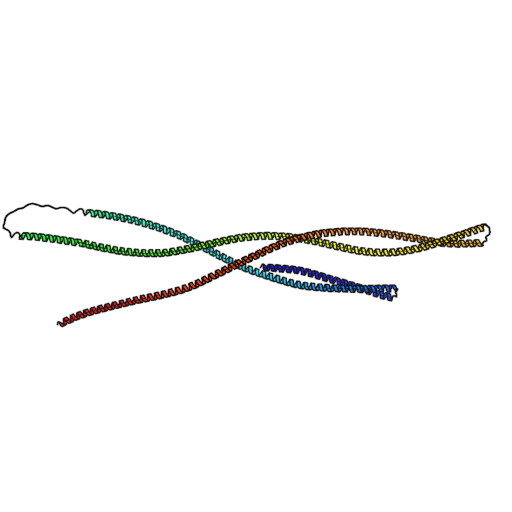7 ARG A N 1
ATOM 2595 C CA . ARG A 1 327 ? 40.694 7.504 -64.038 1.00 92.06 327 ARG A CA 1
ATOM 2596 C C . ARG A 1 327 ? 39.385 6.722 -64.116 1.00 92.06 327 ARG A C 1
ATOM 2598 O O . ARG A 1 327 ? 38.510 6.932 -63.284 1.00 92.06 327 ARG A O 1
ATOM 2605 N N . GLY A 1 328 ? 39.251 5.812 -65.078 1.00 92.88 328 GLY A N 1
ATOM 2606 C CA . GLY A 1 328 ? 38.113 4.901 -65.171 1.00 92.88 328 GLY A CA 1
ATOM 2607 C C . GLY A 1 328 ? 38.018 3.973 -63.960 1.00 92.88 328 GLY A C 1
ATOM 2608 O O . GLY A 1 328 ? 36.932 3.809 -63.411 1.00 92.88 328 GLY A O 1
ATOM 2609 N N . ALA A 1 329 ? 39.148 3.424 -63.504 1.00 91.81 329 ALA A N 1
ATOM 2610 C CA . ALA A 1 329 ? 39.199 2.599 -62.299 1.00 91.81 329 ALA A CA 1
ATOM 2611 C C . ALA A 1 329 ? 38.866 3.403 -61.028 1.00 91.81 329 ALA A C 1
ATOM 2613 O O . ALA A 1 329 ? 38.030 2.965 -60.241 1.00 91.81 329 ALA A O 1
ATOM 2614 N N . GLU A 1 330 ? 39.443 4.600 -60.868 1.00 93.81 330 GLU A N 1
ATOM 2615 C CA . GLU A 1 330 ? 39.129 5.506 -59.749 1.00 93.81 330 GLU A CA 1
ATOM 2616 C C . GLU A 1 330 ? 37.638 5.887 -59.719 1.00 93.81 330 GLU A C 1
ATOM 2618 O O . GLU A 1 330 ? 37.017 5.930 -58.659 1.00 93.81 330 GLU A O 1
ATOM 2623 N N . LEU A 1 331 ? 37.029 6.135 -60.883 1.00 93.94 331 LEU A N 1
ATOM 2624 C CA . LEU A 1 331 ? 35.608 6.465 -60.976 1.00 93.94 331 LEU A CA 1
ATOM 2625 C C . LEU A 1 331 ? 34.715 5.295 -60.539 1.00 93.94 331 LEU A C 1
ATOM 2627 O O . LEU A 1 331 ? 33.703 5.523 -59.874 1.00 93.94 331 LEU A O 1
ATOM 2631 N N . GLU A 1 332 ? 35.056 4.060 -60.912 1.00 93.44 332 GLU A N 1
ATOM 2632 C CA . GLU A 1 332 ? 34.318 2.878 -60.451 1.00 93.44 332 GLU A CA 1
ATOM 2633 C C . GLU A 1 332 ? 34.477 2.662 -58.941 1.00 93.44 332 GLU A C 1
ATOM 2635 O O . GLU A 1 332 ? 33.486 2.390 -58.264 1.00 93.44 332 GLU A O 1
ATOM 2640 N N . GLU A 1 333 ? 35.665 2.894 -58.381 1.00 94.00 333 GLU A N 1
ATOM 2641 C CA . GLU A 1 333 ? 35.878 2.850 -56.929 1.00 94.00 333 GLU A CA 1
ATOM 2642 C C . GLU A 1 333 ? 34.996 3.876 -56.198 1.00 94.00 333 GLU A C 1
ATOM 2644 O O . GLU A 1 333 ? 34.260 3.518 -55.275 1.00 94.00 333 GLU A O 1
ATOM 2649 N N . VAL A 1 334 ? 34.960 5.126 -56.672 1.00 93.44 334 VAL A N 1
ATOM 2650 C CA . VAL A 1 334 ? 34.094 6.176 -56.110 1.00 93.44 334 VAL A CA 1
ATOM 2651 C C . VAL A 1 334 ? 32.609 5.820 -56.243 1.00 93.44 334 VAL A C 1
ATOM 2653 O O . VAL A 1 334 ? 31.824 6.076 -55.326 1.00 93.44 334 VAL A O 1
ATOM 2656 N N . LYS A 1 335 ? 32.183 5.204 -57.354 1.00 92.19 335 LYS A N 1
ATOM 2657 C CA . LYS A 1 335 ? 30.796 4.729 -57.514 1.00 92.19 335 LYS A CA 1
ATOM 2658 C C . LYS A 1 335 ? 30.452 3.645 -56.499 1.00 92.19 335 LYS A C 1
ATOM 2660 O O . LYS A 1 335 ? 29.357 3.672 -55.928 1.00 92.19 335 LYS A O 1
ATOM 2665 N N . GLU A 1 336 ? 31.363 2.708 -56.256 1.00 93.50 336 GLU A N 1
ATOM 2666 C CA . GLU A 1 336 ? 31.169 1.679 -55.240 1.00 93.50 336 GLU A CA 1
ATOM 2667 C C . GLU A 1 336 ? 31.110 2.279 -53.832 1.00 93.50 336 GLU A C 1
ATOM 2669 O O . GLU A 1 336 ? 30.215 1.932 -53.057 1.00 93.50 336 GLU A O 1
ATOM 2674 N N . GLU A 1 337 ? 32.005 3.211 -53.496 1.00 94.50 337 GLU A N 1
ATOM 2675 C CA . GLU A 1 337 ? 31.975 3.939 -52.224 1.00 94.50 337 GLU A CA 1
ATOM 2676 C C . GLU A 1 337 ? 30.668 4.712 -52.036 1.00 94.50 337 GLU A C 1
ATOM 2678 O O . GLU A 1 337 ? 30.040 4.613 -50.980 1.00 94.50 337 GLU A O 1
ATOM 2683 N N . LEU A 1 338 ? 30.192 5.402 -53.074 1.00 93.25 338 LEU A N 1
ATOM 2684 C CA . LEU A 1 338 ? 28.914 6.108 -53.050 1.00 93.25 338 LEU A CA 1
ATOM 2685 C C . LEU A 1 338 ? 27.740 5.144 -52.836 1.00 93.25 338 LEU A C 1
ATOM 2687 O O . LEU A 1 338 ? 26.812 5.453 -52.085 1.00 93.25 338 LEU A O 1
ATOM 2691 N N . SER A 1 339 ? 27.770 3.964 -53.460 1.00 91.50 339 SER A N 1
ATOM 2692 C CA . SER A 1 339 ? 26.753 2.930 -53.251 1.00 91.50 339 SER A CA 1
ATOM 2693 C C . SER A 1 339 ? 26.768 2.405 -51.812 1.00 91.50 339 SER A C 1
ATOM 2695 O O . SER A 1 339 ? 25.707 2.258 -51.198 1.00 91.50 339 SER A O 1
ATOM 2697 N N . ARG A 1 340 ? 27.957 2.172 -51.238 1.00 94.81 340 ARG A N 1
ATOM 2698 C CA . ARG A 1 340 ? 28.113 1.776 -49.827 1.00 94.81 340 ARG A CA 1
ATOM 2699 C C . ARG A 1 340 ? 27.585 2.865 -48.891 1.00 94.81 340 ARG A C 1
ATOM 2701 O O . ARG A 1 340 ? 26.797 2.557 -47.998 1.00 94.81 340 ARG A O 1
ATOM 2708 N N . ALA A 1 341 ? 27.940 4.126 -49.132 1.00 90.31 341 ALA A N 1
ATOM 2709 C CA . ALA A 1 341 ? 27.488 5.266 -48.337 1.00 90.31 341 ALA A CA 1
ATOM 2710 C C . ALA A 1 341 ? 25.962 5.436 -48.386 1.00 90.31 341 ALA A C 1
ATOM 2712 O O . ALA A 1 341 ? 25.328 5.639 -47.353 1.00 90.31 341 ALA A O 1
ATOM 2713 N N . ARG A 1 342 ? 25.343 5.282 -49.566 1.00 93.62 342 ARG A N 1
ATOM 2714 C CA . ARG A 1 342 ? 23.877 5.310 -49.713 1.00 93.62 342 ARG A CA 1
ATOM 2715 C C . ARG A 1 342 ? 23.199 4.185 -48.937 1.00 93.62 342 ARG A C 1
ATOM 2717 O O . ARG A 1 342 ? 22.209 4.436 -48.258 1.00 93.62 342 ARG A O 1
ATOM 2724 N N . SER A 1 343 ? 23.742 2.968 -48.998 1.00 92.00 343 SER A N 1
ATOM 2725 C CA . SER A 1 343 ? 23.206 1.839 -48.231 1.00 92.00 343 SER A CA 1
ATOM 2726 C C . SER A 1 343 ? 23.286 2.091 -46.724 1.00 92.00 343 SER A C 1
ATOM 2728 O O . SER A 1 343 ? 22.315 1.851 -46.012 1.00 92.00 343 SER A O 1
ATOM 2730 N N . GLN A 1 344 ? 24.416 2.614 -46.242 1.00 94.25 344 GLN A N 1
ATOM 2731 C CA . GLN A 1 344 ? 24.592 2.964 -44.831 1.00 94.25 344 GLN A CA 1
ATOM 2732 C C . GLN A 1 344 ? 23.641 4.080 -44.394 1.00 94.25 344 GLN A C 1
ATOM 2734 O O . GLN A 1 344 ? 23.096 4.016 -43.293 1.00 94.25 344 GLN A O 1
ATOM 2739 N N . LEU A 1 345 ? 23.415 5.082 -45.251 1.00 93.25 345 LEU A N 1
ATOM 2740 C CA . LEU A 1 345 ? 22.485 6.178 -44.984 1.00 93.25 345 LEU A CA 1
ATOM 2741 C C . LEU A 1 345 ? 21.041 5.678 -44.855 1.00 93.25 345 LEU A C 1
ATOM 2743 O O . LEU A 1 345 ? 20.331 6.077 -43.935 1.00 93.25 345 LEU A O 1
ATOM 2747 N N . GLU A 1 346 ? 20.604 4.786 -45.745 1.00 92.88 346 GLU A N 1
ATOM 2748 C CA . GLU A 1 346 ? 19.266 4.189 -45.668 1.00 92.88 346 GLU A CA 1
ATOM 2749 C C . GLU A 1 346 ? 19.099 3.305 -44.424 1.00 92.88 346 GLU A C 1
ATOM 2751 O O . GLU A 1 346 ? 18.054 3.333 -43.771 1.00 92.88 346 GLU A O 1
ATOM 2756 N N . GLU A 1 347 ? 20.142 2.575 -44.028 1.00 93.88 347 GLU A N 1
ATOM 2757 C CA . GLU A 1 347 ? 20.143 1.811 -42.778 1.00 93.88 347 GLU A CA 1
ATOM 2758 C C . GLU A 1 347 ? 20.057 2.726 -41.547 1.00 93.88 347 GLU A C 1
ATOM 2760 O O . GLU A 1 347 ? 19.216 2.515 -40.670 1.00 93.88 347 GLU A O 1
ATOM 2765 N N . THR A 1 348 ? 20.843 3.807 -41.508 1.00 92.25 348 THR A N 1
ATOM 2766 C CA . THR A 1 348 ? 20.744 4.796 -40.420 1.00 92.25 348 THR A CA 1
ATOM 2767 C C . THR A 1 348 ? 19.375 5.459 -40.389 1.00 92.25 348 THR A C 1
ATOM 2769 O O . THR A 1 348 ? 18.814 5.639 -39.310 1.00 92.25 348 THR A O 1
ATOM 2772 N N . ARG A 1 349 ? 18.793 5.776 -41.549 1.00 95.12 349 ARG A N 1
ATOM 2773 C CA . ARG A 1 349 ? 17.443 6.338 -41.645 1.00 95.12 349 ARG A CA 1
ATOM 2774 C C . ARG A 1 349 ? 16.391 5.383 -41.086 1.00 95.12 349 ARG A C 1
ATOM 2776 O O . ARG A 1 349 ? 15.501 5.827 -40.362 1.00 95.12 349 ARG A O 1
ATOM 2783 N N . ARG A 1 350 ? 16.511 4.082 -41.366 1.00 93.50 350 ARG A N 1
ATOM 2784 C CA . ARG A 1 350 ? 15.635 3.054 -40.790 1.00 93.50 350 ARG A CA 1
ATOM 2785 C C . ARG A 1 350 ? 15.756 3.014 -39.267 1.00 93.50 350 ARG A C 1
ATOM 2787 O O . ARG A 1 350 ? 14.739 3.058 -38.585 1.00 93.50 350 ARG A O 1
ATOM 2794 N N . HIS A 1 351 ? 16.978 3.022 -38.739 1.00 95.44 351 HIS A N 1
ATOM 2795 C CA . HIS A 1 351 ? 17.202 3.052 -37.294 1.00 95.44 351 HIS A CA 1
ATOM 2796 C C . HIS A 1 351 ? 16.670 4.322 -36.629 1.00 95.44 351 HIS A C 1
ATOM 2798 O O . HIS A 1 351 ? 16.148 4.249 -35.521 1.00 95.44 351 HIS A O 1
ATOM 2804 N N . VAL A 1 352 ? 16.772 5.485 -37.279 1.00 93.19 352 VAL A N 1
ATOM 2805 C CA . VAL A 1 352 ? 16.171 6.725 -36.764 1.00 93.19 352 VAL A CA 1
ATOM 2806 C C . VAL A 1 352 ? 14.653 6.580 -36.673 1.00 93.19 352 VAL A C 1
ATOM 2808 O O . VAL A 1 352 ? 14.100 6.832 -35.610 1.00 93.19 352 VAL A O 1
ATOM 2811 N N . LEU A 1 353 ? 13.994 6.079 -37.724 1.00 91.69 353 LEU A N 1
ATOM 2812 C CA . LEU A 1 353 ? 12.544 5.849 -37.713 1.00 91.69 353 LEU A CA 1
ATOM 2813 C C . LEU A 1 353 ? 12.110 4.849 -36.630 1.00 91.69 353 LEU A C 1
ATOM 2815 O O . LEU A 1 353 ? 11.113 5.077 -35.949 1.00 91.69 353 LEU A O 1
ATOM 2819 N N . GLU A 1 354 ? 12.861 3.763 -36.436 1.00 92.31 354 GLU A N 1
ATOM 2820 C CA . GLU A 1 354 ? 12.607 2.792 -35.362 1.00 92.31 354 GLU A CA 1
ATOM 2821 C C . GLU A 1 354 ? 12.744 3.431 -33.974 1.00 92.31 354 GLU A C 1
ATOM 2823 O O . GLU A 1 354 ? 11.918 3.193 -33.091 1.00 92.31 354 GLU A O 1
ATOM 2828 N N . ARG A 1 355 ? 13.765 4.275 -33.773 1.00 91.31 355 ARG A N 1
ATOM 2829 C CA . ARG A 1 355 ? 13.952 4.994 -32.507 1.00 91.31 355 ARG A CA 1
ATOM 2830 C C . ARG A 1 355 ? 12.873 6.041 -32.268 1.00 91.31 355 ARG A C 1
ATOM 2832 O O . ARG A 1 355 ? 12.440 6.171 -31.128 1.00 91.31 355 ARG A O 1
ATOM 2839 N N . ASP A 1 356 ? 12.438 6.753 -33.301 1.00 92.31 356 ASP A N 1
ATOM 2840 C CA . ASP A 1 356 ? 11.345 7.723 -33.205 1.00 92.31 356 ASP A CA 1
ATOM 2841 C C . ASP A 1 356 ? 10.029 7.027 -32.837 1.00 92.31 356 ASP A C 1
ATOM 2843 O O . ASP A 1 356 ? 9.307 7.507 -31.963 1.00 92.31 356 ASP A O 1
ATOM 2847 N N . GLY A 1 357 ? 9.760 5.851 -33.418 1.00 91.06 357 GLY A N 1
ATOM 2848 C CA . GLY A 1 357 ? 8.638 4.995 -33.022 1.00 91.06 357 GLY A CA 1
ATOM 2849 C C . GLY A 1 357 ? 8.712 4.589 -31.548 1.00 91.06 357 GLY A C 1
ATOM 2850 O O . GLY A 1 357 ? 7.782 4.844 -30.788 1.00 91.06 357 GLY A O 1
ATOM 2851 N N . ALA A 1 358 ? 9.859 4.062 -31.109 1.00 91.62 358 ALA A N 1
ATOM 2852 C CA . ALA A 1 358 ? 10.062 3.659 -29.715 1.00 91.62 358 ALA A CA 1
ATOM 2853 C C . ALA A 1 358 ? 9.975 4.836 -28.720 1.00 91.62 358 ALA A C 1
ATOM 2855 O O . ALA A 1 358 ? 9.528 4.664 -27.583 1.00 91.62 358 ALA A O 1
ATOM 2856 N N . LEU A 1 359 ? 10.402 6.038 -29.125 1.00 90.69 359 LEU A N 1
ATOM 2857 C CA . LEU A 1 359 ? 10.231 7.265 -28.342 1.00 90.69 359 LEU A CA 1
ATOM 2858 C C . LEU A 1 359 ? 8.758 7.671 -28.253 1.00 90.69 359 LEU A C 1
ATOM 2860 O O . LEU A 1 359 ? 8.317 8.065 -27.175 1.00 90.69 359 LEU A O 1
ATOM 2864 N N . GLY A 1 360 ? 8.001 7.537 -29.345 1.00 92.56 360 GLY A N 1
ATOM 2865 C CA . GLY A 1 360 ? 6.551 7.731 -29.362 1.00 92.56 360 GLY A CA 1
ATOM 2866 C C . GLY A 1 360 ? 5.837 6.796 -28.386 1.00 92.56 360 GLY A C 1
ATOM 2867 O O . GLY A 1 360 ? 5.100 7.265 -27.519 1.00 92.56 360 GLY A O 1
ATOM 2868 N N . ASP A 1 361 ? 6.141 5.499 -28.447 1.00 92.25 361 ASP A N 1
ATOM 2869 C CA . ASP A 1 361 ? 5.582 4.493 -27.535 1.00 92.25 361 ASP A CA 1
ATOM 2870 C C . ASP A 1 361 ? 5.954 4.786 -26.073 1.00 92.25 361 ASP A C 1
ATOM 2872 O O . ASP A 1 361 ? 5.112 4.724 -25.176 1.00 92.25 361 ASP A O 1
ATOM 2876 N N . SER A 1 362 ? 7.208 5.181 -25.826 1.00 92.06 362 SER A N 1
ATOM 2877 C CA . SER A 1 362 ? 7.672 5.574 -24.489 1.00 92.06 362 SER A CA 1
ATOM 2878 C C . SER A 1 362 ? 6.959 6.826 -23.970 1.00 92.06 362 SER A C 1
ATOM 2880 O O . SER A 1 362 ? 6.674 6.916 -22.776 1.00 92.06 362 SER A O 1
ATOM 2882 N N . SER A 1 363 ? 6.662 7.789 -24.846 1.00 92.38 363 SER A N 1
ATOM 2883 C CA . SER A 1 363 ? 5.928 9.007 -24.492 1.00 92.38 363 SER A CA 1
ATOM 2884 C C . SER A 1 363 ? 4.484 8.688 -24.105 1.00 92.38 363 SER A C 1
ATOM 2886 O O . SER A 1 363 ? 4.021 9.163 -23.071 1.00 92.38 363 SER A O 1
ATOM 2888 N N . LEU A 1 364 ? 3.804 7.829 -24.870 1.00 91.25 364 LEU A N 1
ATOM 2889 C CA . LEU A 1 364 ? 2.449 7.366 -24.547 1.00 91.25 364 LEU A CA 1
ATOM 2890 C C . LEU A 1 364 ? 2.417 6.592 -23.221 1.00 91.25 364 LEU A C 1
ATOM 2892 O O . LEU A 1 364 ? 1.535 6.810 -22.393 1.00 91.25 364 LEU A O 1
ATOM 2896 N N . ALA A 1 365 ? 3.410 5.732 -22.975 1.00 92.19 365 ALA A N 1
ATOM 2897 C CA . ALA A 1 365 ? 3.533 5.022 -21.704 1.00 92.19 365 ALA A CA 1
ATOM 2898 C C . ALA A 1 365 ? 3.773 5.978 -20.519 1.00 92.19 365 ALA A C 1
ATOM 2900 O O . ALA A 1 365 ? 3.243 5.759 -19.429 1.00 92.19 365 ALA A O 1
ATOM 2901 N N . MET A 1 366 ? 4.551 7.051 -20.712 1.00 91.56 366 MET A N 1
ATOM 2902 C CA . MET A 1 366 ? 4.722 8.084 -19.685 1.00 91.56 366 MET A CA 1
ATOM 2903 C C . MET A 1 366 ? 3.436 8.870 -19.423 1.00 91.56 366 MET A C 1
ATOM 2905 O O . MET A 1 366 ? 3.158 9.170 -18.263 1.00 91.56 366 MET A O 1
ATOM 2909 N N . GLU A 1 367 ? 2.651 9.182 -20.455 1.00 92.44 367 GLU A N 1
ATOM 2910 C CA . GLU A 1 367 ? 1.345 9.830 -20.287 1.00 92.44 367 GLU A CA 1
ATOM 2911 C C . GLU A 1 367 ? 0.384 8.958 -19.465 1.00 92.44 367 GLU A C 1
ATOM 2913 O O . GLU A 1 367 ? -0.215 9.458 -18.511 1.00 92.44 367 GLU A O 1
ATOM 2918 N N . ASP A 1 368 ? 0.310 7.651 -19.743 1.00 92.94 368 ASP A N 1
ATOM 2919 C CA . ASP A 1 368 ? -0.521 6.722 -18.963 1.00 92.94 368 ASP A CA 1
ATOM 2920 C C . ASP A 1 368 ? -0.044 6.612 -17.503 1.00 92.94 368 ASP A C 1
ATOM 2922 O O . ASP A 1 368 ? -0.841 6.705 -16.568 1.00 92.94 368 ASP A O 1
ATOM 2926 N N . LEU A 1 369 ? 1.271 6.509 -17.270 1.00 92.69 369 LEU A N 1
ATOM 2927 C CA . LEU A 1 369 ? 1.832 6.508 -15.913 1.00 92.69 369 LEU A CA 1
ATOM 2928 C C . LEU A 1 369 ? 1.545 7.813 -15.160 1.00 92.69 369 LEU A C 1
ATOM 2930 O O . LEU A 1 369 ? 1.278 7.778 -13.956 1.00 92.69 369 LEU A O 1
ATOM 2934 N N . GLN A 1 370 ? 1.581 8.957 -15.844 1.00 93.50 370 GLN A N 1
ATOM 2935 C CA . GLN A 1 370 ? 1.243 10.248 -15.253 1.00 93.50 370 GLN A CA 1
ATOM 2936 C C . GLN A 1 370 ? -0.243 10.310 -14.878 1.00 93.50 370 GLN A C 1
ATOM 2938 O O . GLN A 1 370 ? -0.585 10.802 -13.801 1.00 93.50 370 GLN A O 1
ATOM 2943 N N . GLU A 1 371 ? -1.130 9.775 -15.717 1.00 93.19 371 GLU A N 1
ATOM 2944 C CA . GLU A 1 371 ? -2.556 9.695 -15.403 1.00 93.19 371 GLU A CA 1
ATOM 2945 C C . GLU A 1 371 ? -2.823 8.755 -14.216 1.00 93.19 371 GLU A C 1
ATOM 2947 O O . GLU A 1 371 ? -3.578 9.100 -13.301 1.00 93.19 371 GLU A O 1
ATOM 2952 N N . GLN A 1 372 ? -2.155 7.598 -14.165 1.00 94.31 372 GLN A N 1
ATOM 2953 C CA . GLN A 1 372 ? -2.221 6.688 -13.020 1.00 94.31 372 GLN A CA 1
ATOM 2954 C C . GLN A 1 372 ? -1.718 7.351 -11.730 1.00 94.31 372 GLN A C 1
ATOM 2956 O O . GLN A 1 372 ? -2.335 7.182 -10.675 1.00 94.31 372 GLN A O 1
ATOM 2961 N N . LEU A 1 373 ? -0.634 8.130 -11.802 1.00 92.62 373 LEU A N 1
ATOM 2962 C CA . LEU A 1 373 ? -0.098 8.873 -10.663 1.00 92.62 373 LEU A CA 1
ATOM 2963 C C . LEU A 1 373 ? -1.108 9.901 -10.142 1.00 92.62 373 LEU A C 1
ATOM 2965 O O . LEU A 1 373 ? -1.350 9.939 -8.936 1.00 92.62 373 LEU A O 1
ATOM 2969 N N . ASN A 1 374 ? -1.736 10.668 -11.035 1.00 92.69 374 ASN A N 1
ATOM 2970 C CA . ASN A 1 374 ? -2.761 11.644 -10.662 1.00 92.69 374 ASN A CA 1
ATOM 2971 C C . ASN A 1 374 ? -3.952 10.953 -9.971 1.00 92.69 374 ASN A C 1
ATOM 2973 O O . ASN A 1 374 ? -4.363 11.360 -8.889 1.00 92.69 374 ASN A O 1
ATOM 2977 N N . ARG A 1 375 ? -4.438 9.826 -10.515 1.00 94.12 375 ARG A N 1
ATOM 2978 C CA . ARG A 1 375 ? -5.522 9.039 -9.891 1.00 94.12 375 ARG A CA 1
ATOM 2979 C C . ARG A 1 375 ? -5.140 8.500 -8.507 1.00 94.12 375 ARG A C 1
ATOM 2981 O O . ARG A 1 375 ? -5.992 8.395 -7.623 1.00 94.12 375 ARG A O 1
ATOM 2988 N N . LEU A 1 376 ? -3.879 8.113 -8.311 1.00 89.88 376 LEU A N 1
ATOM 2989 C CA . LEU A 1 376 ? -3.378 7.668 -7.008 1.00 89.88 376 LEU A CA 1
ATOM 2990 C C . LEU A 1 376 ? -3.258 8.822 -6.010 1.00 89.88 376 LEU A C 1
ATOM 2992 O O . LEU A 1 376 ? -3.529 8.600 -4.831 1.00 89.88 376 LEU A O 1
ATOM 2996 N N . GLN A 1 377 ? -2.888 10.022 -6.463 1.00 92.38 377 GLN A N 1
ATOM 2997 C CA . GLN A 1 377 ? -2.885 11.231 -5.636 1.00 92.38 377 GLN A CA 1
ATOM 2998 C C . GLN A 1 377 ? -4.301 11.586 -5.183 1.00 92.38 377 GLN A C 1
ATOM 3000 O O . GLN A 1 377 ? -4.531 11.643 -3.979 1.00 92.38 377 GLN A O 1
ATOM 3005 N N . ASP A 1 378 ? -5.263 11.660 -6.106 1.00 92.75 378 ASP A N 1
ATOM 3006 C CA . ASP A 1 378 ? -6.671 11.938 -5.779 1.00 92.75 378 ASP A CA 1
ATOM 3007 C C . ASP A 1 378 ? -7.227 10.927 -4.762 1.00 92.75 378 ASP A C 1
ATOM 3009 O O . ASP A 1 378 ? -7.948 11.265 -3.820 1.00 92.75 378 ASP A O 1
ATOM 3013 N N . ARG A 1 379 ? -6.865 9.647 -4.920 1.00 94.12 379 ARG A N 1
ATOM 3014 C CA . ARG A 1 379 ? -7.259 8.592 -3.980 1.00 94.12 379 ARG A CA 1
ATOM 3015 C C . ARG A 1 379 ? -6.555 8.715 -2.628 1.00 94.12 379 ARG A C 1
ATOM 3017 O O . ARG A 1 379 ? -7.150 8.347 -1.615 1.00 94.12 379 ARG A O 1
ATOM 3024 N N . GLY A 1 380 ? -5.307 9.176 -2.606 1.00 90.94 380 GLY A N 1
ATOM 3025 C CA . GLY A 1 380 ? -4.575 9.497 -1.383 1.00 90.94 380 GLY A CA 1
ATOM 3026 C C . GLY A 1 380 ? -5.275 10.600 -0.596 1.00 90.94 380 GLY A C 1
ATOM 3027 O O . GLY A 1 380 ? -5.580 10.398 0.579 1.00 90.94 380 GLY A O 1
ATOM 3028 N N . ASP A 1 381 ? -5.629 11.689 -1.275 1.00 91.94 381 ASP A N 1
ATOM 3029 C CA . ASP A 1 381 ? -6.323 12.836 -0.687 1.00 91.94 381 ASP A CA 1
ATOM 3030 C C . ASP A 1 381 ? -7.693 12.436 -0.106 1.00 91.94 381 ASP A C 1
ATOM 3032 O O . ASP A 1 381 ? -8.030 12.800 1.025 1.00 91.94 381 ASP A O 1
ATOM 3036 N N . GLU A 1 382 ? -8.470 11.608 -0.816 1.00 92.75 382 GLU A N 1
ATOM 3037 C CA . GLU A 1 382 ? -9.754 11.116 -0.294 1.00 92.75 382 GLU A CA 1
ATOM 3038 C C . GLU A 1 382 ? -9.573 10.198 0.925 1.00 92.75 382 GLU A C 1
ATOM 3040 O O . GLU A 1 382 ? -10.347 10.266 1.884 1.00 92.75 382 GLU A O 1
ATOM 3045 N N . LEU A 1 383 ? -8.539 9.350 0.938 1.00 91.31 383 LEU A N 1
ATOM 3046 C CA . LEU A 1 383 ? -8.237 8.511 2.101 1.00 91.31 383 LEU A CA 1
ATOM 3047 C C . LEU A 1 383 ? -7.812 9.343 3.314 1.00 91.31 383 LEU A C 1
ATOM 3049 O O . LEU A 1 383 ? -8.204 9.008 4.434 1.00 91.31 383 LEU A O 1
ATOM 3053 N N . GLU A 1 384 ? -7.051 10.420 3.119 1.00 94.62 384 GLU A N 1
ATOM 3054 C CA . GLU A 1 384 ? -6.700 11.354 4.193 1.00 94.62 384 GLU A CA 1
ATOM 3055 C C . GLU A 1 384 ? -7.941 12.055 4.753 1.00 94.62 384 GLU A C 1
ATOM 3057 O O . GLU A 1 384 ? -8.112 12.118 5.976 1.00 94.62 384 GLU A O 1
ATOM 3062 N N . ARG A 1 385 ? -8.856 12.495 3.879 1.00 92.75 385 ARG A N 1
ATOM 3063 C CA . ARG A 1 385 ? -10.133 13.098 4.282 1.00 92.75 385 ARG A CA 1
ATOM 3064 C C . ARG A 1 385 ? -10.974 12.128 5.112 1.00 92.75 385 ARG A C 1
ATOM 3066 O O . ARG A 1 385 ? -11.416 12.481 6.207 1.00 92.75 385 ARG A O 1
ATOM 3073 N N . LEU A 1 386 ? -11.132 10.888 4.643 1.00 93.94 386 LEU A N 1
ATOM 3074 C CA . LEU A 1 386 ? -11.856 9.836 5.365 1.00 93.94 386 LEU A CA 1
ATOM 3075 C C . LEU A 1 386 ? -11.193 9.495 6.703 1.00 93.94 386 LEU A C 1
ATOM 3077 O O . LEU A 1 386 ? -11.884 9.260 7.693 1.00 93.94 386 LEU A O 1
ATOM 3081 N N . LEU A 1 387 ? -9.861 9.468 6.766 1.00 92.94 387 LEU A N 1
ATOM 3082 C CA . LEU A 1 387 ? -9.138 9.209 8.009 1.00 92.94 387 LEU A CA 1
ATOM 3083 C C . LEU A 1 387 ? -9.371 10.328 9.027 1.00 92.94 387 LEU A C 1
ATOM 3085 O O . LEU A 1 387 ? -9.583 10.039 10.207 1.00 92.94 387 LEU A O 1
ATOM 3089 N N . HIS A 1 388 ? -9.379 11.586 8.584 1.00 91.38 388 HIS A N 1
ATOM 3090 C CA . HIS A 1 388 ? -9.693 12.726 9.442 1.00 91.38 388 HIS A CA 1
ATOM 3091 C C . HIS A 1 388 ? -11.131 12.651 9.976 1.00 91.38 388 HIS A C 1
ATOM 3093 O O . HIS A 1 388 ? -11.346 12.762 11.183 1.00 91.38 388 HIS A O 1
ATOM 3099 N N . GLU A 1 389 ? -12.094 12.358 9.101 1.00 93.31 389 GLU A N 1
ATOM 3100 C CA . GLU A 1 389 ? -13.510 12.203 9.448 1.00 93.31 389 GLU A CA 1
ATOM 3101 C C . GLU A 1 389 ? -13.711 11.081 10.483 1.00 93.31 389 GLU A C 1
ATOM 3103 O O . GLU A 1 389 ? -14.281 11.305 11.551 1.00 93.31 389 GLU A O 1
ATOM 3108 N N . ARG A 1 390 ? -13.109 9.904 10.260 1.00 89.81 390 ARG A N 1
ATOM 3109 C CA . ARG A 1 390 ? -13.157 8.787 11.221 1.00 89.81 390 ARG A CA 1
ATOM 3110 C C . ARG A 1 390 ? -12.446 9.081 12.535 1.00 89.81 390 ARG A C 1
ATOM 3112 O O . ARG A 1 390 ? -12.865 8.578 13.574 1.00 89.81 390 ARG A O 1
ATOM 3119 N N . THR A 1 391 ? -11.379 9.874 12.515 1.00 93.38 391 THR A N 1
ATOM 3120 C CA . THR A 1 391 ? -10.693 10.289 13.746 1.00 93.38 391 THR A CA 1
ATOM 3121 C C . THR A 1 391 ? -11.586 11.209 14.580 1.00 93.38 391 THR A C 1
ATOM 3123 O O . THR A 1 391 ? -11.639 11.048 15.799 1.00 93.38 391 THR A O 1
ATOM 3126 N N . SER A 1 392 ? -12.330 12.115 13.934 1.00 91.38 392 SER A N 1
ATOM 3127 C CA . SER A 1 392 ? -13.306 12.988 14.597 1.00 91.38 392 SER A CA 1
ATOM 3128 C C . SER A 1 392 ? -14.459 12.189 15.207 1.00 91.38 392 SER A C 1
ATOM 3130 O O . SER A 1 392 ? -14.726 12.318 16.399 1.00 91.38 392 SER A O 1
ATOM 3132 N N . GLU A 1 393 ? -15.071 11.282 14.439 1.00 93.19 393 GLU A N 1
ATOM 3133 C CA . GLU A 1 393 ? -16.144 10.407 14.938 1.00 93.19 393 GLU A CA 1
ATOM 3134 C C . GLU A 1 393 ? -15.699 9.575 16.153 1.00 93.19 393 GLU A C 1
ATOM 3136 O O . GLU A 1 393 ? -16.455 9.369 17.101 1.00 93.19 393 GLU A O 1
ATOM 3141 N N . LEU A 1 394 ? -14.452 9.094 16.154 1.00 92.75 394 LEU A N 1
ATOM 3142 C CA . LEU A 1 394 ? -13.908 8.308 17.260 1.00 92.75 394 LEU A CA 1
ATOM 3143 C C . LEU A 1 394 ? -13.676 9.179 18.509 1.00 92.75 394 LEU A C 1
ATOM 3145 O O . LEU A 1 394 ? -13.893 8.716 19.630 1.00 92.75 394 LEU A O 1
ATOM 3149 N N . ALA A 1 395 ? -13.281 10.443 18.336 1.00 88.88 395 ALA A N 1
ATOM 3150 C CA . ALA A 1 395 ? -13.163 11.402 19.433 1.00 88.88 395 ALA A CA 1
ATOM 3151 C C . ALA A 1 395 ? -14.533 11.735 20.058 1.00 88.88 395 ALA A C 1
ATOM 3153 O O . ALA A 1 395 ? -14.659 11.771 21.287 1.00 88.88 395 ALA A O 1
ATOM 3154 N N . GLU A 1 396 ? -15.566 11.902 19.230 1.00 90.69 396 GLU A N 1
ATOM 3155 C CA . GLU A 1 396 ? -16.950 12.090 19.681 1.00 90.69 396 GLU A CA 1
ATOM 3156 C C . GLU A 1 396 ? -17.462 10.856 20.432 1.00 90.69 396 GLU A C 1
ATOM 3158 O O . GLU A 1 396 ? -17.962 10.974 21.552 1.00 90.69 396 GLU A O 1
ATOM 3163 N N . ALA A 1 397 ? -17.252 9.658 19.878 1.00 86.25 397 ALA A N 1
ATOM 3164 C CA . ALA A 1 397 ? -17.635 8.406 20.525 1.00 86.25 397 ALA A CA 1
ATOM 3165 C C . ALA A 1 397 ? -16.946 8.221 21.887 1.00 86.25 397 ALA A C 1
ATOM 3167 O O . ALA A 1 397 ? -17.590 7.818 22.854 1.00 86.25 397 ALA A O 1
ATOM 3168 N N . ASN A 1 398 ? -15.656 8.554 21.998 1.00 90.94 398 ASN A N 1
ATOM 3169 C CA . ASN A 1 398 ? -14.938 8.502 23.274 1.00 90.94 398 ASN A CA 1
ATOM 3170 C C . ASN A 1 398 ? -15.501 9.490 24.302 1.00 90.94 398 ASN A C 1
ATOM 3172 O O . ASN A 1 398 ? -15.580 9.159 25.484 1.00 90.94 398 ASN A O 1
ATOM 3176 N N . SER A 1 399 ? -15.912 10.680 23.863 1.00 90.00 399 SER A N 1
ATOM 3177 C CA . SER A 1 399 ? -16.535 11.675 24.744 1.00 90.00 399 SER A CA 1
ATOM 3178 C C . SER A 1 399 ? -17.875 11.165 25.280 1.00 90.00 399 SER A C 1
ATOM 3180 O O . SER A 1 399 ? -18.115 11.226 26.485 1.00 90.00 399 SER A O 1
ATOM 3182 N N . LEU A 1 400 ? -18.692 10.560 24.411 1.00 92.00 400 LEU A N 1
ATOM 3183 C CA . LEU A 1 400 ? -19.965 9.946 24.790 1.00 92.00 400 LEU A CA 1
ATOM 3184 C C . LEU A 1 400 ? -19.774 8.764 25.755 1.00 92.00 400 LEU A C 1
ATOM 3186 O O . LEU A 1 400 ? -20.522 8.622 26.719 1.00 92.00 400 LEU A O 1
ATOM 3190 N N . ILE A 1 401 ? -18.759 7.922 25.530 1.00 89.81 401 ILE A N 1
ATOM 3191 C CA . ILE A 1 401 ? -18.416 6.824 26.446 1.00 89.81 401 ILE A CA 1
ATOM 3192 C C . ILE A 1 401 ? -18.078 7.374 27.832 1.00 89.81 401 ILE A C 1
ATOM 3194 O O . ILE A 1 401 ? -18.590 6.860 28.822 1.00 89.81 401 ILE A O 1
ATOM 3198 N N . HIS A 1 402 ? -17.273 8.435 27.916 1.00 88.69 402 HIS A N 1
ATOM 3199 C CA . HIS A 1 402 ? -16.925 9.035 29.202 1.00 88.69 402 HIS A CA 1
ATOM 3200 C C . HIS A 1 402 ? -18.136 9.622 29.935 1.00 88.69 402 HIS A C 1
ATOM 3202 O O . HIS A 1 402 ? -18.252 9.485 31.154 1.00 88.69 402 HIS A O 1
ATOM 3208 N N . GLU A 1 403 ? -19.060 10.239 29.201 1.00 90.94 403 GLU A N 1
ATOM 3209 C CA . GLU A 1 403 ? -20.313 10.738 29.767 1.00 90.94 403 GLU A CA 1
ATOM 3210 C C . GLU A 1 403 ? -21.174 9.588 30.315 1.00 90.94 403 GLU A C 1
ATOM 3212 O O . GLU A 1 403 ? -21.635 9.639 31.458 1.00 90.94 403 GLU A O 1
ATOM 3217 N N . LEU A 1 404 ? -21.304 8.495 29.557 1.00 87.56 404 LEU A N 1
ATOM 3218 C CA . LEU A 1 404 ? -22.015 7.292 29.992 1.00 87.56 404 LEU A CA 1
ATOM 3219 C C . LEU A 1 404 ? -21.364 6.627 31.214 1.00 87.56 404 LEU A C 1
ATOM 3221 O O . LEU A 1 404 ? -22.070 6.231 32.139 1.00 87.56 404 LEU A O 1
ATOM 3225 N N . GLU A 1 405 ? -20.036 6.525 31.258 1.00 93.00 405 GLU A N 1
ATOM 3226 C CA . GLU A 1 405 ? -19.299 6.001 32.416 1.00 93.00 405 GLU A CA 1
ATOM 3227 C C . GLU A 1 405 ? -19.539 6.850 33.674 1.00 93.00 405 GLU A C 1
ATOM 3229 O O . GLU A 1 405 ? -19.709 6.312 34.775 1.00 93.00 405 GLU A O 1
ATOM 3234 N N . SER A 1 406 ? -19.601 8.177 33.515 1.00 89.06 406 SER A N 1
ATOM 3235 C CA . SER A 1 406 ? -19.927 9.098 34.604 1.00 89.06 406 SER A CA 1
ATOM 3236 C C . SER A 1 406 ? -21.362 8.900 35.097 1.00 89.06 406 SER A C 1
ATOM 3238 O O . SER A 1 406 ? -21.582 8.784 36.307 1.00 89.06 406 SER A O 1
ATOM 3240 N N . MET A 1 407 ? -22.323 8.769 34.178 1.00 90.62 407 MET A N 1
ATOM 3241 C CA . MET A 1 407 ? -23.714 8.468 34.521 1.00 90.62 407 MET A CA 1
ATOM 3242 C C . MET A 1 407 ? -23.833 7.133 35.259 1.00 90.62 407 MET A C 1
ATOM 3244 O O . MET A 1 407 ? -24.456 7.079 36.319 1.00 90.62 407 MET A O 1
ATOM 3248 N N . ILE A 1 408 ? -23.203 6.066 34.760 1.00 88.31 408 ILE A N 1
ATOM 3249 C CA . ILE A 1 408 ? -23.219 4.743 35.404 1.00 88.31 408 ILE A CA 1
ATOM 3250 C C . ILE A 1 408 ? -22.677 4.843 36.832 1.00 88.31 408 ILE A C 1
ATOM 3252 O O . ILE A 1 408 ? -23.355 4.412 37.760 1.00 88.31 408 ILE A O 1
ATOM 3256 N N . SER A 1 409 ? -21.531 5.499 37.028 1.00 88.69 409 SER A N 1
ATOM 3257 C CA . SER A 1 409 ? -20.926 5.673 38.357 1.00 88.69 409 SER A CA 1
ATOM 3258 C C . SER A 1 409 ? -21.853 6.411 39.334 1.00 88.69 409 SER A C 1
ATOM 3260 O O . SER A 1 409 ? -21.980 6.026 40.501 1.00 88.69 409 SER A O 1
ATOM 3262 N N . ALA A 1 410 ? -22.544 7.457 38.868 1.00 88.31 410 ALA A N 1
ATOM 3263 C CA . ALA A 1 410 ? -23.534 8.170 39.675 1.00 88.31 410 ALA A CA 1
ATOM 3264 C C . ALA A 1 410 ? -24.732 7.273 40.031 1.00 88.31 410 ALA A C 1
ATOM 3266 O O . ALA A 1 410 ? -25.208 7.276 41.168 1.00 88.31 410 ALA A O 1
ATOM 3267 N N . THR A 1 411 ? -25.187 6.458 39.076 1.00 89.12 411 THR A N 1
ATOM 3268 C CA . THR A 1 411 ? -26.320 5.546 39.279 1.00 89.12 411 THR A CA 1
ATOM 3269 C C . THR A 1 411 ? -25.977 4.418 40.252 1.00 89.12 411 THR A C 1
ATOM 3271 O O . THR A 1 411 ? -26.801 4.088 41.104 1.00 89.12 411 THR A O 1
ATOM 3274 N N . GLU A 1 412 ? -24.769 3.855 40.161 1.00 89.62 412 GLU A N 1
ATOM 3275 C CA . GLU A 1 412 ? -24.245 2.850 41.096 1.00 89.62 412 GLU A CA 1
ATOM 3276 C C . GLU A 1 412 ? -24.150 3.414 42.516 1.00 89.62 412 GLU A C 1
ATOM 3278 O O . GLU A 1 412 ? -24.579 2.766 43.468 1.00 89.62 412 GLU A O 1
ATOM 3283 N N . THR A 1 413 ? -23.673 4.654 42.660 1.00 90.38 413 THR A N 1
ATOM 3284 C CA . THR A 1 413 ? -23.604 5.333 43.964 1.00 90.38 413 THR A CA 1
ATOM 3285 C C . THR A 1 413 ? -24.999 5.507 44.571 1.00 90.38 413 THR A C 1
ATOM 3287 O O . THR A 1 413 ? -25.218 5.166 45.730 1.00 90.38 413 THR A O 1
ATOM 3290 N N . SER A 1 414 ? -25.971 5.970 43.777 1.00 88.12 414 SER A N 1
ATOM 3291 C CA . SER A 1 414 ? -27.363 6.109 44.224 1.00 88.12 414 SER A CA 1
ATOM 3292 C C . SER A 1 414 ? -28.028 4.761 44.530 1.00 88.12 414 SER A C 1
ATOM 3294 O O . SER A 1 414 ? -28.886 4.684 45.405 1.00 88.12 414 SER A O 1
ATOM 3296 N N . ALA A 1 415 ? -27.679 3.694 43.806 1.00 84.62 415 ALA A N 1
ATOM 3297 C CA . ALA A 1 415 ? -28.171 2.349 44.101 1.00 84.62 415 ALA A CA 1
ATOM 3298 C C . ALA A 1 415 ? -27.641 1.849 45.452 1.00 84.62 415 ALA A C 1
ATOM 3300 O O . ALA A 1 415 ? -28.440 1.412 46.271 1.00 84.62 415 ALA A O 1
ATOM 3301 N N . GLY A 1 416 ? -26.340 2.010 45.716 1.00 87.25 416 GLY A N 1
ATOM 3302 C CA . GLY A 1 416 ? -25.744 1.643 47.004 1.00 87.25 416 GLY A CA 1
ATOM 3303 C C . GLY A 1 416 ? -26.364 2.398 48.184 1.00 87.25 416 GLY A C 1
ATOM 3304 O O . GLY A 1 416 ? -26.670 1.792 49.203 1.00 87.25 416 GLY A O 1
ATOM 3305 N N . GLN A 1 417 ? -26.644 3.696 48.026 1.00 88.50 417 GLN A N 1
ATOM 3306 C CA . GLN A 1 417 ? -27.362 4.477 49.047 1.00 88.50 417 GLN A CA 1
ATOM 3307 C C . GLN A 1 417 ? -28.778 3.940 49.301 1.00 88.50 417 GLN A C 1
ATOM 3309 O O . GLN A 1 417 ? -29.201 3.812 50.446 1.00 88.50 417 GLN A O 1
ATOM 3314 N N . ALA A 1 418 ? -29.510 3.588 48.241 1.00 82.31 418 ALA A N 1
ATOM 3315 C CA . ALA A 1 418 ? -30.854 3.034 48.375 1.00 82.31 418 ALA A CA 1
ATOM 3316 C C . ALA A 1 418 ? -30.862 1.639 49.030 1.00 82.31 418 ALA A C 1
ATOM 3318 O O . ALA A 1 418 ? -31.825 1.313 49.725 1.00 82.31 418 ALA A O 1
ATOM 3319 N N . GLU A 1 419 ? -29.819 0.831 48.803 1.00 89.12 419 GLU A N 1
ATOM 3320 C CA . GLU A 1 419 ? -29.607 -0.462 49.468 1.00 89.12 419 GLU A CA 1
ATOM 3321 C C . GLU A 1 419 ? -29.332 -0.281 50.969 1.00 89.12 419 GLU A C 1
ATOM 3323 O O . GLU A 1 419 ? -29.981 -0.944 51.776 1.00 89.12 419 GLU A O 1
ATOM 3328 N N . GLU A 1 420 ? -28.461 0.657 51.359 1.00 87.31 420 GLU A N 1
ATOM 3329 C CA . GLU A 1 420 ? -28.187 0.961 52.777 1.00 87.31 420 GLU A CA 1
ATOM 3330 C C . GLU A 1 420 ? -29.452 1.418 53.524 1.00 87.31 420 GLU A C 1
ATOM 3332 O O . GLU A 1 420 ? -29.745 0.937 54.619 1.00 87.31 420 GLU A O 1
ATOM 3337 N N . GLU A 1 421 ? -30.253 2.297 52.917 1.00 89.81 421 GLU A N 1
ATOM 3338 C CA . GLU A 1 421 ? -31.528 2.726 53.501 1.00 89.81 421 GLU A CA 1
ATOM 3339 C C . GLU A 1 421 ? -32.550 1.582 53.623 1.00 89.81 421 GLU A C 1
ATOM 3341 O O . GLU A 1 421 ? -33.352 1.559 54.559 1.00 89.81 421 GLU A O 1
ATOM 3346 N N . LEU A 1 422 ? -32.557 0.635 52.676 1.00 88.12 422 LEU A N 1
ATOM 3347 C CA . LEU A 1 422 ? -33.424 -0.544 52.748 1.00 88.12 422 LEU A CA 1
ATOM 3348 C C . LEU A 1 422 ? -33.015 -1.461 53.901 1.00 88.12 422 LEU A C 1
ATOM 3350 O O . LEU A 1 422 ? -33.888 -1.897 54.650 1.00 88.12 422 LEU A O 1
ATOM 3354 N N . GLU A 1 423 ? -31.715 -1.705 54.086 1.00 86.94 423 GLU A N 1
ATOM 3355 C CA . GLU A 1 423 ? -31.211 -2.475 55.231 1.00 86.94 423 GLU A CA 1
ATOM 3356 C C . GLU A 1 423 ? -31.584 -1.806 56.568 1.00 86.94 423 GLU A C 1
ATOM 3358 O O . GLU A 1 423 ? -31.978 -2.484 57.524 1.00 86.94 423 GLU A O 1
ATOM 3363 N N . GLU A 1 424 ? -31.528 -0.472 56.643 1.00 89.56 424 GLU A N 1
ATOM 3364 C CA . GLU A 1 424 ? -31.949 0.274 57.833 1.00 89.56 424 GLU A CA 1
ATOM 3365 C C . GLU A 1 424 ? -33.456 0.131 58.103 1.00 89.56 424 GLU A C 1
ATOM 3367 O O . GLU A 1 424 ? -33.867 -0.136 59.240 1.00 89.56 424 GLU A O 1
ATOM 3372 N N . LEU A 1 425 ? -34.289 0.256 57.065 1.00 86.56 425 LEU A N 1
ATOM 3373 C CA . LEU A 1 425 ? -35.735 0.064 57.177 1.00 86.56 425 LEU A CA 1
ATOM 3374 C C . LEU A 1 425 ? -36.100 -1.368 57.580 1.00 86.56 425 LEU A C 1
ATOM 3376 O O . LEU A 1 425 ? -36.967 -1.549 58.434 1.00 86.56 425 LEU A O 1
ATOM 3380 N N . GLU A 1 426 ? -35.435 -2.384 57.028 1.00 89.31 426 GLU A N 1
ATOM 3381 C CA . GLU A 1 426 ? -35.648 -3.782 57.417 1.00 89.31 426 GLU A CA 1
ATOM 3382 C C . GLU A 1 426 ? -35.309 -4.019 58.894 1.00 89.31 426 GLU A C 1
ATOM 3384 O O . GLU A 1 426 ? -36.074 -4.670 59.612 1.00 89.31 426 GLU A O 1
ATOM 3389 N N . SER A 1 427 ? -34.206 -3.442 59.378 1.00 84.88 427 SER A N 1
ATOM 3390 C CA . SER A 1 427 ? -33.817 -3.503 60.791 1.00 84.88 427 SER A CA 1
ATOM 3391 C C . SER A 1 427 ? -34.861 -2.840 61.700 1.00 84.88 427 SER A C 1
ATOM 3393 O O . SER A 1 427 ? -35.303 -3.428 62.695 1.00 84.88 427 SER A O 1
ATOM 3395 N N . ARG A 1 428 ? -35.341 -1.644 61.325 1.00 89.81 428 ARG A N 1
ATOM 3396 C CA . ARG A 1 428 ? -36.422 -0.949 62.045 1.00 89.81 428 ARG A CA 1
ATOM 3397 C C . ARG A 1 428 ? -37.715 -1.762 62.039 1.00 89.81 428 ARG A C 1
ATOM 3399 O O . ARG A 1 428 ? -38.345 -1.906 63.088 1.00 89.81 428 ARG A O 1
ATOM 3406 N N . LEU A 1 429 ? -38.098 -2.343 60.904 1.00 88.69 429 LEU A N 1
ATOM 3407 C CA . LEU A 1 429 ? -39.289 -3.184 60.787 1.00 88.69 429 LEU A CA 1
ATOM 3408 C C . LEU A 1 429 ? -39.201 -4.406 61.713 1.00 88.69 429 LEU A C 1
ATOM 3410 O O . LEU A 1 429 ? -40.159 -4.702 62.432 1.00 88.69 429 LEU A O 1
ATOM 3414 N N . GLN A 1 430 ? -38.054 -5.091 61.747 1.00 87.56 430 GLN A N 1
ATOM 3415 C CA . GLN A 1 430 ? -37.834 -6.228 62.647 1.00 87.56 430 GLN A CA 1
ATOM 3416 C C . GLN A 1 430 ? -37.953 -5.826 64.118 1.00 87.56 430 GLN A C 1
ATOM 3418 O O . GLN A 1 430 ? -38.634 -6.518 64.879 1.00 87.56 430 GLN A O 1
ATOM 3423 N N . SER A 1 431 ? -37.350 -4.698 64.509 1.00 90.38 431 SER A N 1
ATOM 3424 C CA . SER A 1 431 ? -37.473 -4.165 65.871 1.00 90.38 431 SER A CA 1
ATOM 3425 C C . SER A 1 431 ? -38.935 -3.892 66.230 1.00 90.38 431 SER A C 1
ATOM 3427 O O . SER A 1 431 ? -39.428 -4.369 67.249 1.00 90.38 431 SER A O 1
ATOM 3429 N N . THR A 1 432 ? -39.657 -3.184 65.360 1.00 88.12 432 THR A N 1
ATOM 3430 C CA . THR A 1 432 ? -41.064 -2.819 65.588 1.00 88.12 432 THR A CA 1
ATOM 3431 C C . THR A 1 432 ? -41.959 -4.059 65.672 1.00 88.12 432 THR A C 1
ATOM 3433 O O . THR A 1 432 ? -42.887 -4.124 66.477 1.00 88.12 432 THR A O 1
ATOM 3436 N N . THR A 1 433 ? -41.651 -5.085 64.876 1.00 90.12 433 THR A N 1
ATOM 3437 C CA . THR A 1 433 ? -42.361 -6.370 64.900 1.00 90.12 433 THR A CA 1
ATOM 3438 C C . THR A 1 433 ? -42.154 -7.101 66.228 1.00 90.12 433 THR A C 1
ATOM 3440 O O . THR A 1 433 ? -43.105 -7.664 66.772 1.00 90.12 433 THR A O 1
ATOM 3443 N N . GLN A 1 434 ? -40.938 -7.080 66.788 1.00 87.38 434 GLN A N 1
ATOM 3444 C CA . GLN A 1 434 ? -40.684 -7.642 68.119 1.00 87.38 434 GLN A CA 1
ATOM 3445 C C . GLN A 1 434 ? -41.422 -6.875 69.217 1.00 87.38 434 GLN A C 1
ATOM 3447 O O . GLN A 1 434 ? -42.008 -7.503 70.100 1.00 87.38 434 GLN A O 1
ATOM 3452 N N . ASP A 1 435 ? -41.432 -5.545 69.146 1.00 89.81 435 ASP A N 1
ATOM 3453 C CA . ASP A 1 435 ? -42.137 -4.705 70.115 1.00 89.81 435 ASP A CA 1
ATOM 3454 C C . ASP A 1 435 ? -43.648 -4.972 70.099 1.00 89.81 435 ASP A C 1
ATOM 3456 O O . ASP A 1 435 ? -44.271 -5.083 71.156 1.00 89.81 435 ASP A O 1
ATOM 3460 N N . LEU A 1 436 ? -44.247 -5.134 68.914 1.00 87.25 436 LEU A N 1
ATOM 3461 C CA . LEU A 1 436 ? -45.657 -5.511 68.776 1.00 87.25 436 LEU A CA 1
ATOM 3462 C C . LEU A 1 436 ? -45.948 -6.881 69.396 1.00 87.25 436 LEU A C 1
ATOM 3464 O O . LEU A 1 436 ? -46.876 -6.997 70.191 1.00 87.25 436 LEU A O 1
ATOM 3468 N N . LEU A 1 437 ? -45.110 -7.886 69.130 1.00 87.88 437 LEU A N 1
ATOM 3469 C CA . LEU A 1 437 ? -45.230 -9.220 69.732 1.00 87.88 437 LEU A CA 1
ATOM 3470 C C . LEU A 1 437 ? -45.207 -9.178 71.267 1.00 87.88 437 LEU A C 1
ATOM 3472 O O . LEU A 1 437 ? -45.983 -9.874 71.922 1.00 87.88 437 LEU A O 1
ATOM 3476 N N . GLN A 1 438 ? -44.337 -8.351 71.852 1.00 88.06 438 GLN A N 1
ATOM 3477 C CA . GLN A 1 438 ? -44.291 -8.159 73.305 1.00 88.06 438 GLN A CA 1
ATOM 3478 C C . GLN A 1 438 ? -45.556 -7.473 73.831 1.00 88.06 438 GLN A C 1
ATOM 3480 O O . GLN A 1 438 ? -46.068 -7.836 74.893 1.00 88.06 438 GLN A O 1
ATOM 3485 N N . ARG A 1 439 ? -46.084 -6.490 73.095 1.00 86.50 439 ARG A N 1
ATOM 3486 C CA . ARG A 1 439 ? -47.327 -5.798 73.462 1.00 86.50 439 ARG A CA 1
ATOM 3487 C C . ARG A 1 439 ? -48.538 -6.721 73.378 1.00 86.50 439 ARG A C 1
ATOM 3489 O O . ARG A 1 439 ? -49.358 -6.674 74.288 1.00 86.50 439 ARG A O 1
ATOM 3496 N N . ASP A 1 440 ? -48.614 -7.586 72.372 1.00 88.81 440 ASP A N 1
ATOM 3497 C CA . ASP A 1 440 ? -49.683 -8.582 72.234 1.00 88.81 440 ASP A CA 1
ATOM 3498 C C . ASP A 1 440 ? -49.667 -9.589 73.389 1.00 88.81 440 ASP A C 1
ATOM 3500 O O . ASP A 1 440 ? -50.708 -9.887 73.977 1.00 88.81 440 ASP A O 1
ATOM 3504 N N . GLN A 1 441 ? -48.480 -10.058 73.788 1.00 87.50 441 GLN A N 1
ATOM 3505 C CA . GLN A 1 441 ? -48.335 -10.901 74.980 1.00 87.50 441 GLN A CA 1
ATOM 3506 C C . GLN A 1 441 ? -48.839 -10.178 76.231 1.00 87.50 441 GLN A C 1
ATOM 3508 O O . GLN A 1 441 ? -49.616 -10.740 77.004 1.00 87.50 441 GLN A O 1
ATOM 3513 N N . ARG A 1 442 ? -48.458 -8.907 76.401 1.00 89.38 442 ARG A N 1
ATOM 3514 C CA . ARG A 1 442 ? -48.894 -8.106 77.546 1.00 89.38 442 ARG A CA 1
ATOM 3515 C C . ARG A 1 442 ? -50.400 -7.846 77.550 1.00 89.38 442 ARG A C 1
ATOM 3517 O O . ARG A 1 442 ? -51.004 -7.835 78.620 1.00 89.38 442 ARG A O 1
ATOM 3524 N N . LEU A 1 443 ? -51.006 -7.634 76.384 1.00 90.19 443 LEU A N 1
ATOM 3525 C CA . LEU A 1 443 ? -52.456 -7.503 76.242 1.00 90.19 443 LEU A CA 1
ATOM 3526 C C . LEU A 1 443 ? -53.165 -8.790 76.665 1.00 90.19 443 LEU A C 1
ATOM 3528 O O . LEU A 1 443 ? -54.078 -8.719 77.479 1.00 90.19 443 LEU A O 1
ATOM 3532 N N . SER A 1 444 ? -52.691 -9.954 76.214 1.00 85.69 444 SER A N 1
ATOM 3533 C CA . SER A 1 444 ? -53.274 -11.244 76.602 1.00 85.69 444 SER A CA 1
ATOM 3534 C C . SER A 1 444 ? -53.186 -11.501 78.114 1.00 85.69 444 SER A C 1
ATOM 3536 O O . SER A 1 444 ? -54.148 -11.968 78.727 1.00 85.69 444 SER A O 1
ATOM 3538 N N . GLU A 1 445 ? -52.066 -11.134 78.748 1.00 89.31 445 GLU A N 1
ATOM 3539 C CA . GLU A 1 445 ? -51.923 -11.182 80.211 1.00 89.31 445 GLU A CA 1
ATOM 3540 C C . GLU A 1 445 ? -52.947 -10.283 80.920 1.00 89.31 445 GLU A C 1
ATOM 3542 O O . GLU A 1 445 ? -53.588 -10.704 81.887 1.00 89.31 445 GLU A O 1
ATOM 3547 N N . LEU A 1 446 ? -53.117 -9.046 80.440 1.00 87.94 446 LEU A N 1
ATOM 3548 C CA . LEU A 1 446 ? -54.069 -8.091 81.009 1.00 87.94 446 LEU A CA 1
ATOM 3549 C C . LEU A 1 446 ? -55.521 -8.545 80.817 1.00 87.94 446 LEU A C 1
ATOM 3551 O O . LEU A 1 446 ? -56.321 -8.397 81.739 1.00 87.94 446 LEU A O 1
ATOM 3555 N N . GLU A 1 447 ? -55.862 -9.123 79.666 1.00 88.75 447 GLU A N 1
ATOM 3556 C CA . GLU A 1 447 ? -57.186 -9.692 79.396 1.00 88.75 447 GLU A CA 1
ATOM 3557 C C . GLU A 1 447 ? -57.514 -10.833 80.366 1.00 88.75 447 GLU A C 1
ATOM 3559 O O . GLU A 1 447 ? -58.597 -10.845 80.954 1.00 88.75 447 GLU A O 1
ATOM 3564 N N . GLN A 1 448 ? -56.565 -11.745 80.616 1.00 85.50 448 GLN A N 1
ATOM 3565 C CA . GLN A 1 448 ? -56.737 -12.808 81.612 1.00 85.50 448 GLN A CA 1
ATOM 3566 C C . GLN A 1 448 ? -56.904 -12.248 83.028 1.00 85.50 448 GLN A C 1
ATOM 3568 O O . GLN A 1 448 ? -57.772 -12.700 83.784 1.00 85.50 448 GLN A O 1
ATOM 3573 N N . GLU A 1 449 ? -56.103 -11.245 83.402 1.00 90.88 449 GLU A N 1
ATOM 3574 C CA . GLU A 1 449 ? -56.232 -10.602 84.709 1.00 90.88 449 GLU A CA 1
ATOM 3575 C C . GLU A 1 449 ? -57.615 -9.949 84.859 1.00 90.88 449 GLU A C 1
ATOM 3577 O O . GLU A 1 449 ? -58.272 -10.114 85.894 1.00 90.88 449 GLU A O 1
ATOM 3582 N N . LEU A 1 450 ? -58.086 -9.255 83.822 1.00 88.50 450 LEU A N 1
ATOM 3583 C CA . LEU A 1 450 ? -59.383 -8.585 83.801 1.00 88.50 450 LEU A CA 1
ATOM 3584 C C . LEU A 1 450 ? -60.535 -9.591 83.884 1.00 88.50 450 LEU A C 1
ATOM 3586 O O . LEU A 1 450 ? -61.449 -9.391 84.686 1.00 88.50 450 LEU A O 1
ATOM 3590 N N . GLN A 1 451 ? -60.455 -10.709 83.159 1.00 87.94 451 GLN A N 1
ATOM 3591 C CA . GLN A 1 451 ? -61.435 -11.791 83.245 1.00 87.94 451 GLN A CA 1
ATOM 3592 C C . GLN A 1 451 ? -61.503 -12.386 84.660 1.00 87.94 451 GLN A C 1
ATOM 3594 O O . GLN A 1 451 ? -62.590 -12.481 85.229 1.00 87.94 451 GLN A O 1
ATOM 3599 N N . SER A 1 452 ? -60.354 -12.664 85.287 1.00 86.69 452 SER A N 1
ATOM 3600 C CA . SER A 1 452 ? -60.313 -13.173 86.668 1.00 86.69 452 SER A CA 1
ATOM 3601 C C . SER A 1 452 ? -60.918 -12.189 87.680 1.00 86.69 452 SER A C 1
ATOM 3603 O O . SER A 1 452 ? -61.575 -12.583 88.648 1.00 86.69 452 SER A O 1
ATOM 3605 N N . LYS A 1 453 ? -60.721 -10.880 87.470 1.00 85.38 453 LYS A N 1
ATOM 3606 C CA . LYS A 1 453 ? -61.335 -9.844 88.309 1.00 85.38 453 LYS A CA 1
ATOM 3607 C C . LYS A 1 453 ? -62.835 -9.762 88.083 1.00 85.38 453 LYS A C 1
ATOM 3609 O O . LYS A 1 453 ? -63.555 -9.546 89.054 1.00 85.38 453 LYS A O 1
ATOM 3614 N N . ASN A 1 454 ? -63.298 -9.955 86.853 1.00 87.19 454 ASN A N 1
ATOM 3615 C CA . ASN A 1 454 ? -64.717 -9.947 86.531 1.00 87.19 454 ASN A CA 1
ATOM 3616 C C . ASN A 1 454 ? -65.449 -11.136 87.174 1.00 87.19 454 ASN A C 1
ATOM 3618 O O . ASN A 1 454 ? -66.482 -10.942 87.805 1.00 87.19 454 ASN A O 1
ATOM 3622 N N . GLU A 1 455 ? -64.863 -12.335 87.132 1.00 86.50 455 GLU A N 1
ATOM 3623 C CA . GLU A 1 455 ? -65.386 -13.517 87.837 1.00 86.50 455 GLU A CA 1
ATOM 3624 C C . GLU A 1 455 ? -65.467 -13.281 89.354 1.00 86.50 455 GLU A C 1
ATOM 3626 O O . GLU A 1 455 ? -66.478 -13.571 89.993 1.00 86.50 455 GLU A O 1
ATOM 3631 N N . ARG A 1 456 ? -64.431 -12.670 89.945 1.00 85.00 456 ARG A N 1
ATOM 3632 C CA . ARG A 1 456 ? -64.446 -12.287 91.368 1.00 85.00 456 ARG A CA 1
ATOM 3633 C C . ARG A 1 456 ? -65.486 -11.217 91.691 1.00 85.00 456 ARG A C 1
ATOM 3635 O O . ARG A 1 456 ? -65.975 -11.184 92.818 1.00 85.00 456 ARG A O 1
ATOM 3642 N N . LEU A 1 457 ? -65.771 -10.301 90.767 1.00 84.88 457 LEU A N 1
ATOM 3643 C CA . LEU A 1 457 ? -66.828 -9.305 90.944 1.00 84.88 457 LEU A CA 1
ATOM 3644 C C . LEU A 1 457 ? -68.205 -9.966 90.896 1.00 84.88 457 LEU A C 1
ATOM 3646 O O . LEU A 1 457 ? -68.978 -9.733 91.816 1.00 84.88 457 LEU A O 1
ATOM 3650 N N . GLN A 1 458 ? -68.458 -10.860 89.937 1.00 83.00 458 GLN A N 1
ATOM 3651 C CA . GLN A 1 458 ? -69.705 -11.630 89.873 1.00 83.00 458 GLN A CA 1
ATOM 3652 C C . GLN A 1 458 ? -69.961 -12.421 91.160 1.00 83.00 458 GLN A C 1
ATOM 3654 O O . GLN A 1 458 ? -71.029 -12.290 91.748 1.00 83.00 458 GLN A O 1
ATOM 3659 N N . GLN A 1 459 ? -68.955 -13.135 91.676 1.00 85.00 459 GLN A N 1
ATOM 3660 C CA . GLN A 1 459 ? -69.065 -13.844 92.962 1.00 85.00 459 GLN A CA 1
ATOM 3661 C C . GLN A 1 459 ? -69.415 -12.905 94.127 1.00 85.00 459 GLN A C 1
ATOM 3663 O O . GLN A 1 459 ? -70.126 -13.275 95.062 1.00 85.00 459 GLN A O 1
ATOM 3668 N N . LYS A 1 460 ? -68.900 -11.670 94.105 1.00 81.38 460 LYS A N 1
ATOM 3669 C CA . LYS A 1 460 ? -69.226 -10.670 95.127 1.00 81.38 460 LYS A CA 1
ATOM 3670 C C . LYS A 1 460 ? -70.638 -10.122 94.966 1.00 81.38 460 LYS A C 1
ATOM 3672 O O . LYS A 1 460 ? -71.284 -9.896 95.984 1.00 81.38 460 LYS A O 1
ATOM 3677 N N . ASP A 1 461 ? -71.105 -9.913 93.742 1.00 84.88 461 ASP A N 1
ATOM 3678 C CA . ASP A 1 461 ? -72.472 -9.462 93.476 1.00 84.88 461 ASP A CA 1
ATOM 3679 C C . ASP A 1 461 ? -73.491 -10.535 93.886 1.00 84.88 461 ASP A C 1
ATOM 3681 O O . ASP A 1 461 ? -74.489 -10.210 94.527 1.00 84.88 461 ASP A O 1
ATOM 3685 N N . GLU A 1 462 ? -73.191 -11.815 93.640 1.00 82.88 462 GLU A N 1
ATOM 3686 C CA . GLU A 1 462 ? -73.959 -12.954 94.162 1.00 82.88 462 GLU A CA 1
ATOM 3687 C C . GLU A 1 462 ? -74.015 -12.932 95.695 1.00 82.88 462 GLU A C 1
ATOM 3689 O O . GLU A 1 462 ? -75.096 -13.001 96.281 1.00 82.88 462 GLU A O 1
ATOM 3694 N N . ARG A 1 463 ? -72.874 -12.726 96.368 1.00 85.62 463 ARG A N 1
ATOM 3695 C CA . ARG A 1 463 ? -72.834 -12.624 97.834 1.00 85.62 463 ARG A CA 1
ATOM 3696 C C . ARG A 1 463 ? -73.599 -11.413 98.367 1.00 85.62 463 ARG A C 1
ATOM 3698 O O . ARG A 1 463 ? -74.223 -11.494 99.420 1.00 85.62 463 ARG A O 1
ATOM 3705 N N . ILE A 1 464 ? -73.549 -10.279 97.671 1.00 80.25 464 ILE A N 1
ATOM 3706 C CA . ILE A 1 464 ? -74.344 -9.097 98.018 1.00 80.25 464 ILE A CA 1
ATOM 3707 C C . ILE A 1 464 ? -75.834 -9.417 97.876 1.00 80.25 464 ILE A C 1
ATOM 3709 O O . ILE A 1 464 ? -76.602 -9.055 98.762 1.00 80.25 464 ILE A O 1
ATOM 3713 N N . ALA A 1 465 ? -76.247 -10.113 96.815 1.00 77.44 465 ALA A N 1
ATOM 3714 C CA . ALA A 1 465 ? -77.635 -10.533 96.632 1.00 77.44 465 ALA A CA 1
ATOM 3715 C C . ALA A 1 465 ? -78.105 -11.484 97.750 1.00 77.44 465 ALA A C 1
ATOM 3717 O O . ALA A 1 465 ? -79.203 -11.302 98.278 1.00 77.44 465 ALA A O 1
ATOM 3718 N N . GLU A 1 466 ? -77.264 -12.434 98.172 1.00 80.94 466 GLU A N 1
ATOM 3719 C CA . GLU A 1 466 ? -77.527 -13.281 99.346 1.00 80.94 466 GLU A CA 1
ATOM 3720 C C . GLU A 1 466 ? -77.712 -12.442 100.614 1.00 80.94 466 GLU A C 1
ATOM 3722 O O . GLU A 1 466 ? -78.722 -12.583 101.300 1.00 80.94 466 GLU A O 1
ATOM 3727 N N . LEU A 1 467 ? -76.784 -11.519 100.893 1.00 81.25 467 LEU A N 1
ATOM 3728 C CA . LEU A 1 467 ? -76.868 -10.627 102.053 1.00 81.25 467 LEU A CA 1
ATOM 3729 C C . LEU A 1 467 ? -78.116 -9.735 102.009 1.00 81.25 467 LEU A C 1
ATOM 3731 O O . LEU A 1 467 ? -78.720 -9.482 103.047 1.00 81.25 467 LEU A O 1
ATOM 3735 N N . TRP A 1 468 ? -78.538 -9.278 100.826 1.00 80.12 468 TRP A N 1
ATOM 3736 C CA . TRP A 1 468 ? -79.800 -8.552 100.659 1.00 80.12 468 TRP A CA 1
ATOM 3737 C C . TRP A 1 468 ? -81.013 -9.420 100.999 1.00 80.12 468 TRP A C 1
ATOM 3739 O O . TRP A 1 468 ? -81.942 -8.929 101.640 1.00 80.12 468 TRP A O 1
ATOM 3749 N N . SER A 1 469 ? -81.008 -10.701 100.620 1.00 76.50 469 SER A N 1
ATOM 3750 C CA . SER A 1 469 ? -82.064 -11.650 100.992 1.00 76.50 469 SER A CA 1
ATOM 3751 C C . SER A 1 469 ? -82.068 -11.941 102.496 1.00 76.50 469 SER A C 1
ATOM 3753 O O . SER A 1 469 ? -83.132 -11.967 103.116 1.00 76.50 469 SER A O 1
ATOM 3755 N N . GLU A 1 470 ? -80.890 -12.129 103.099 1.00 82.00 470 GLU A N 1
ATOM 3756 C CA . GLU A 1 470 ? -80.735 -12.291 104.549 1.00 82.00 470 GLU A CA 1
ATOM 3757 C C . GLU A 1 470 ? -81.271 -11.051 105.283 1.00 82.00 470 GLU A C 1
ATOM 3759 O O . GLU A 1 470 ? -82.078 -11.178 106.206 1.00 82.00 470 GLU A O 1
ATOM 3764 N N . LEU A 1 471 ? -80.914 -9.849 104.822 1.00 78.62 471 LEU A N 1
ATOM 3765 C CA . LEU A 1 471 ? -81.388 -8.588 105.388 1.00 78.62 471 LEU A CA 1
ATOM 3766 C C . LEU A 1 471 ? -82.906 -8.432 105.261 1.00 78.62 471 LEU A C 1
ATOM 3768 O O . LEU A 1 471 ? -83.550 -8.034 106.227 1.00 78.62 471 LEU A O 1
ATOM 3772 N N . ALA A 1 472 ? -83.489 -8.759 104.106 1.00 74.62 472 ALA A N 1
ATOM 3773 C CA . ALA A 1 472 ? -84.937 -8.716 103.911 1.00 74.62 472 ALA A CA 1
ATOM 3774 C C . ALA A 1 472 ? -85.663 -9.640 104.902 1.00 74.62 472 ALA A C 1
ATOM 3776 O O . ALA A 1 472 ? -86.614 -9.208 105.552 1.00 74.62 472 ALA A O 1
ATOM 3777 N N . SER A 1 473 ? -85.157 -10.863 105.098 1.00 75.69 473 SER A N 1
ATOM 3778 C CA . SER A 1 473 ? -85.711 -11.806 106.080 1.00 75.69 473 SER A CA 1
ATOM 3779 C C . SER A 1 473 ? -85.581 -11.300 107.523 1.00 75.69 473 SER A C 1
ATOM 3781 O O . SER A 1 473 ? -86.519 -11.401 108.313 1.00 75.69 473 SER A O 1
ATOM 3783 N N . ALA A 1 474 ? -84.450 -10.678 107.868 1.00 71.69 474 ALA A N 1
ATOM 3784 C CA . ALA A 1 474 ? -84.252 -10.061 109.172 1.00 71.69 474 ALA A CA 1
ATOM 3785 C C . ALA A 1 474 ? -85.213 -8.883 109.385 1.00 71.69 474 ALA A C 1
ATOM 3787 O O . ALA A 1 474 ? -85.717 -8.701 110.490 1.00 71.69 474 ALA A O 1
ATOM 3788 N N . ASN A 1 475 ? -85.505 -8.118 108.330 1.00 75.00 475 ASN A N 1
ATOM 3789 C CA . ASN A 1 475 ? -86.440 -7.000 108.378 1.00 75.00 475 ASN A CA 1
ATOM 3790 C C . ASN A 1 475 ? -87.892 -7.475 108.565 1.00 75.00 475 ASN A C 1
ATOM 3792 O O . ASN A 1 475 ? -88.638 -6.858 109.319 1.00 75.00 475 ASN A O 1
ATOM 3796 N N . GLU A 1 476 ? -88.285 -8.603 107.963 1.00 75.25 476 GLU A N 1
ATOM 3797 C CA . GLU A 1 476 ? -89.579 -9.247 108.242 1.00 75.25 476 GLU A CA 1
ATOM 3798 C C . GLU A 1 476 ? -89.692 -9.700 109.706 1.00 75.25 476 GLU A C 1
ATOM 3800 O O . GLU A 1 476 ? -90.720 -9.476 110.350 1.00 75.25 476 GLU A O 1
ATOM 3805 N N . ILE A 1 477 ? -88.622 -10.277 110.267 1.00 73.94 477 ILE A N 1
ATOM 3806 C CA . ILE A 1 477 ? -88.558 -10.645 111.691 1.00 73.94 477 ILE A CA 1
ATOM 3807 C C . ILE A 1 477 ? -88.652 -9.396 112.576 1.00 73.94 477 ILE A C 1
ATOM 3809 O O . ILE A 1 477 ? -89.366 -9.405 113.577 1.00 73.94 477 ILE A O 1
ATOM 3813 N N . LEU A 1 478 ? -87.973 -8.309 112.203 1.00 69.88 478 LEU A N 1
ATOM 3814 C CA . LEU A 1 478 ? -88.035 -7.029 112.907 1.00 69.88 478 LEU A CA 1
ATOM 3815 C C . LEU A 1 478 ? -89.446 -6.443 112.880 1.00 69.88 478 LEU A C 1
ATOM 3817 O O . LEU A 1 478 ? -89.945 -6.062 113.931 1.00 69.88 478 LEU A O 1
ATOM 3821 N N . MET A 1 479 ? -90.132 -6.458 111.735 1.00 70.31 479 MET A N 1
ATOM 3822 C CA . MET A 1 479 ? -91.532 -6.035 111.648 1.00 70.31 479 MET A CA 1
ATOM 3823 C C . MET A 1 479 ? -92.459 -6.911 112.503 1.00 70.31 479 MET A C 1
ATOM 3825 O O . MET A 1 479 ? -93.386 -6.393 113.126 1.00 70.31 479 MET A O 1
ATOM 3829 N N . ALA A 1 480 ? -92.206 -8.222 112.591 1.00 63.28 480 ALA A N 1
ATOM 3830 C CA . ALA A 1 480 ? -92.947 -9.114 113.483 1.00 63.28 480 ALA A CA 1
ATOM 3831 C C . ALA A 1 480 ? -92.685 -8.803 114.971 1.00 63.28 480 ALA A C 1
ATOM 3833 O O . ALA A 1 480 ? -93.613 -8.825 115.784 1.00 63.28 480 ALA A O 1
ATOM 3834 N N . LEU A 1 481 ? -91.443 -8.463 115.327 1.00 59.53 481 LEU A N 1
ATOM 3835 C CA . LEU A 1 481 ? -91.053 -8.060 116.679 1.00 59.53 481 LEU A CA 1
ATOM 3836 C C . LEU A 1 481 ? -91.559 -6.655 117.043 1.00 59.53 481 LEU A C 1
ATOM 3838 O O . LEU A 1 481 ? -91.980 -6.443 118.174 1.00 59.53 481 LEU A O 1
ATOM 3842 N N . GLU A 1 482 ? -91.591 -5.705 116.108 1.00 60.38 482 GLU A N 1
ATOM 3843 C CA . GLU A 1 482 ? -92.184 -4.373 116.295 1.00 60.38 482 GLU A CA 1
ATOM 3844 C C . GLU A 1 482 ? -93.712 -4.453 116.421 1.00 60.38 482 GLU A C 1
ATOM 3846 O O . GLU A 1 482 ? -94.298 -3.784 117.277 1.00 60.38 482 GLU A O 1
ATOM 3851 N N . ALA A 1 483 ? -94.365 -5.341 115.663 1.00 56.75 483 ALA A N 1
ATOM 3852 C CA . ALA A 1 483 ? -95.775 -5.676 115.856 1.00 56.75 483 ALA A CA 1
ATOM 3853 C C . ALA A 1 483 ? -96.032 -6.322 117.232 1.00 56.75 483 ALA A C 1
ATOM 3855 O O . ALA A 1 483 ? -97.060 -6.058 117.858 1.00 56.75 483 ALA A O 1
ATOM 3856 N N . GLN A 1 484 ? -95.081 -7.108 117.753 1.00 49.28 484 GLN A N 1
ATOM 3857 C CA . GLN A 1 484 ? -95.116 -7.601 119.134 1.00 49.28 484 GLN A CA 1
ATOM 3858 C C . GLN A 1 484 ? -94.829 -6.498 120.168 1.00 49.28 484 GLN A C 1
ATOM 3860 O O . GLN A 1 484 ? -95.487 -6.467 121.208 1.00 49.28 484 GLN A O 1
ATOM 3865 N N . ALA A 1 485 ? -93.945 -5.538 119.892 1.00 48.59 485 ALA A N 1
ATOM 3866 C CA . ALA A 1 485 ? -93.667 -4.400 120.772 1.00 48.59 485 ALA A CA 1
ATOM 3867 C C . ALA A 1 485 ? -94.876 -3.450 120.893 1.00 48.59 485 ALA A C 1
ATOM 3869 O O . ALA A 1 485 ? -95.148 -2.935 121.979 1.00 48.59 485 ALA A O 1
ATOM 3870 N N . ALA A 1 486 ? -95.672 -3.302 119.828 1.00 49.50 486 ALA A N 1
ATOM 3871 C CA . ALA A 1 486 ? -96.952 -2.589 119.854 1.00 49.50 486 ALA A CA 1
ATOM 3872 C C . ALA A 1 486 ? -98.013 -3.254 120.766 1.00 49.50 486 ALA A C 1
ATOM 3874 O O . ALA A 1 486 ? -98.985 -2.600 121.144 1.00 49.50 486 ALA A O 1
ATOM 3875 N N . SER A 1 487 ? -97.815 -4.518 121.174 1.00 47.88 487 SER A N 1
ATOM 3876 C CA . SER A 1 487 ? -98.689 -5.248 122.113 1.00 47.88 487 SER A CA 1
ATOM 3877 C C . SER A 1 487 ? -98.284 -5.133 123.596 1.00 47.88 487 SER A C 1
ATOM 3879 O O . SER A 1 487 ? -98.967 -5.671 124.466 1.00 47.88 487 SER A O 1
ATOM 3881 N N . GLY A 1 488 ? -97.235 -4.358 123.909 1.00 47.62 488 GLY A N 1
ATOM 3882 C CA . GLY A 1 488 ? -97.035 -3.796 125.249 1.00 47.62 488 GLY A CA 1
ATOM 3883 C C . GLY A 1 488 ? -96.355 -4.684 126.297 1.00 47.62 488 GLY A C 1
ATOM 3884 O O . GLY A 1 488 ? -96.715 -4.587 127.469 1.00 47.62 488 GLY A O 1
ATOM 3885 N N . VAL A 1 489 ? -95.349 -5.494 125.942 1.00 52.47 489 VAL A N 1
ATOM 3886 C CA . VAL A 1 489 ? -94.487 -6.173 126.936 1.00 52.47 489 VAL A CA 1
ATOM 3887 C C . VAL A 1 489 ? -93.041 -6.281 126.445 1.00 52.47 489 VAL A C 1
ATOM 3889 O O . VAL A 1 489 ? -92.750 -7.218 125.719 1.00 52.47 489 VAL A O 1
ATOM 3892 N N . VAL A 1 490 ? -92.124 -5.403 126.887 1.00 47.94 490 VAL A N 1
ATOM 3893 C CA . VAL A 1 490 ? -90.661 -5.633 126.794 1.00 47.94 490 VAL A CA 1
ATOM 3894 C C . VAL A 1 490 ? -89.879 -4.896 127.901 1.00 47.94 490 VAL A C 1
ATOM 3896 O O . VAL A 1 490 ? -90.120 -3.727 128.197 1.00 47.94 490 VAL A O 1
ATOM 3899 N N . SER A 1 491 ? -88.898 -5.590 128.496 1.00 58.03 491 SER A N 1
ATOM 3900 C CA . SER A 1 491 ? -88.009 -5.127 129.578 1.00 58.03 491 SER A CA 1
ATOM 3901 C C . SER A 1 491 ? -86.636 -4.629 129.081 1.00 58.03 491 SER A C 1
ATOM 3903 O O . SER A 1 491 ? -86.127 -5.068 128.055 1.00 58.03 491 SER A O 1
ATOM 3905 N N . LYS A 1 492 ? -85.967 -3.786 129.889 1.00 52.38 492 LYS A N 1
ATOM 3906 C CA . LYS A 1 492 ? -84.662 -3.090 129.690 1.00 52.38 492 LYS A CA 1
ATOM 3907 C C . LYS A 1 492 ? -83.500 -3.899 129.055 1.00 52.38 492 LYS A C 1
ATOM 3909 O O . LYS A 1 492 ? -82.542 -3.304 128.567 1.00 52.38 492 LYS A O 1
ATOM 3914 N N . ARG A 1 493 ? -83.561 -5.234 129.039 1.00 57.19 493 ARG A N 1
ATOM 3915 C CA . ARG A 1 493 ? -82.553 -6.132 128.443 1.00 57.19 493 ARG A CA 1
ATOM 3916 C C . ARG A 1 493 ? -82.575 -6.106 126.909 1.00 57.19 493 ARG A C 1
ATOM 3918 O O . ARG A 1 493 ? -81.517 -6.105 126.292 1.00 57.19 493 ARG A O 1
ATOM 3925 N N . GLU A 1 494 ? -83.753 -5.993 126.305 1.00 58.22 494 GLU A N 1
ATOM 3926 C CA . GLU A 1 494 ? -83.928 -6.026 124.843 1.00 58.22 494 GLU A CA 1
ATOM 3927 C C . GLU A 1 494 ? -83.483 -4.713 124.183 1.00 58.22 494 GLU A C 1
ATOM 3929 O O . GLU A 1 494 ? -82.837 -4.728 123.138 1.00 58.22 494 GLU A O 1
ATOM 3934 N N . LEU A 1 495 ? -83.649 -3.581 124.881 1.00 59.09 495 LEU A N 1
ATOM 3935 C CA . LEU A 1 495 ? -83.076 -2.294 124.465 1.00 59.09 495 LEU A CA 1
ATOM 3936 C C . LEU A 1 495 ? -81.533 -2.332 124.417 1.00 59.09 495 LEU A C 1
ATOM 3938 O O . LEU A 1 495 ? -80.903 -1.637 123.621 1.00 59.09 495 LEU A O 1
ATOM 3942 N N . THR A 1 496 ? -80.910 -3.160 125.265 1.00 63.75 496 THR A N 1
ATOM 3943 C CA . THR A 1 496 ? -79.445 -3.289 125.331 1.00 63.75 496 THR A CA 1
ATOM 3944 C C . THR A 1 496 ? -78.913 -4.135 124.168 1.00 63.75 496 THR A C 1
ATOM 3946 O O . THR A 1 496 ? -77.872 -3.809 123.603 1.00 63.75 496 THR A O 1
ATOM 3949 N N . VAL A 1 497 ? -79.659 -5.169 123.761 1.00 67.25 497 VAL A N 1
ATOM 3950 C CA . VAL A 1 497 ? -79.348 -6.001 122.585 1.00 67.25 497 VAL A CA 1
ATOM 3951 C C . VAL A 1 497 ? -79.501 -5.197 121.292 1.00 67.25 497 VAL A C 1
ATOM 3953 O O . VAL A 1 497 ? -78.576 -5.179 120.485 1.00 67.25 497 VAL A O 1
ATOM 3956 N N . ALA A 1 498 ? -80.587 -4.430 121.148 1.00 61.88 498 ALA A N 1
ATOM 3957 C CA . ALA A 1 498 ? -80.794 -3.563 119.985 1.00 61.88 498 ALA A CA 1
ATOM 3958 C C . ALA A 1 498 ? -79.699 -2.485 119.853 1.00 61.88 498 ALA A C 1
ATOM 3960 O O . ALA A 1 498 ? -79.219 -2.206 118.758 1.00 61.88 498 ALA A O 1
ATOM 3961 N N . THR A 1 499 ? -79.234 -1.917 120.973 1.00 69.88 499 THR A N 1
ATOM 3962 C CA . THR A 1 499 ? -78.138 -0.928 120.964 1.00 69.88 499 THR A CA 1
ATOM 3963 C C . THR A 1 499 ? -76.796 -1.548 120.548 1.00 69.88 499 THR A C 1
ATOM 3965 O O . THR A 1 499 ? -75.991 -0.891 119.885 1.00 69.88 499 THR A O 1
ATOM 3968 N N . GLN A 1 500 ? -76.547 -2.809 120.915 1.00 72.25 500 GLN A N 1
ATOM 3969 C CA . GLN A 1 500 ? -75.341 -3.537 120.516 1.00 72.25 500 GLN A CA 1
ATOM 3970 C C . GLN A 1 500 ? -75.375 -3.920 119.027 1.00 72.25 500 GLN A C 1
ATOM 3972 O O . GLN A 1 500 ? -74.398 -3.680 118.320 1.00 72.25 500 GLN A O 1
ATOM 3977 N N . GLN A 1 501 ? -76.523 -4.381 118.523 1.00 74.31 501 GLN A N 1
ATOM 3978 C CA . GLN A 1 501 ? -76.732 -4.660 117.097 1.00 74.31 501 GLN A CA 1
ATOM 3979 C C . GLN A 1 501 ? -76.580 -3.398 116.231 1.00 74.31 501 GLN A C 1
ATOM 3981 O O . GLN A 1 501 ? -75.991 -3.445 115.155 1.00 74.31 501 GLN A O 1
ATOM 3986 N N . LEU A 1 502 ? -77.009 -2.232 116.729 1.00 72.56 502 LEU A N 1
ATOM 3987 C CA . LEU A 1 502 ? -76.796 -0.944 116.056 1.00 72.56 502 LEU A CA 1
ATOM 3988 C C . LEU A 1 502 ? -75.315 -0.537 115.985 1.00 72.56 502 LEU A C 1
ATOM 3990 O O . LEU A 1 502 ? -74.892 0.102 115.020 1.00 72.56 502 LEU A O 1
ATOM 3994 N N . LYS A 1 503 ? -74.509 -0.897 116.991 1.00 74.62 503 LYS A N 1
ATOM 3995 C CA . LYS A 1 503 ? -73.054 -0.676 116.963 1.00 74.62 503 LYS A CA 1
ATOM 3996 C C . LYS A 1 503 ? -72.361 -1.576 115.945 1.00 74.62 503 LYS A C 1
ATOM 3998 O O . LYS A 1 503 ? -71.473 -1.097 115.243 1.00 74.62 503 LYS A O 1
ATOM 4003 N N . GLU A 1 504 ? -72.777 -2.833 115.854 1.00 73.88 504 GLU A N 1
ATOM 4004 C CA . GLU A 1 504 ? -72.251 -3.798 114.884 1.00 73.88 504 GLU A CA 1
ATOM 4005 C C . GLU A 1 504 ? -72.619 -3.387 113.452 1.00 73.88 504 GLU A C 1
ATOM 4007 O O . GLU A 1 504 ? -71.724 -3.189 112.633 1.00 73.88 504 GLU A O 1
ATOM 4012 N N . ALA A 1 505 ? -73.885 -3.046 113.193 1.00 70.81 505 ALA A N 1
ATOM 4013 C CA . ALA A 1 505 ? -74.318 -2.529 111.893 1.00 70.81 505 ALA A CA 1
ATOM 4014 C C . ALA A 1 505 ? -73.561 -1.253 111.475 1.00 70.81 505 ALA A C 1
ATOM 4016 O O . ALA A 1 505 ? -73.247 -1.061 110.301 1.00 70.81 505 ALA A O 1
ATOM 4017 N N . ARG A 1 506 ? -73.219 -0.374 112.429 1.00 74.19 506 ARG A N 1
ATOM 4018 C CA . ARG A 1 506 ? -72.425 0.834 112.154 1.00 74.19 506 ARG A CA 1
ATOM 4019 C C . ARG A 1 506 ? -70.964 0.517 111.826 1.00 74.19 506 ARG A C 1
ATOM 4021 O O . ARG A 1 506 ? -70.383 1.203 110.986 1.00 74.19 506 ARG A O 1
ATOM 4028 N N . SER A 1 507 ? -70.385 -0.496 112.468 1.00 73.06 507 SER A N 1
ATOM 4029 C CA . SER A 1 507 ? -69.048 -1.006 112.141 1.00 73.06 507 SER A CA 1
ATOM 4030 C C . SER A 1 507 ? -69.016 -1.578 110.721 1.00 73.06 507 SER A C 1
ATOM 4032 O O . SER A 1 507 ? -68.126 -1.236 109.942 1.00 73.06 507 SER A O 1
ATOM 4034 N N . ASP A 1 508 ? -70.030 -2.354 110.341 1.00 75.00 508 ASP A N 1
ATOM 4035 C CA . ASP A 1 508 ? -70.131 -2.947 109.003 1.00 75.00 508 ASP A CA 1
ATOM 4036 C C . ASP A 1 508 ? -70.367 -1.884 107.916 1.00 75.00 508 ASP A C 1
ATOM 4038 O O . ASP A 1 508 ? -69.770 -1.929 106.835 1.00 75.00 508 ASP A O 1
ATOM 4042 N N . LEU A 1 509 ? -71.151 -0.845 108.221 1.00 76.12 509 LEU A N 1
ATOM 4043 C CA . LEU A 1 509 ? -71.316 0.326 107.351 1.00 76.12 509 LEU A CA 1
ATOM 4044 C C . LEU A 1 509 ? -70.011 1.114 107.173 1.00 76.12 509 LEU A C 1
ATOM 4046 O O . LEU A 1 509 ? -69.716 1.615 106.088 1.00 76.12 509 LEU A O 1
ATOM 4050 N N . GLN A 1 510 ? -69.204 1.224 108.226 1.00 75.06 510 GLN A N 1
ATOM 4051 C CA . GLN A 1 510 ? -67.902 1.876 108.134 1.00 75.06 510 GLN A CA 1
ATOM 4052 C C . GLN A 1 510 ? -66.920 1.038 107.300 1.00 75.06 510 GLN A C 1
ATOM 4054 O O . GLN A 1 510 ? -66.209 1.594 106.464 1.00 75.06 510 GLN A O 1
ATOM 4059 N N . ALA A 1 511 ? -66.935 -0.290 107.448 1.00 73.44 511 ALA A N 1
ATOM 4060 C CA . ALA A 1 511 ? -66.111 -1.197 106.651 1.00 73.44 511 ALA A CA 1
ATOM 4061 C C . ALA A 1 511 ? -66.487 -1.175 105.158 1.00 73.44 511 ALA A C 1
ATOM 4063 O O . ALA A 1 511 ? -65.610 -1.095 104.295 1.00 73.44 511 ALA A O 1
ATOM 4064 N N . THR A 1 512 ? -67.782 -1.187 104.836 1.00 73.50 512 THR A N 1
ATOM 4065 C CA . THR A 1 512 ? -68.266 -1.091 103.447 1.00 73.50 512 THR A CA 1
ATOM 4066 C C . THR A 1 512 ? -67.949 0.263 102.818 1.00 73.50 512 THR A C 1
ATOM 4068 O O . THR A 1 512 ? -67.542 0.311 101.658 1.00 73.50 512 THR A O 1
ATOM 4071 N N . ARG A 1 513 ? -68.027 1.360 103.581 1.00 77.00 513 ARG A N 1
ATOM 4072 C CA . ARG A 1 513 ? -67.609 2.687 103.108 1.00 77.00 513 ARG A CA 1
ATOM 4073 C C . ARG A 1 513 ? -66.120 2.740 102.768 1.00 77.00 513 ARG A C 1
ATOM 4075 O O . ARG A 1 513 ? -65.774 3.234 101.700 1.00 77.00 513 ARG A O 1
ATOM 4082 N N . SER A 1 514 ? -65.254 2.165 103.605 1.00 73.62 514 SER A N 1
ATOM 4083 C CA . SER A 1 514 ? -63.822 2.066 103.295 1.00 73.62 514 SER A CA 1
ATOM 4084 C C . SER A 1 514 ? -63.552 1.213 102.049 1.00 73.62 514 SER A C 1
ATOM 4086 O O . SER A 1 514 ? -62.674 1.545 101.257 1.00 73.62 514 SER A O 1
ATOM 4088 N N . GLN A 1 515 ? -64.327 0.149 101.816 1.00 76.81 515 GLN A N 1
ATOM 4089 C CA . GLN A 1 515 ? -64.230 -0.633 100.576 1.00 76.81 515 GLN A CA 1
ATOM 4090 C C . GLN A 1 515 ? -64.707 0.150 99.348 1.00 76.81 515 GLN A C 1
ATOM 4092 O O . GLN A 1 515 ? -64.120 0.010 98.275 1.00 76.81 515 GLN A O 1
ATOM 4097 N N . LEU A 1 516 ? -65.748 0.973 99.488 1.00 76.38 516 LEU A N 1
ATOM 4098 C CA . LEU A 1 516 ? -66.240 1.824 98.407 1.00 76.38 516 LEU A CA 1
ATOM 4099 C C . LEU A 1 516 ? -65.214 2.907 98.051 1.00 76.38 516 LEU A C 1
ATOM 4101 O O . LEU A 1 516 ? -64.921 3.092 96.876 1.00 76.38 516 LEU A O 1
ATOM 4105 N N . GLU A 1 517 ? -64.607 3.551 99.051 1.00 76.38 517 GLU A N 1
ATOM 4106 C CA . GLU A 1 517 ? -63.516 4.516 98.856 1.00 76.38 517 GLU A CA 1
ATOM 4107 C C . GLU A 1 517 ? -62.312 3.860 98.165 1.00 76.38 517 GLU A C 1
ATOM 4109 O O . GLU A 1 517 ? -61.760 4.408 97.213 1.00 76.38 517 GLU A O 1
ATOM 4114 N N . GLN A 1 518 ? -61.956 2.634 98.553 1.00 77.69 518 GLN A N 1
ATOM 4115 C CA . GLN A 1 518 ? -60.878 1.893 97.898 1.00 77.69 518 GLN A CA 1
ATOM 4116 C C . GLN A 1 518 ? -61.220 1.510 96.446 1.00 77.69 518 GLN A C 1
ATOM 4118 O O . GLN A 1 518 ? -60.350 1.529 95.573 1.00 77.69 518 GLN A O 1
ATOM 4123 N N . LYS A 1 519 ? -62.489 1.187 96.159 1.00 76.00 519 LYS A N 1
ATOM 4124 C CA . LYS A 1 519 ? -62.967 0.938 94.791 1.00 76.00 519 LYS A CA 1
ATOM 4125 C C . LYS A 1 519 ? -63.009 2.214 93.949 1.00 76.00 519 LYS A C 1
ATOM 4127 O O . LYS A 1 519 ? -62.685 2.140 92.768 1.00 76.00 519 LYS A O 1
ATOM 4132 N N . GLN A 1 520 ? -63.342 3.357 94.542 1.00 82.75 520 GLN A N 1
ATOM 4133 C CA . GLN A 1 520 ? -63.343 4.652 93.864 1.00 82.75 520 GLN A CA 1
ATOM 4134 C C . GLN A 1 520 ? -61.938 5.004 93.355 1.00 82.75 520 GLN A C 1
ATOM 4136 O O . GLN A 1 520 ? -61.768 5.263 92.166 1.00 82.75 520 GLN A O 1
ATOM 4141 N N . VAL A 1 521 ? -60.917 4.856 94.208 1.00 82.62 521 VAL A N 1
ATOM 4142 C CA . VAL A 1 521 ? -59.506 5.039 93.814 1.00 82.62 521 VAL A CA 1
ATOM 4143 C C . VAL A 1 521 ? -59.108 4.087 92.678 1.00 82.62 521 VAL A C 1
ATOM 4145 O O . VAL A 1 521 ? -58.339 4.457 91.791 1.00 82.62 521 VAL A O 1
ATOM 4148 N N . ARG A 1 522 ? -59.642 2.854 92.660 1.00 84.69 522 ARG A N 1
ATOM 4149 C CA . ARG A 1 522 ? -59.352 1.883 91.593 1.00 84.69 522 ARG A CA 1
ATOM 4150 C C . ARG A 1 522 ? -59.997 2.248 90.254 1.00 84.69 522 ARG A C 1
ATOM 4152 O O . ARG A 1 522 ? -59.407 1.973 89.213 1.00 84.69 522 ARG A O 1
ATOM 4159 N N . ILE A 1 523 ? -61.193 2.832 90.272 1.00 78.50 523 ILE A N 1
ATOM 4160 C CA . ILE A 1 523 ? -61.862 3.319 89.058 1.00 78.50 523 ILE A CA 1
ATOM 4161 C C . ILE A 1 523 ? -61.078 4.493 88.470 1.00 78.50 523 ILE A C 1
ATOM 4163 O O . ILE A 1 523 ? -60.833 4.503 87.268 1.00 78.50 523 ILE A O 1
ATOM 4167 N N . GLU A 1 524 ? -60.625 5.420 89.313 1.00 84.06 524 GLU A N 1
ATOM 4168 C CA . GLU A 1 524 ? -59.804 6.559 88.886 1.00 84.06 524 GLU A CA 1
ATOM 4169 C C . GLU A 1 524 ? -58.489 6.093 88.237 1.00 84.06 524 GLU A C 1
ATOM 4171 O O . GLU A 1 524 ? -58.152 6.540 87.143 1.00 84.06 524 GLU A O 1
ATOM 4176 N N . THR A 1 525 ? -57.809 5.094 88.816 1.00 85.31 525 THR A N 1
ATOM 4177 C CA . THR A 1 525 ? -56.589 4.528 88.200 1.00 85.31 525 THR A CA 1
ATOM 4178 C C . THR A 1 525 ? -56.860 3.834 86.863 1.00 85.31 525 THR A C 1
ATOM 4180 O O . THR A 1 525 ? -56.082 3.986 85.926 1.00 85.31 525 THR A O 1
ATOM 4183 N N . LEU A 1 526 ? -57.965 3.094 86.732 1.00 82.50 526 LEU A N 1
ATOM 4184 C CA . LEU A 1 526 ? -58.326 2.455 85.459 1.00 82.50 526 LEU A CA 1
ATOM 4185 C C . LEU A 1 526 ? -58.696 3.478 84.374 1.00 82.50 526 LEU A C 1
ATOM 4187 O O . LEU A 1 526 ? -58.438 3.239 83.196 1.00 82.50 526 LEU A O 1
ATOM 4191 N N . GLN A 1 527 ? -59.283 4.616 84.750 1.00 83.88 527 GLN A N 1
ATOM 4192 C CA . GLN A 1 527 ? -59.558 5.709 83.815 1.00 83.88 527 GLN A CA 1
ATOM 4193 C C . GLN A 1 527 ? -58.265 6.353 83.303 1.00 83.88 527 GLN A C 1
ATOM 4195 O O . GLN A 1 527 ? -58.156 6.604 82.102 1.00 83.88 527 GLN A O 1
ATOM 4200 N N . GLU A 1 528 ? -57.272 6.557 84.173 1.00 83.12 528 GLU A N 1
ATOM 4201 C CA . GLU A 1 528 ? -55.945 7.031 83.762 1.00 83.12 528 GLU A CA 1
ATOM 4202 C C . GLU A 1 528 ? -55.233 6.023 82.846 1.00 83.12 528 GLU A C 1
ATOM 4204 O O . GLU A 1 528 ? -54.705 6.403 81.798 1.00 83.12 528 GLU A O 1
ATOM 4209 N N . GLU A 1 529 ? -55.269 4.727 83.178 1.00 86.38 529 GLU A N 1
ATOM 4210 C CA . GLU A 1 529 ? -54.696 3.664 82.338 1.00 86.38 529 GLU A CA 1
ATOM 4211 C C . GLU A 1 529 ? -55.360 3.609 80.952 1.00 86.38 529 GLU A C 1
ATOM 4213 O O . GLU A 1 529 ? -54.670 3.478 79.936 1.00 86.38 529 GLU A O 1
ATOM 4218 N N . LEU A 1 530 ? -56.686 3.769 80.889 1.00 81.62 530 LEU A N 1
ATOM 4219 C CA . LEU A 1 530 ? -57.433 3.793 79.632 1.00 81.62 530 LEU A CA 1
ATOM 4220 C C . LEU A 1 530 ? -57.081 5.021 78.783 1.00 81.62 530 LEU A C 1
ATOM 4222 O O . LEU A 1 530 ? -56.845 4.880 77.583 1.00 81.62 530 LEU A O 1
ATOM 4226 N N . GLN A 1 531 ? -56.993 6.212 79.383 1.00 82.56 531 GLN A N 1
ATOM 4227 C CA . GLN A 1 531 ? -56.578 7.421 78.662 1.00 82.56 531 GLN A CA 1
ATOM 4228 C C . GLN A 1 531 ? -55.150 7.294 78.118 1.00 82.56 531 GLN A C 1
ATOM 4230 O O . GLN A 1 531 ? -54.899 7.636 76.961 1.00 82.56 531 GLN A O 1
ATOM 4235 N N . ALA A 1 532 ? -54.229 6.731 78.903 1.00 83.06 532 ALA A N 1
ATOM 4236 C CA . ALA A 1 532 ? -52.865 6.471 78.456 1.00 83.06 532 ALA A CA 1
ATOM 4237 C C . ALA A 1 532 ? -52.813 5.449 77.305 1.00 83.06 532 ALA A C 1
ATOM 4239 O O . ALA A 1 532 ? -52.025 5.605 76.369 1.00 83.06 532 ALA A O 1
ATOM 4240 N N . ALA A 1 533 ? -53.654 4.411 77.336 1.00 78.31 533 ALA A N 1
ATOM 4241 C CA . ALA A 1 533 ? -53.758 3.443 76.248 1.00 78.31 533 ALA A CA 1
ATOM 4242 C C . ALA A 1 533 ? -54.313 4.079 74.962 1.00 78.31 533 ALA A C 1
ATOM 4244 O O . ALA A 1 533 ? -53.760 3.855 73.886 1.00 78.31 533 ALA A O 1
ATOM 4245 N N . MET A 1 534 ? -55.347 4.919 75.070 1.00 82.88 534 MET A N 1
ATOM 4246 C CA . MET A 1 534 ? -55.913 5.640 73.924 1.00 82.88 534 MET A CA 1
ATOM 4247 C C . MET A 1 534 ? -54.897 6.594 73.283 1.00 82.88 534 MET A C 1
ATOM 4249 O O . MET A 1 534 ? -54.800 6.625 72.057 1.00 82.88 534 MET A O 1
ATOM 4253 N N . ALA A 1 535 ? -54.098 7.306 74.085 1.00 83.06 535 ALA A N 1
ATOM 4254 C CA . ALA A 1 535 ? -53.017 8.154 73.578 1.00 83.06 535 ALA A CA 1
ATOM 4255 C C . ALA A 1 535 ? -51.968 7.337 72.802 1.00 83.06 535 ALA A C 1
ATOM 4257 O O . ALA A 1 535 ? -51.646 7.662 71.665 1.00 83.06 535 ALA A O 1
ATOM 4258 N N . ARG A 1 536 ? -51.526 6.193 73.346 1.00 85.00 536 ARG A N 1
ATOM 4259 C CA . ARG A 1 536 ? -50.560 5.308 72.664 1.00 85.00 536 ARG A CA 1
ATOM 4260 C C . ARG A 1 536 ? -51.074 4.767 71.328 1.00 85.00 536 ARG A C 1
ATOM 4262 O O . ARG A 1 536 ? -50.286 4.579 70.405 1.00 85.00 536 ARG A O 1
ATOM 4269 N N . VAL A 1 537 ? -52.370 4.468 71.231 1.00 82.62 537 VAL A N 1
ATOM 4270 C CA . VAL A 1 537 ? -52.988 4.007 69.977 1.00 82.62 537 VAL A CA 1
ATOM 4271 C C . VAL A 1 537 ? -53.057 5.142 68.954 1.00 82.62 537 VAL A C 1
ATOM 4273 O O . VAL A 1 537 ? -52.829 4.896 67.771 1.00 82.62 537 VAL A O 1
ATOM 4276 N N . ALA A 1 538 ? -53.331 6.375 69.390 1.00 83.81 538 ALA A N 1
ATOM 4277 C CA . ALA A 1 538 ? -53.305 7.543 68.513 1.00 83.81 538 ALA A CA 1
ATOM 4278 C C . ALA A 1 538 ? -51.899 7.780 67.936 1.00 83.81 538 ALA A C 1
ATOM 4280 O O . ALA A 1 538 ? -51.766 7.860 66.715 1.00 83.81 538 ALA A O 1
ATOM 4281 N N . ASP A 1 539 ? -50.866 7.755 68.781 1.00 84.19 539 ASP A N 1
ATOM 4282 C CA . ASP A 1 539 ? -49.468 7.918 68.356 1.00 84.19 539 ASP A CA 1
ATOM 4283 C C . ASP A 1 539 ? -49.044 6.809 67.378 1.00 84.19 539 ASP A C 1
ATOM 4285 O O . ASP A 1 539 ? -48.441 7.065 66.337 1.00 84.19 539 ASP A O 1
ATOM 4289 N N . SER A 1 540 ? -49.415 5.554 67.664 1.00 83.94 540 SER A N 1
ATOM 4290 C CA . SER A 1 540 ? -49.136 4.417 66.777 1.00 83.94 540 SER A CA 1
ATOM 4291 C C . SER A 1 540 ? -49.816 4.549 65.414 1.00 83.94 540 SER A C 1
ATOM 4293 O O . SER A 1 540 ? -49.256 4.112 64.408 1.00 83.94 540 SER A O 1
ATOM 4295 N N . LYS A 1 541 ? -51.030 5.105 65.372 1.00 83.56 541 LYS A N 1
ATOM 4296 C CA . LYS A 1 541 ? -51.775 5.311 64.128 1.00 83.56 541 LYS A CA 1
ATOM 4297 C C . LYS A 1 541 ? -51.143 6.411 63.280 1.00 83.56 541 LYS A C 1
ATOM 4299 O O . LYS A 1 541 ? -51.075 6.257 62.062 1.00 83.56 541 LYS A O 1
ATOM 4304 N N . GLU A 1 542 ? -50.687 7.487 63.915 1.00 85.88 542 GLU A N 1
ATOM 4305 C CA . GLU A 1 542 ? -49.990 8.574 63.231 1.00 85.88 542 GLU A CA 1
ATOM 4306 C C . GLU A 1 542 ? -48.673 8.071 62.629 1.00 85.88 542 GLU A C 1
ATOM 4308 O O . GLU A 1 542 ? -48.453 8.252 61.432 1.00 85.88 542 GLU A O 1
ATOM 4313 N N . LEU A 1 543 ? -47.886 7.308 63.402 1.00 86.12 543 LEU A N 1
ATOM 4314 C CA . LEU A 1 543 ? -46.634 6.704 62.937 1.00 86.12 543 LEU A CA 1
ATOM 4315 C C . LEU A 1 543 ? -46.849 5.823 61.692 1.00 86.12 543 LEU A C 1
ATOM 4317 O O . LEU A 1 543 ? -46.184 6.010 60.673 1.00 86.12 543 LEU A O 1
ATOM 4321 N N . ALA A 1 544 ? -47.848 4.934 61.736 1.00 78.81 544 ALA A N 1
ATOM 4322 C CA . ALA A 1 544 ? -48.183 4.060 60.613 1.00 78.81 544 ALA A CA 1
ATOM 4323 C C . ALA A 1 544 ? -48.676 4.835 59.375 1.00 78.81 544 ALA A C 1
ATOM 4325 O O . ALA A 1 544 ? -48.449 4.408 58.243 1.00 78.81 544 ALA A O 1
ATOM 4326 N N . GLN A 1 545 ? -49.350 5.977 59.559 1.00 83.75 545 GLN A N 1
ATOM 4327 C CA . GLN A 1 545 ? -49.742 6.843 58.444 1.00 83.75 545 GLN A CA 1
ATOM 4328 C C . GLN A 1 545 ? -48.534 7.503 57.772 1.00 83.75 545 GLN A C 1
ATOM 4330 O O . GLN A 1 545 ? -48.509 7.564 56.542 1.00 83.75 545 GLN A O 1
ATOM 4335 N N . THR A 1 546 ? -47.534 7.944 58.537 1.00 88.56 546 THR A N 1
ATOM 4336 C CA . THR A 1 546 ? -46.260 8.441 57.987 1.00 88.56 546 THR A CA 1
ATOM 4337 C C . THR A 1 546 ? -45.533 7.372 57.177 1.00 88.56 546 THR A C 1
ATOM 4339 O O . THR A 1 546 ? -45.191 7.627 56.023 1.00 88.56 546 THR A O 1
ATOM 4342 N N . ASP A 1 547 ? -45.400 6.157 57.716 1.00 86.81 547 ASP A N 1
ATOM 4343 C CA . ASP A 1 547 ? -44.706 5.056 57.034 1.00 86.81 547 ASP A CA 1
ATOM 4344 C C . ASP A 1 547 ? -45.382 4.697 55.696 1.00 86.81 547 ASP A C 1
ATOM 4346 O O . ASP A 1 547 ? -44.718 4.464 54.685 1.00 86.81 547 ASP A O 1
ATOM 4350 N N . ILE A 1 548 ? -46.721 4.710 55.646 1.00 83.56 548 ILE A N 1
ATOM 4351 C CA . ILE A 1 548 ? -47.478 4.459 54.408 1.00 83.56 548 ILE A CA 1
ATOM 4352 C C . ILE A 1 548 ? -47.208 5.539 53.352 1.00 83.56 548 ILE A C 1
ATOM 4354 O O . ILE A 1 548 ? -47.138 5.225 52.160 1.00 83.56 548 ILE A O 1
ATOM 4358 N N . VAL A 1 549 ? -47.088 6.807 53.755 1.00 88.62 549 VAL A N 1
ATOM 4359 C CA . VAL A 1 549 ? -46.789 7.906 52.826 1.00 88.62 549 VAL A CA 1
ATOM 4360 C C . VAL A 1 549 ? -45.366 7.773 52.282 1.00 88.62 549 VAL A C 1
ATOM 4362 O O . VAL A 1 549 ? -45.184 7.869 51.067 1.00 88.62 549 VAL A O 1
ATOM 4365 N N . GLU A 1 550 ? -44.383 7.465 53.131 1.00 88.44 550 GLU A N 1
ATOM 4366 C CA . GLU A 1 550 ? -43.002 7.218 52.694 1.00 88.44 550 GLU A CA 1
ATOM 4367 C C . GLU A 1 550 ? -42.902 6.020 51.744 1.00 88.44 550 GLU A C 1
ATOM 4369 O O . GLU A 1 550 ? -42.291 6.124 50.679 1.00 88.44 550 GLU A O 1
ATOM 4374 N N . MET A 1 551 ? -43.562 4.900 52.058 1.00 86.25 551 MET A N 1
ATOM 4375 C CA . MET A 1 551 ? -43.575 3.728 51.176 1.00 86.25 551 MET A CA 1
ATOM 4376 C C . MET A 1 551 ? -44.183 4.044 49.807 1.00 86.25 551 MET A C 1
ATOM 4378 O O . MET A 1 551 ? -43.655 3.607 48.784 1.00 86.25 551 MET A O 1
ATOM 4382 N N . ARG A 1 552 ? -45.270 4.826 49.755 1.00 90.69 552 ARG A N 1
ATOM 4383 C CA . ARG A 1 552 ? -45.872 5.257 48.482 1.00 90.69 552 ARG A CA 1
ATOM 4384 C C . ARG A 1 552 ? -44.913 6.106 47.660 1.00 90.69 552 ARG A C 1
ATOM 4386 O O . ARG A 1 552 ? -44.824 5.897 46.452 1.00 90.69 552 ARG A O 1
ATOM 4393 N N . GLN A 1 553 ? -44.194 7.021 48.305 1.00 87.56 553 GLN A N 1
ATOM 4394 C CA . GLN A 1 553 ? -43.209 7.854 47.628 1.00 87.56 553 GLN A CA 1
ATOM 4395 C C . GLN A 1 553 ? -42.065 7.002 47.063 1.00 87.56 553 GLN A C 1
ATOM 4397 O O . GLN A 1 553 ? -41.722 7.123 45.889 1.00 87.56 553 GLN A O 1
ATOM 4402 N N . ARG A 1 554 ?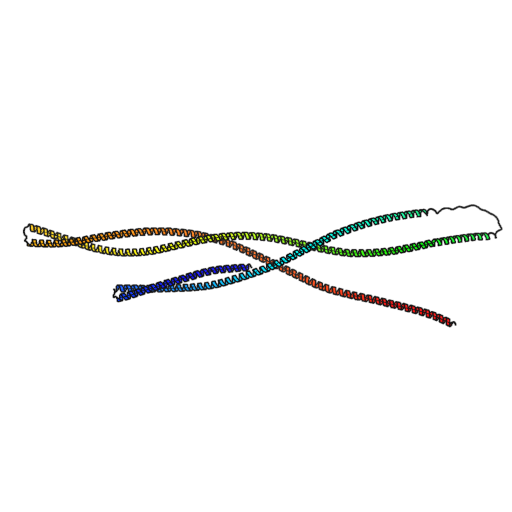 -41.567 6.042 47.850 1.00 90.69 554 ARG A N 1
ATOM 4403 C CA . ARG A 1 554 ? -40.496 5.124 47.441 1.00 90.69 554 ARG A CA 1
ATOM 4404 C C . ARG A 1 554 ? -40.908 4.222 46.273 1.00 90.69 554 ARG A C 1
ATOM 4406 O O . ARG A 1 554 ? -40.115 3.988 45.365 1.00 90.69 554 ARG A O 1
ATOM 4413 N N . ILE A 1 555 ? -42.160 3.755 46.251 1.00 86.25 555 ILE A N 1
ATOM 4414 C CA . ILE A 1 555 ? -42.725 3.012 45.111 1.00 86.25 555 ILE A CA 1
ATOM 4415 C C . ILE A 1 555 ? -42.758 3.885 43.850 1.00 86.25 555 ILE A C 1
ATOM 4417 O O . ILE A 1 555 ? -42.429 3.397 42.768 1.00 86.25 555 ILE A O 1
ATOM 4421 N N . LEU A 1 556 ? -43.127 5.162 43.977 1.00 91.00 556 LEU A N 1
ATOM 4422 C CA . LEU A 1 556 ? -43.159 6.097 42.853 1.00 91.00 556 LEU A CA 1
ATOM 4423 C C . LEU A 1 556 ? -41.754 6.325 42.271 1.00 91.00 556 LEU A C 1
ATOM 4425 O O . LEU A 1 556 ? -41.570 6.276 41.055 1.00 91.00 556 LEU A O 1
ATOM 4429 N N . ASP A 1 557 ? -40.753 6.500 43.133 1.00 88.69 557 ASP A N 1
ATOM 4430 C CA . ASP A 1 557 ? -39.363 6.690 42.713 1.00 88.69 557 ASP A CA 1
ATOM 4431 C C . ASP A 1 557 ? -38.800 5.440 42.024 1.00 88.69 557 ASP A C 1
ATOM 4433 O O . ASP A 1 557 ? -38.158 5.539 40.974 1.00 88.69 557 ASP A O 1
ATOM 4437 N N . LEU A 1 558 ? -39.092 4.248 42.557 1.00 87.56 558 LEU A N 1
ATOM 4438 C CA . LEU A 1 558 ? -38.725 2.979 41.923 1.00 87.56 558 LEU A CA 1
ATOM 4439 C C . LEU A 1 558 ? -39.395 2.804 40.556 1.00 87.56 558 LEU A C 1
ATOM 4441 O O . LEU A 1 558 ? -38.748 2.326 39.623 1.00 87.56 558 LEU A O 1
ATOM 4445 N N . HIS A 1 559 ? -40.656 3.219 40.414 1.00 90.19 559 HIS A N 1
ATOM 4446 C CA . HIS A 1 559 ? -41.372 3.170 39.141 1.00 90.19 559 HIS A CA 1
ATOM 4447 C C . HIS A 1 559 ? -40.706 4.058 38.081 1.00 90.19 559 HIS A C 1
ATOM 4449 O O . HIS A 1 559 ? -40.371 3.576 36.999 1.00 90.19 559 HIS A O 1
ATOM 4455 N N . ASN A 1 560 ? -40.406 5.313 38.424 1.00 89.69 560 ASN A N 1
ATOM 4456 C CA . ASN A 1 560 ? -39.724 6.246 37.520 1.00 89.69 560 ASN A CA 1
ATOM 4457 C C . ASN A 1 560 ? -38.325 5.740 37.124 1.00 89.69 560 ASN A C 1
ATOM 4459 O O . ASN A 1 560 ? -37.877 5.891 35.985 1.00 89.69 560 ASN A O 1
ATOM 4463 N N . ARG A 1 561 ? -37.617 5.104 38.064 1.00 90.00 561 ARG A N 1
ATOM 4464 C CA . ARG A 1 561 ? -36.289 4.532 37.819 1.00 90.00 561 ARG A CA 1
ATOM 4465 C C . ARG A 1 561 ? -36.361 3.317 36.889 1.00 90.00 561 ARG A C 1
ATOM 4467 O O . ARG A 1 561 ? -35.515 3.196 36.005 1.00 90.00 561 ARG A O 1
ATOM 4474 N N . ALA A 1 562 ? -37.379 2.467 37.032 1.00 82.19 562 ALA A N 1
ATOM 4475 C CA . ALA A 1 562 ? -37.629 1.351 36.120 1.00 82.19 562 ALA A CA 1
ATOM 4476 C C . ALA A 1 562 ? -37.931 1.836 34.691 1.00 82.19 562 ALA A C 1
ATOM 4478 O O . ALA A 1 562 ? -37.334 1.332 33.741 1.00 82.19 562 ALA A O 1
ATOM 4479 N N . GLU A 1 563 ? -38.765 2.868 34.544 1.00 90.50 563 GLU A N 1
ATOM 4480 C CA . GLU A 1 563 ? -39.077 3.474 33.242 1.00 90.50 563 GLU A CA 1
ATOM 4481 C C . GLU A 1 563 ? -37.827 4.086 32.577 1.00 90.50 563 GLU A C 1
ATOM 4483 O O . GLU A 1 563 ? -37.593 3.923 31.377 1.00 90.50 563 GLU A O 1
ATOM 4488 N N . SER A 1 564 ? -36.958 4.735 33.358 1.00 89.62 564 SER A N 1
ATOM 4489 C CA . SER A 1 564 ? -35.670 5.249 32.870 1.00 89.62 564 SER A CA 1
ATOM 4490 C C . SER A 1 564 ? -34.753 4.133 32.350 1.00 89.62 564 SER A C 1
ATOM 4492 O O . SER A 1 564 ? -34.176 4.251 31.265 1.00 89.62 564 SER A O 1
ATOM 4494 N N . VAL A 1 565 ? -34.659 3.015 33.079 1.00 89.12 565 VAL A N 1
ATOM 4495 C CA . VAL A 1 565 ? -33.870 1.844 32.663 1.00 89.12 565 VAL A CA 1
ATOM 4496 C C . VAL A 1 565 ? -34.436 1.218 31.388 1.00 89.12 565 VAL A C 1
ATOM 4498 O O . VAL A 1 565 ? -33.672 0.838 30.501 1.00 89.12 565 VAL A O 1
ATOM 4501 N N . GLU A 1 566 ? -35.757 1.141 31.253 1.00 89.31 566 GLU A N 1
ATOM 4502 C CA . GLU A 1 566 ? -36.408 0.602 30.058 1.00 89.31 566 GLU A CA 1
ATOM 4503 C C . GLU A 1 566 ? -36.159 1.481 28.824 1.00 89.31 566 GLU A C 1
ATOM 4505 O O . GLU A 1 566 ? -35.792 0.981 27.757 1.00 89.31 566 GLU A O 1
ATOM 4510 N N . ASN A 1 567 ? -36.207 2.803 28.991 1.00 88.75 567 ASN A N 1
ATOM 4511 C CA . ASN A 1 567 ? -35.825 3.751 27.947 1.00 88.75 567 ASN A CA 1
ATOM 4512 C C . ASN A 1 567 ? -34.337 3.641 27.569 1.00 88.75 567 ASN A C 1
ATOM 4514 O O . ASN A 1 567 ? -33.988 3.691 26.385 1.00 88.75 567 ASN A O 1
ATOM 4518 N N . ALA A 1 568 ? -33.445 3.462 28.548 1.00 88.62 568 ALA A N 1
ATOM 4519 C CA . ALA A 1 568 ? -32.019 3.252 28.294 1.00 88.62 568 ALA A CA 1
ATOM 4520 C C . ALA A 1 568 ? -31.767 1.937 27.537 1.00 88.62 568 ALA A C 1
ATOM 4522 O O . ALA A 1 568 ? -30.982 1.908 26.586 1.00 88.62 568 ALA A O 1
ATOM 4523 N N . LYS A 1 569 ? -32.487 0.869 27.898 1.00 90.62 569 LYS A N 1
ATOM 4524 C CA . LYS A 1 569 ? -32.459 -0.418 27.197 1.00 90.62 569 LYS A CA 1
ATOM 4525 C C . LYS A 1 569 ? -32.903 -0.267 25.742 1.00 90.62 569 LYS A C 1
ATOM 4527 O O . LYS A 1 569 ? -32.196 -0.736 24.854 1.00 90.62 569 LYS A O 1
ATOM 4532 N N . PHE A 1 570 ? -34.007 0.434 25.485 1.00 89.31 570 PHE A N 1
ATOM 4533 C CA . PHE A 1 570 ? -34.490 0.675 24.123 1.00 89.31 570 PHE A CA 1
ATOM 4534 C C . PHE A 1 570 ? -33.446 1.409 23.262 1.00 89.31 570 PHE A C 1
ATOM 4536 O O . PHE A 1 570 ? -33.187 1.027 22.119 1.00 89.31 570 PHE A O 1
ATOM 4543 N N . ARG A 1 571 ? -32.772 2.424 23.823 1.00 91.38 571 ARG A N 1
ATOM 4544 C CA . ARG A 1 571 ? -31.672 3.126 23.135 1.00 91.38 571 ARG A CA 1
ATOM 4545 C C . ARG A 1 571 ? -30.488 2.201 22.855 1.00 91.38 571 ARG A C 1
ATOM 4547 O O . ARG A 1 571 ? -29.951 2.221 21.749 1.00 91.38 571 ARG A O 1
ATOM 4554 N N . ALA A 1 572 ? -30.096 1.371 23.821 1.00 84.38 572 ALA A N 1
ATOM 4555 C CA . ALA A 1 572 ? -29.010 0.408 23.644 1.00 84.38 572 ALA A CA 1
ATOM 4556 C C . ALA A 1 572 ? -29.325 -0.627 22.549 1.00 84.38 572 ALA A C 1
ATOM 4558 O O . ALA A 1 572 ? -28.460 -0.944 21.732 1.00 84.38 572 ALA A O 1
ATOM 4559 N N . GLU A 1 573 ? -30.567 -1.111 22.479 1.00 90.69 573 GLU A N 1
ATOM 4560 C CA . GLU A 1 573 ? -31.030 -2.023 21.427 1.00 90.69 573 GLU A CA 1
ATOM 4561 C C . GLU A 1 573 ? -31.010 -1.359 20.042 1.00 90.69 573 GLU A C 1
ATOM 4563 O O . GLU A 1 573 ? -30.555 -1.973 19.073 1.00 90.69 573 GLU A O 1
ATOM 4568 N N . ALA A 1 574 ? -31.407 -0.086 19.948 1.00 87.94 574 ALA A N 1
ATOM 4569 C CA . ALA A 1 574 ? -31.312 0.685 18.711 1.00 87.94 574 ALA A CA 1
ATOM 4570 C C . ALA A 1 574 ? -29.852 0.873 18.251 1.00 87.94 574 ALA A C 1
ATOM 4572 O O . ALA A 1 574 ? -29.543 0.657 17.076 1.00 87.94 574 ALA A O 1
ATOM 4573 N N . HIS A 1 575 ? -28.933 1.196 19.170 1.00 91.31 575 HIS A N 1
ATOM 4574 C CA . HIS A 1 575 ? -27.499 1.283 18.868 1.00 91.31 575 HIS A CA 1
ATOM 4575 C C . HIS A 1 575 ? -26.912 -0.065 18.429 1.00 91.31 575 HIS A C 1
ATOM 4577 O O . HIS A 1 575 ? -26.140 -0.115 17.472 1.00 91.31 575 HIS A O 1
ATOM 4583 N N . LEU A 1 576 ? -27.302 -1.169 19.072 1.00 89.50 576 LEU A N 1
ATOM 4584 C CA . LEU A 1 576 ? -26.891 -2.516 18.667 1.00 89.50 576 LEU A CA 1
ATOM 4585 C C . LEU A 1 576 ? -27.375 -2.869 17.258 1.00 89.50 576 LEU A C 1
ATOM 4587 O O . LEU A 1 576 ? -26.625 -3.461 16.482 1.00 89.50 576 LEU A O 1
ATOM 4591 N N . ALA A 1 577 ? -28.612 -2.507 16.913 1.00 88.25 577 ALA A N 1
ATOM 4592 C CA . ALA A 1 577 ? -29.141 -2.705 15.568 1.00 88.25 577 ALA A CA 1
ATOM 4593 C C . ALA A 1 577 ? -28.361 -1.887 14.526 1.00 88.25 577 ALA A C 1
ATOM 4595 O O . ALA A 1 577 ? -28.082 -2.393 13.440 1.00 88.25 577 ALA A O 1
ATOM 4596 N N . GLN A 1 578 ? -27.964 -0.658 14.866 1.00 90.38 578 GLN A N 1
ATOM 4597 C CA . GLN A 1 578 ? -27.145 0.176 13.991 1.00 90.38 578 GLN A CA 1
ATOM 4598 C C . GLN A 1 578 ? -25.743 -0.414 13.786 1.00 90.38 578 GLN A C 1
ATOM 4600 O O . GLN A 1 578 ? -25.324 -0.596 12.647 1.00 90.38 578 GLN A O 1
ATOM 4605 N N . LEU A 1 579 ? -25.066 -0.822 14.865 1.00 90.75 579 LEU A N 1
ATOM 4606 C CA . LEU A 1 579 ? -23.747 -1.458 14.782 1.00 90.75 579 LEU A CA 1
ATOM 4607 C C . LEU A 1 579 ? -23.765 -2.736 13.936 1.00 90.75 579 LEU A C 1
ATOM 4609 O O . LEU A 1 579 ? -22.812 -2.996 13.208 1.00 90.75 579 LEU A O 1
ATOM 4613 N N . LYS A 1 580 ? -24.844 -3.528 13.994 1.00 92.56 580 LYS A N 1
ATOM 4614 C CA . LYS A 1 580 ? -24.998 -4.708 13.128 1.00 92.56 580 LYS A CA 1
ATOM 4615 C C . LYS A 1 580 ? -25.027 -4.338 11.645 1.00 92.56 580 LYS A C 1
ATOM 4617 O O . LYS A 1 580 ? -24.330 -4.978 10.866 1.00 92.56 580 LYS A O 1
ATOM 4622 N N . ARG A 1 581 ? -25.765 -3.289 11.265 1.00 91.00 581 ARG A N 1
ATOM 4623 C CA . ARG A 1 581 ? -25.785 -2.804 9.872 1.00 91.00 581 ARG A CA 1
ATOM 4624 C C . ARG A 1 581 ? -24.416 -2.296 9.430 1.00 91.00 581 ARG A C 1
ATOM 4626 O O . ARG A 1 581 ? -23.997 -2.562 8.309 1.00 91.00 581 ARG A O 1
ATOM 4633 N N . ASP A 1 582 ? -23.705 -1.594 10.310 1.00 91.50 582 ASP A N 1
ATOM 4634 C CA . ASP A 1 582 ? -22.360 -1.096 10.008 1.00 91.50 582 ASP A CA 1
ATOM 4635 C C . ASP A 1 582 ? -21.359 -2.244 9.812 1.00 91.50 582 ASP A C 1
ATOM 4637 O O . ASP A 1 582 ? -20.489 -2.161 8.942 1.00 91.50 582 ASP A O 1
ATOM 4641 N N . ILE A 1 583 ? -21.493 -3.331 10.583 1.00 90.00 583 ILE A N 1
ATOM 4642 C CA . ILE A 1 583 ? -20.712 -4.561 10.396 1.00 90.00 583 ILE A CA 1
ATOM 4643 C C . ILE A 1 583 ? -21.034 -5.200 9.040 1.00 90.00 583 ILE A C 1
ATOM 4645 O O . ILE A 1 583 ? -20.111 -5.440 8.272 1.00 90.00 583 ILE A O 1
ATOM 4649 N N . GLU A 1 584 ? -22.310 -5.388 8.694 1.00 90.25 584 GLU A N 1
ATOM 4650 C CA . GLU A 1 584 ? -22.710 -5.956 7.393 1.00 90.25 584 GLU A CA 1
ATOM 4651 C C . GLU A 1 584 ? -22.200 -5.120 6.204 1.00 90.25 584 GLU A C 1
ATOM 4653 O O . GLU A 1 584 ? -21.766 -5.655 5.177 1.00 90.25 584 GLU A O 1
ATOM 4658 N N . ASN A 1 585 ? -22.203 -3.791 6.341 1.00 91.69 585 ASN A N 1
ATOM 4659 C CA . ASN A 1 585 ? -21.659 -2.894 5.326 1.00 91.69 585 ASN A CA 1
ATOM 4660 C C . ASN A 1 585 ? -20.130 -3.038 5.211 1.00 91.69 585 ASN A C 1
ATOM 4662 O O . ASN A 1 585 ? -19.590 -3.114 4.107 1.00 91.69 585 ASN A O 1
ATOM 4666 N N . ARG A 1 586 ? -19.422 -3.148 6.343 1.00 89.50 586 ARG A N 1
ATOM 4667 C CA . ARG A 1 586 ? -17.977 -3.424 6.358 1.00 89.50 586 ARG A CA 1
ATOM 4668 C C . ARG A 1 586 ? -17.635 -4.784 5.757 1.00 89.50 586 ARG A C 1
ATOM 4670 O O . ARG A 1 586 ? -16.681 -4.858 4.990 1.00 89.50 586 ARG A O 1
ATOM 4677 N N . ASP A 1 587 ? -18.418 -5.820 6.029 1.00 91.25 587 ASP A N 1
ATOM 4678 C CA . ASP A 1 587 ? -18.232 -7.146 5.430 1.00 91.25 587 ASP A CA 1
ATOM 4679 C C . ASP A 1 587 ? -18.417 -7.091 3.907 1.00 91.25 587 ASP A C 1
ATOM 4681 O O . ASP A 1 587 ? -17.620 -7.648 3.152 1.00 91.25 587 ASP A O 1
ATOM 4685 N N . SER A 1 588 ? -19.398 -6.317 3.435 1.00 89.19 588 SER A N 1
ATOM 4686 C CA . SER A 1 588 ? -19.600 -6.069 2.002 1.00 89.19 588 SER A CA 1
ATOM 4687 C C . SER A 1 588 ? -18.423 -5.316 1.364 1.00 89.19 588 SER A C 1
ATOM 4689 O O . SER A 1 588 ? -18.055 -5.586 0.219 1.00 89.19 588 SER A O 1
ATOM 4691 N N . GLN A 1 589 ? -17.805 -4.373 2.084 1.00 89.94 589 GLN A N 1
ATOM 4692 C CA . GLN A 1 589 ? -16.598 -3.675 1.627 1.00 89.94 589 GLN A CA 1
ATOM 4693 C C . GLN A 1 589 ? -15.375 -4.597 1.596 1.00 89.94 589 GLN A C 1
ATOM 4695 O O . GLN A 1 589 ? -14.609 -4.544 0.635 1.00 89.94 589 GLN A O 1
ATOM 4700 N N . LEU A 1 590 ? -15.207 -5.452 2.607 1.00 88.56 590 LEU A N 1
ATOM 4701 C CA . LEU A 1 590 ? -14.140 -6.453 2.644 1.00 88.56 590 LEU A CA 1
ATOM 4702 C C . LEU A 1 590 ? -14.261 -7.425 1.470 1.00 88.56 590 LEU A C 1
ATOM 4704 O O . LEU A 1 590 ? -13.282 -7.617 0.761 1.00 88.56 590 LEU A O 1
ATOM 4708 N N . ALA A 1 591 ? -15.466 -7.911 1.166 1.00 87.31 591 ALA A N 1
ATOM 4709 C CA . ALA A 1 591 ? -15.695 -8.772 0.007 1.00 87.31 591 ALA A CA 1
ATOM 4710 C C . ALA A 1 591 ? -15.299 -8.103 -1.327 1.00 87.31 591 ALA A C 1
ATOM 4712 O O . ALA A 1 591 ? -14.750 -8.751 -2.217 1.00 87.31 591 ALA A O 1
ATOM 4713 N N . ARG A 1 592 ? -15.531 -6.789 -1.474 1.00 90.38 592 ARG A N 1
ATOM 4714 C CA . ARG A 1 592 ? -15.072 -6.029 -2.655 1.00 90.38 592 ARG A CA 1
ATOM 4715 C C . ARG A 1 592 ? -13.552 -5.902 -2.707 1.00 90.38 592 ARG A C 1
ATOM 4717 O O . ARG A 1 592 ? -12.979 -5.951 -3.792 1.00 90.38 592 ARG A O 1
ATOM 4724 N N . LEU A 1 593 ? -12.906 -5.708 -1.559 1.00 88.44 593 LEU A N 1
ATOM 4725 C CA . LEU A 1 593 ? -11.448 -5.650 -1.474 1.00 88.44 593 LEU A CA 1
ATOM 4726 C C . LEU A 1 593 ? -10.821 -7.008 -1.796 1.00 88.44 593 LEU A C 1
ATOM 4728 O O . LEU A 1 593 ? -9.861 -7.039 -2.557 1.00 88.44 593 LEU A O 1
ATOM 4732 N N . ASP A 1 594 ? -11.392 -8.108 -1.307 1.00 91.31 594 ASP A N 1
ATOM 4733 C CA . ASP A 1 594 ? -10.934 -9.465 -1.625 1.00 91.31 594 ASP A CA 1
ATOM 4734 C C . ASP A 1 594 ? -11.049 -9.755 -3.130 1.00 91.31 594 ASP A C 1
ATOM 4736 O O . ASP A 1 594 ? -10.119 -10.287 -3.733 1.00 91.31 594 ASP A O 1
ATOM 4740 N N . ALA A 1 595 ? -12.138 -9.318 -3.774 1.00 89.44 595 ALA A N 1
ATOM 4741 C CA . ALA A 1 595 ? -12.287 -9.425 -5.226 1.00 89.44 595 ALA A CA 1
ATOM 4742 C C . ALA A 1 595 ? -11.226 -8.612 -5.993 1.00 89.44 595 ALA A C 1
ATOM 4744 O O . ALA A 1 595 ? -10.685 -9.083 -6.990 1.00 89.44 595 ALA A O 1
ATOM 4745 N N . LEU A 1 596 ? -10.895 -7.403 -5.524 1.00 91.19 596 LEU A N 1
ATOM 4746 C CA . LEU A 1 596 ? -9.827 -6.594 -6.122 1.00 91.19 596 LEU A CA 1
ATOM 4747 C C . LEU A 1 596 ? -8.446 -7.224 -5.931 1.00 91.19 596 LEU A C 1
ATOM 4749 O O . LEU A 1 596 ? -7.630 -7.165 -6.847 1.00 91.19 596 LEU A O 1
ATOM 4753 N N . VAL A 1 597 ? -8.178 -7.822 -4.768 1.00 90.69 597 VAL A N 1
ATOM 4754 C CA . VAL A 1 597 ? -6.925 -8.546 -4.517 1.00 90.69 597 VAL A CA 1
ATOM 4755 C C . VAL A 1 597 ? -6.791 -9.717 -5.485 1.00 90.69 597 VAL A C 1
ATOM 4757 O O . VAL A 1 597 ? -5.745 -9.834 -6.111 1.00 90.69 597 VAL A O 1
ATOM 4760 N N . ALA A 1 598 ? -7.852 -10.500 -5.697 1.00 88.50 598 ALA A N 1
ATOM 4761 C CA . ALA A 1 598 ? -7.833 -11.608 -6.652 1.00 88.50 598 ALA A CA 1
ATOM 4762 C C . ALA A 1 598 ? -7.508 -11.147 -8.088 1.00 88.50 598 ALA A C 1
ATOM 4764 O O . ALA A 1 598 ? -6.681 -11.758 -8.759 1.00 88.50 598 ALA A O 1
ATOM 4765 N N . ILE A 1 599 ? -8.093 -10.030 -8.542 1.00 92.06 599 ILE A N 1
ATOM 4766 C CA . ILE A 1 599 ? -7.791 -9.448 -9.865 1.00 92.06 599 ILE A CA 1
ATOM 4767 C C . ILE A 1 599 ? -6.326 -8.995 -9.952 1.00 92.06 599 ILE A C 1
ATOM 4769 O O . ILE A 1 599 ? -5.675 -9.166 -10.981 1.00 92.06 599 ILE A O 1
ATOM 4773 N N . LEU A 1 600 ? -5.796 -8.392 -8.885 1.00 87.81 600 LEU A N 1
ATOM 4774 C CA . LEU A 1 600 ? -4.401 -7.950 -8.849 1.00 87.81 600 LEU A CA 1
ATOM 4775 C C . LEU A 1 600 ? -3.420 -9.129 -8.828 1.00 87.81 600 LEU A C 1
ATOM 4777 O O . LEU A 1 600 ? -2.362 -9.031 -9.443 1.00 87.81 600 LEU A O 1
ATOM 4781 N N . GLU A 1 601 ? -3.763 -10.226 -8.154 1.00 91.19 601 GLU A N 1
ATOM 4782 C CA . GLU A 1 601 ? -2.985 -11.469 -8.173 1.00 91.19 601 GLU A CA 1
ATOM 4783 C C . GLU A 1 601 ? -2.966 -12.087 -9.577 1.00 91.19 601 GLU A C 1
ATOM 4785 O O . GLU A 1 601 ? -1.893 -12.419 -10.075 1.00 91.19 601 GLU A O 1
ATOM 4790 N N . GLU A 1 602 ? -4.108 -12.130 -10.270 1.00 92.50 602 GLU A N 1
ATOM 4791 C CA . GLU A 1 602 ? -4.185 -12.601 -11.661 1.00 92.50 602 GLU A CA 1
ATOM 4792 C C . GLU A 1 602 ? -3.328 -11.743 -12.607 1.00 92.50 602 GLU A C 1
ATOM 4794 O O . GLU A 1 602 ? -2.525 -12.271 -13.378 1.00 92.50 602 GLU A O 1
ATOM 4799 N N . LYS A 1 603 ? -3.418 -10.412 -12.487 1.00 90.56 603 LYS A N 1
ATOM 4800 C CA . LYS A 1 603 ? -2.557 -9.461 -13.210 1.00 90.56 603 LYS A CA 1
ATOM 4801 C C . LYS A 1 603 ? -1.072 -9.678 -12.917 1.00 90.56 603 LYS A C 1
ATOM 4803 O O . LYS A 1 603 ? -0.239 -9.534 -13.809 1.00 90.56 603 LYS A O 1
ATOM 4808 N N . GLN A 1 604 ? -0.722 -9.978 -11.668 1.00 91.75 604 GLN A N 1
ATOM 4809 C CA . GLN A 1 604 ? 0.661 -10.237 -11.279 1.00 91.75 604 GLN A CA 1
ATOM 4810 C C . GLN A 1 604 ? 1.186 -11.526 -11.922 1.00 91.75 604 GLN A C 1
ATOM 4812 O O . GLN A 1 604 ? 2.325 -11.541 -12.389 1.00 91.75 604 GLN A O 1
ATOM 4817 N N . ASP A 1 605 ? 0.372 -12.579 -11.964 1.00 90.50 605 ASP A N 1
ATOM 4818 C CA . ASP A 1 605 ? 0.724 -13.846 -12.607 1.00 90.50 605 ASP A CA 1
ATOM 4819 C C . ASP A 1 605 ? 0.866 -13.690 -14.129 1.00 90.50 605 ASP A C 1
ATOM 4821 O O . ASP A 1 605 ? 1.780 -14.257 -14.727 1.00 90.50 605 ASP A O 1
ATOM 4825 N N . GLU A 1 606 ? 0.003 -12.890 -14.762 1.00 91.75 606 GLU A N 1
ATOM 4826 C CA . GLU A 1 606 ? 0.086 -12.560 -16.190 1.00 91.75 606 GLU A CA 1
ATOM 4827 C C . GLU A 1 606 ? 1.392 -11.823 -16.518 1.00 91.75 606 GLU A C 1
ATOM 4829 O O . GLU A 1 606 ? 2.164 -12.280 -17.361 1.00 91.75 606 GLU A O 1
ATOM 4834 N N . LEU A 1 607 ? 1.713 -10.768 -15.761 1.00 88.25 607 LEU A N 1
ATOM 4835 C CA . LEU A 1 607 ? 2.976 -10.040 -15.910 1.00 88.25 607 LEU A CA 1
ATOM 4836 C C . LEU A 1 607 ? 4.199 -10.927 -15.647 1.00 88.25 607 LEU A C 1
ATOM 4838 O O . LEU A 1 607 ? 5.233 -10.741 -16.282 1.00 88.25 607 LEU A O 1
ATOM 4842 N N . GLN A 1 608 ? 4.118 -11.888 -14.720 1.00 91.44 608 GLN A N 1
ATOM 4843 C CA . GLN A 1 608 ? 5.209 -12.840 -14.495 1.00 91.44 608 GLN A CA 1
ATOM 4844 C C . GLN A 1 608 ? 5.433 -13.748 -15.703 1.00 91.44 608 GLN A C 1
ATOM 4846 O O . GLN A 1 608 ? 6.588 -13.947 -16.073 1.00 91.44 608 GLN A O 1
ATOM 4851 N N . ARG A 1 609 ? 4.365 -14.241 -16.343 1.00 91.31 609 ARG A N 1
ATOM 4852 C CA . ARG A 1 609 ? 4.477 -15.045 -17.570 1.00 91.31 609 ARG A CA 1
ATOM 4853 C C . ARG A 1 609 ? 5.097 -14.247 -18.712 1.00 91.31 609 ARG A C 1
ATOM 4855 O O . ARG A 1 609 ? 6.031 -14.735 -19.331 1.00 91.31 609 ARG A O 1
ATOM 4862 N N . GLU A 1 610 ? 4.658 -13.008 -18.935 1.00 90.19 610 GLU A N 1
ATOM 4863 C CA . GLU A 1 610 ? 5.258 -12.132 -19.956 1.00 90.19 610 GLU A CA 1
ATOM 4864 C C . GLU A 1 610 ? 6.756 -11.884 -19.699 1.00 90.19 610 GLU A C 1
ATOM 4866 O O . GLU A 1 610 ? 7.579 -11.856 -20.619 1.00 90.19 610 GLU A O 1
ATOM 4871 N N . LEU A 1 611 ? 7.146 -11.732 -18.431 1.00 87.94 611 LEU A N 1
ATOM 4872 C CA . LEU A 1 611 ? 8.546 -11.550 -18.043 1.00 87.94 611 LEU A CA 1
ATOM 4873 C C . LEU A 1 611 ? 9.372 -12.833 -18.254 1.00 87.94 611 LEU A C 1
ATOM 4875 O O . LEU A 1 611 ? 10.547 -12.756 -18.611 1.00 87.94 611 LEU A O 1
ATOM 4879 N N . GLU A 1 612 ? 8.780 -14.007 -18.045 1.00 91.38 612 GLU A N 1
ATOM 4880 C CA . GLU A 1 612 ? 9.404 -15.304 -18.331 1.00 91.38 612 GLU A CA 1
ATOM 4881 C C . GLU A 1 612 ? 9.596 -15.500 -19.848 1.00 91.38 612 GLU A C 1
ATOM 4883 O O . GLU A 1 612 ? 10.712 -15.781 -20.285 1.00 91.38 612 GLU A O 1
ATOM 4888 N N . ASP A 1 613 ? 8.565 -15.225 -20.653 1.00 91.44 613 ASP A N 1
ATOM 4889 C CA . ASP A 1 613 ? 8.608 -15.316 -22.121 1.00 91.44 613 ASP A CA 1
ATOM 4890 C C . ASP A 1 613 ? 9.662 -14.372 -22.717 1.00 91.44 613 ASP A C 1
ATOM 4892 O O . ASP A 1 613 ? 10.468 -14.757 -23.567 1.00 91.44 613 ASP A O 1
ATOM 4896 N N . THR A 1 614 ? 9.707 -13.119 -22.253 1.00 89.56 614 THR A N 1
ATOM 4897 C CA . THR A 1 614 ? 10.711 -12.146 -22.721 1.00 89.56 614 THR A CA 1
ATOM 4898 C C . THR A 1 614 ? 12.130 -12.545 -22.324 1.00 89.56 614 THR A C 1
ATOM 4900 O O . THR A 1 614 ? 13.065 -12.340 -23.103 1.00 89.56 614 THR A O 1
ATOM 4903 N N . ARG A 1 615 ? 12.317 -13.153 -21.144 1.00 90.00 615 ARG A N 1
ATOM 4904 C CA . ARG A 1 615 ? 13.608 -13.733 -20.746 1.00 90.00 615 ARG A CA 1
ATOM 4905 C C . ARG A 1 615 ? 14.005 -14.886 -21.652 1.00 90.00 615 ARG A C 1
ATOM 4907 O O . ARG A 1 615 ? 15.164 -14.944 -22.049 1.00 90.00 615 ARG A O 1
ATOM 4914 N N . GLU A 1 616 ? 13.075 -15.767 -21.996 1.00 90.56 616 GLU A N 1
ATOM 4915 C CA . GLU A 1 616 ? 13.338 -16.892 -22.892 1.00 90.56 616 GLU A CA 1
ATOM 4916 C C . GLU A 1 616 ? 13.724 -16.406 -24.298 1.00 90.56 616 GLU A C 1
ATOM 4918 O O . GLU A 1 616 ? 14.737 -16.843 -24.850 1.00 90.56 616 GLU A O 1
ATOM 4923 N N . GLN A 1 617 ? 13.018 -15.404 -24.834 1.00 87.69 617 GLN A N 1
ATOM 4924 C CA . GLN A 1 617 ? 13.377 -14.758 -26.103 1.00 87.69 617 GLN A CA 1
ATOM 4925 C C . GLN A 1 617 ? 14.766 -14.102 -26.065 1.00 87.69 617 GLN A C 1
ATOM 4927 O O . GLN A 1 617 ? 15.538 -14.218 -27.020 1.00 87.69 617 GLN A O 1
ATOM 4932 N N . LEU A 1 618 ? 15.110 -13.427 -24.964 1.00 87.44 618 LEU A N 1
ATOM 4933 C CA . LEU A 1 618 ? 16.439 -12.846 -24.764 1.00 87.44 618 LEU A CA 1
ATOM 4934 C C . LEU A 1 618 ? 17.525 -13.922 -24.731 1.00 87.44 618 LEU A C 1
ATOM 4936 O O . LEU A 1 618 ? 18.553 -13.745 -25.384 1.00 87.44 618 LEU A O 1
ATOM 4940 N N . THR A 1 619 ? 17.296 -15.034 -24.032 1.00 90.12 619 THR A N 1
ATOM 4941 C CA . THR A 1 619 ? 18.224 -16.172 -24.008 1.00 90.12 619 THR A CA 1
ATOM 4942 C C . THR A 1 619 ? 18.451 -16.722 -25.412 1.00 90.12 619 THR A C 1
ATOM 4944 O O . THR A 1 619 ? 19.599 -16.822 -25.837 1.00 90.12 619 THR A O 1
ATOM 4947 N N . LEU A 1 620 ? 17.384 -16.964 -26.179 1.00 88.50 620 LEU A N 1
ATOM 4948 C CA . LEU A 1 620 ? 17.492 -17.423 -27.569 1.00 88.50 620 LEU A CA 1
ATOM 4949 C C . LEU A 1 620 ? 18.253 -16.423 -28.453 1.00 88.50 620 LEU A C 1
ATOM 4951 O O . LEU A 1 620 ? 19.072 -16.815 -29.287 1.00 88.50 620 LEU A O 1
ATOM 4955 N N . SER A 1 621 ? 18.036 -15.116 -28.266 1.00 86.75 621 SER A N 1
ATOM 4956 C CA . SER A 1 621 ? 18.783 -14.091 -29.001 1.00 86.75 621 SER A CA 1
ATOM 4957 C C . SER A 1 621 ? 20.261 -14.043 -28.604 1.00 86.75 621 SER A C 1
ATOM 4959 O O . SER A 1 621 ? 21.096 -13.750 -29.465 1.00 86.75 621 SER A O 1
ATOM 4961 N N . ILE A 1 622 ? 20.594 -14.279 -27.332 1.00 87.56 622 ILE A N 1
ATOM 4962 C CA . ILE A 1 622 ? 21.979 -14.349 -26.853 1.00 87.56 622 ILE A CA 1
ATOM 4963 C C . ILE A 1 622 ? 22.663 -15.576 -27.452 1.00 87.56 622 ILE A C 1
ATOM 4965 O O . ILE A 1 622 ? 23.717 -15.421 -28.062 1.00 87.56 622 ILE A O 1
ATOM 4969 N N . GLU A 1 623 ? 22.037 -16.751 -27.381 1.00 87.12 623 GLU A N 1
ATOM 4970 C CA . GLU A 1 623 ? 22.556 -17.983 -27.985 1.00 87.12 623 GLU A CA 1
ATOM 4971 C C . GLU A 1 623 ? 22.774 -17.822 -29.497 1.00 87.12 623 GLU A C 1
ATOM 4973 O O . GLU A 1 623 ? 23.829 -18.184 -30.022 1.00 87.12 623 GLU A O 1
ATOM 4978 N N . GLY A 1 624 ? 21.825 -17.199 -30.206 1.00 88.00 624 GLY A N 1
ATOM 4979 C CA . GLY A 1 624 ? 21.976 -16.881 -31.626 1.00 88.00 624 GLY A CA 1
ATOM 4980 C C . GLY A 1 624 ? 23.179 -15.969 -31.901 1.00 88.00 624 GLY A C 1
ATOM 4981 O O . GLY A 1 624 ? 23.960 -16.222 -32.821 1.00 88.00 624 GLY A O 1
ATOM 4982 N N . ARG A 1 625 ? 23.393 -14.937 -31.073 1.00 86.88 625 ARG A N 1
ATOM 4983 C CA . ARG A 1 625 ? 24.567 -14.055 -31.186 1.00 86.88 625 ARG A CA 1
ATOM 4984 C C . ARG A 1 625 ? 25.867 -14.794 -30.885 1.00 86.88 625 ARG A C 1
ATOM 4986 O O . ARG A 1 625 ? 26.832 -14.616 -31.625 1.00 86.88 625 ARG A O 1
ATOM 4993 N N . GLU A 1 626 ? 25.901 -15.646 -29.868 1.00 88.44 626 GLU A N 1
ATOM 4994 C CA . GLU A 1 626 ? 27.073 -16.463 -29.540 1.00 88.44 626 GLU A CA 1
ATOM 4995 C C . GLU A 1 626 ? 27.445 -17.408 -30.687 1.00 88.44 626 GLU A C 1
ATOM 4997 O O . GLU A 1 626 ? 28.619 -17.497 -31.053 1.00 88.44 626 GLU A O 1
ATOM 5002 N N . GLN A 1 627 ? 26.458 -18.033 -31.337 1.00 86.50 627 GLN A N 1
ATOM 5003 C CA . GLN A 1 627 ? 26.689 -18.843 -32.535 1.00 86.50 627 GLN A CA 1
ATOM 5004 C C . GLN A 1 627 ? 27.277 -18.013 -33.682 1.00 86.50 627 GLN A C 1
ATOM 5006 O O . GLN A 1 627 ? 28.253 -18.434 -34.307 1.00 86.50 627 GLN A O 1
ATOM 5011 N N . THR A 1 628 ? 26.744 -16.814 -33.946 1.00 87.56 628 THR A N 1
ATOM 5012 C CA . THR A 1 628 ? 27.311 -15.932 -34.984 1.00 87.56 628 THR A CA 1
ATOM 5013 C C . THR A 1 628 ? 28.727 -15.464 -34.644 1.00 87.56 628 THR A C 1
ATOM 5015 O O . THR A 1 628 ? 29.586 -15.422 -35.524 1.00 87.56 628 THR A O 1
ATOM 5018 N N . ALA A 1 629 ? 29.015 -15.181 -33.370 1.00 85.75 629 ALA A N 1
ATOM 5019 C CA . ALA A 1 629 ? 30.348 -14.806 -32.913 1.00 85.75 629 ALA A CA 1
ATOM 5020 C C . ALA A 1 629 ? 31.346 -15.962 -33.080 1.00 85.75 629 ALA A C 1
ATOM 5022 O O . ALA A 1 629 ? 32.464 -15.744 -33.547 1.00 85.75 629 ALA A O 1
ATOM 5023 N N . ALA A 1 630 ? 30.935 -17.198 -32.778 1.00 85.50 630 ALA A N 1
ATOM 5024 C CA . ALA A 1 630 ? 31.742 -18.390 -33.021 1.00 85.50 630 ALA A CA 1
ATOM 5025 C C . ALA A 1 630 ? 32.024 -18.598 -34.521 1.00 85.50 630 ALA A C 1
ATOM 5027 O O . ALA A 1 630 ? 33.161 -18.881 -34.897 1.00 85.50 630 ALA A O 1
ATOM 5028 N N . GLN A 1 631 ? 31.025 -18.388 -35.388 1.00 86.12 631 GLN A N 1
ATOM 5029 C CA . GLN A 1 631 ? 31.208 -18.448 -36.843 1.00 86.12 631 GLN A CA 1
ATOM 5030 C C . GLN A 1 631 ? 32.178 -17.375 -37.353 1.00 86.12 631 GLN A C 1
ATOM 5032 O O . GLN A 1 631 ? 33.025 -17.670 -38.196 1.00 86.12 631 GLN A O 1
ATOM 5037 N N . LEU A 1 632 ? 32.075 -16.140 -36.854 1.00 86.94 632 LEU A N 1
ATOM 5038 C CA . LEU A 1 632 ? 32.995 -15.057 -37.211 1.00 86.94 632 LEU A CA 1
ATOM 5039 C C . LEU A 1 632 ? 34.420 -15.353 -36.747 1.00 86.94 632 LEU A C 1
ATOM 5041 O O . LEU A 1 632 ? 35.359 -15.139 -37.507 1.00 86.94 632 LEU A O 1
ATOM 5045 N N . LYS A 1 633 ? 34.582 -15.896 -35.537 1.00 90.25 633 LYS A N 1
ATOM 5046 C CA . LYS A 1 633 ? 35.889 -16.303 -35.021 1.00 90.25 633 LYS A CA 1
ATOM 5047 C C . LYS A 1 633 ? 36.534 -17.366 -35.912 1.00 90.25 633 LYS A C 1
ATOM 5049 O O . LYS A 1 633 ? 37.669 -17.181 -36.330 1.00 90.25 633 LYS A O 1
ATOM 5054 N N . TRP A 1 634 ? 35.789 -18.411 -36.271 1.00 92.12 634 TRP A N 1
ATOM 5055 C CA . TRP A 1 634 ? 36.274 -19.452 -37.180 1.00 92.12 634 TRP A CA 1
ATOM 5056 C C . TRP A 1 634 ? 36.641 -18.896 -38.565 1.00 92.12 634 TRP A C 1
ATOM 5058 O O . TRP A 1 634 ? 37.681 -19.241 -39.119 1.00 92.12 634 TRP A O 1
ATOM 5068 N N . LYS A 1 635 ? 35.826 -17.985 -39.119 1.00 87.56 635 LYS A N 1
ATOM 5069 C CA . LYS A 1 635 ? 36.146 -17.310 -40.388 1.00 87.56 635 LYS A CA 1
ATOM 5070 C C . LYS A 1 635 ? 37.412 -16.456 -40.290 1.00 87.56 635 LYS A C 1
ATOM 5072 O O . LYS A 1 635 ? 38.184 -16.443 -41.241 1.00 87.56 635 LYS A O 1
ATOM 5077 N N . ASN A 1 636 ? 37.630 -15.763 -39.173 1.00 87.44 636 ASN A N 1
ATOM 5078 C CA . ASN A 1 636 ? 38.845 -14.978 -38.954 1.00 87.44 636 ASN A CA 1
ATOM 5079 C C . ASN A 1 636 ? 40.083 -15.872 -38.834 1.00 87.44 636 ASN A C 1
ATOM 5081 O O . ASN A 1 636 ? 41.089 -15.571 -39.462 1.00 87.44 636 ASN A O 1
ATOM 5085 N N . GLU A 1 637 ? 39.995 -16.989 -38.108 1.00 90.19 637 GLU A N 1
ATOM 5086 C CA . GLU A 1 637 ? 41.078 -17.981 -38.027 1.00 90.19 637 GLU A CA 1
ATOM 5087 C C . GLU A 1 637 ? 41.423 -18.538 -39.422 1.00 90.19 637 GLU A C 1
ATOM 5089 O O . GLU A 1 637 ? 42.593 -18.600 -39.797 1.00 90.19 637 GLU A O 1
ATOM 5094 N N . LEU A 1 638 ? 40.411 -18.848 -40.243 1.00 90.25 638 LEU A N 1
ATOM 5095 C CA . LEU A 1 638 ? 40.610 -19.281 -41.630 1.00 90.25 638 LEU A CA 1
ATOM 5096 C C . LEU A 1 638 ? 41.239 -18.181 -42.504 1.00 90.25 638 LEU A C 1
ATOM 5098 O O . LEU A 1 638 ? 42.082 -18.467 -43.351 1.00 90.25 638 LEU A O 1
ATOM 5102 N N . LEU A 1 639 ? 40.832 -16.921 -42.319 1.00 86.62 639 LEU A N 1
ATOM 5103 C CA . LEU A 1 639 ? 41.426 -15.785 -43.025 1.00 86.62 639 LEU A CA 1
ATOM 5104 C C . LEU A 1 639 ? 42.889 -15.580 -42.633 1.00 86.62 639 LEU A C 1
ATOM 5106 O O . LEU A 1 639 ? 43.698 -15.326 -43.518 1.00 86.62 639 LEU A O 1
ATOM 5110 N N . GLU A 1 640 ? 43.243 -15.716 -41.354 1.00 87.81 640 GLU A N 1
ATOM 5111 C CA . GLU A 1 640 ? 44.633 -15.655 -40.889 1.00 87.81 640 GLU A CA 1
ATOM 5112 C C . GLU A 1 640 ? 45.481 -16.780 -41.501 1.00 87.81 640 GLU A C 1
ATOM 5114 O O . GLU A 1 640 ? 46.592 -16.523 -41.968 1.00 87.81 640 GLU A O 1
ATOM 5119 N N . GLU A 1 641 ? 44.946 -18.001 -41.589 1.00 89.56 641 GLU A N 1
ATOM 5120 C CA . GLU A 1 641 ? 45.612 -19.130 -42.252 1.00 89.56 641 GLU A CA 1
ATOM 5121 C C . GLU A 1 641 ? 45.810 -18.871 -43.758 1.00 89.56 641 GLU A C 1
ATOM 5123 O O . GLU A 1 641 ? 46.908 -19.050 -44.298 1.00 89.56 641 GLU A O 1
ATOM 5128 N N . LEU A 1 642 ? 44.784 -18.359 -44.444 1.00 88.25 642 LEU A N 1
ATOM 5129 C CA . LEU A 1 642 ? 44.890 -17.938 -45.844 1.00 88.25 642 LEU A CA 1
ATOM 5130 C C . LEU A 1 642 ? 45.904 -16.801 -46.030 1.00 88.25 642 LEU A C 1
ATOM 5132 O O . LEU A 1 642 ? 46.667 -16.810 -46.993 1.00 88.25 642 LEU A O 1
ATOM 5136 N N . HIS A 1 643 ? 45.968 -15.846 -45.105 1.00 86.56 643 HIS A N 1
ATOM 5137 C CA . HIS A 1 643 ? 46.936 -14.752 -45.159 1.00 86.56 643 HIS A CA 1
ATOM 5138 C C . HIS A 1 643 ? 48.370 -15.253 -44.943 1.00 86.56 643 HIS A C 1
ATOM 5140 O O . HIS A 1 643 ? 49.290 -14.831 -45.644 1.00 86.56 643 HIS A O 1
ATOM 5146 N N . SER A 1 644 ? 48.569 -16.192 -44.012 1.00 86.75 644 SER A N 1
ATOM 5147 C CA . SER A 1 644 ? 49.863 -16.848 -43.791 1.00 86.75 644 SER A CA 1
ATOM 5148 C C . SER A 1 644 ? 50.319 -17.600 -45.041 1.00 86.75 644 SER A C 1
ATOM 5150 O O . SER A 1 644 ? 51.444 -17.413 -45.501 1.00 86.75 644 SER A O 1
ATOM 5152 N N . THR A 1 645 ? 49.433 -18.400 -45.643 1.00 89.69 645 THR A N 1
ATOM 5153 C CA . THR A 1 645 ? 49.755 -19.141 -46.872 1.00 89.69 645 THR A CA 1
ATOM 5154 C C . THR A 1 645 ? 50.019 -18.209 -48.054 1.00 89.69 645 THR A C 1
ATOM 5156 O O . THR A 1 645 ? 50.948 -18.459 -48.822 1.00 89.69 645 THR A O 1
ATOM 5159 N N . LEU A 1 646 ? 49.274 -17.109 -48.195 1.00 88.50 646 LEU A N 1
ATOM 5160 C CA . LEU A 1 646 ? 49.536 -16.098 -49.220 1.00 88.50 646 LEU A CA 1
ATOM 5161 C C . LEU A 1 646 ? 50.928 -15.479 -49.041 1.00 88.50 646 LEU A C 1
ATOM 5163 O O . LEU A 1 646 ? 51.699 -15.448 -49.997 1.00 88.50 646 LEU A O 1
ATOM 5167 N N . ASN A 1 647 ? 51.286 -15.078 -47.819 1.00 86.12 647 ASN A N 1
ATOM 5168 C CA . ASN A 1 647 ? 52.608 -14.530 -47.508 1.00 86.12 647 ASN A CA 1
ATOM 5169 C C . ASN A 1 647 ? 53.742 -15.526 -47.803 1.00 86.12 647 ASN A C 1
ATOM 5171 O O . ASN A 1 647 ? 54.782 -15.142 -48.343 1.00 86.12 647 ASN A O 1
ATOM 5175 N N . GLU A 1 648 ? 53.547 -16.813 -47.505 1.00 88.25 648 GLU A N 1
ATOM 5176 C CA . GLU A 1 648 ? 54.492 -17.868 -47.888 1.00 88.25 648 GLU A CA 1
ATOM 5177 C C . GLU A 1 648 ? 54.643 -17.973 -49.412 1.00 88.25 648 GLU A C 1
ATOM 5179 O O . GLU A 1 648 ? 55.764 -18.078 -49.921 1.00 88.25 648 GLU A O 1
ATOM 5184 N N . LYS A 1 649 ? 53.533 -17.918 -50.164 1.00 88.44 649 LYS A N 1
ATOM 5185 C CA . LYS A 1 649 ? 53.565 -17.939 -51.635 1.00 88.44 649 LYS A CA 1
ATOM 5186 C C . LYS A 1 649 ? 54.230 -16.696 -52.213 1.00 88.44 649 LYS A C 1
ATOM 5188 O O . LYS A 1 649 ? 55.019 -16.835 -53.144 1.00 88.44 649 LYS A O 1
ATOM 5193 N N . GLU A 1 650 ? 53.975 -15.514 -51.660 1.00 88.62 650 GLU A N 1
ATOM 5194 C CA . GLU A 1 650 ? 54.656 -14.280 -52.053 1.00 88.62 650 GLU A CA 1
ATOM 5195 C C . GLU A 1 650 ? 56.159 -14.349 -51.787 1.00 88.62 650 GLU A C 1
ATOM 5197 O O . GLU A 1 650 ? 56.952 -13.971 -52.649 1.00 88.62 650 GLU A O 1
ATOM 5202 N N . SER A 1 651 ? 56.569 -14.867 -50.624 1.00 85.94 651 SER A N 1
ATOM 5203 C CA . SER A 1 651 ? 57.985 -15.076 -50.314 1.00 85.94 651 SER A CA 1
ATOM 5204 C C . SER A 1 651 ? 58.632 -16.030 -51.317 1.00 85.94 651 SER A C 1
ATOM 5206 O O . SER A 1 651 ? 59.695 -15.727 -51.855 1.00 85.94 651 SER A O 1
ATOM 5208 N N . ALA A 1 652 ? 57.972 -17.149 -51.631 1.00 87.31 652 ALA A N 1
ATOM 5209 C CA . ALA A 1 652 ? 58.459 -18.101 -52.626 1.00 87.31 652 ALA A CA 1
ATOM 5210 C C . ALA A 1 652 ? 58.548 -17.483 -54.035 1.00 87.31 652 ALA A C 1
ATOM 5212 O O . ALA A 1 652 ? 59.473 -17.789 -54.790 1.00 87.31 652 ALA A O 1
ATOM 5213 N N . LEU A 1 653 ? 57.613 -16.597 -54.390 1.00 85.88 653 LEU A N 1
ATOM 5214 C CA . LEU A 1 653 ? 57.629 -15.833 -55.640 1.00 85.88 653 LEU A CA 1
ATOM 5215 C C . LEU A 1 653 ? 58.802 -14.854 -55.697 1.00 85.88 653 LEU A C 1
ATOM 5217 O O . LEU A 1 653 ? 59.485 -14.803 -56.721 1.00 85.88 653 LEU A O 1
ATOM 5221 N N . ARG A 1 654 ? 59.078 -14.124 -54.607 1.00 86.25 654 ARG A N 1
ATOM 5222 C CA . ARG A 1 654 ? 60.252 -13.241 -54.506 1.00 86.25 654 ARG A CA 1
ATOM 5223 C C . ARG A 1 654 ? 61.551 -14.032 -54.636 1.00 86.25 654 ARG A C 1
ATOM 5225 O O . ARG A 1 654 ? 62.433 -13.615 -55.384 1.00 86.25 654 ARG A O 1
ATOM 5232 N N . ASP A 1 655 ? 61.648 -15.196 -53.996 1.00 87.00 655 ASP A N 1
ATOM 5233 C CA . ASP A 1 655 ? 62.806 -16.087 -54.127 1.00 87.00 655 ASP A CA 1
ATOM 5234 C C . ASP A 1 655 ? 62.984 -16.585 -55.570 1.00 87.00 655 ASP A C 1
ATOM 5236 O O . ASP A 1 655 ? 64.098 -16.595 -56.100 1.00 87.00 655 ASP A O 1
ATOM 5240 N N . LEU A 1 656 ? 61.891 -16.976 -56.236 1.00 86.50 656 LEU A N 1
ATOM 5241 C CA . LEU A 1 656 ? 61.893 -17.368 -57.649 1.00 86.50 656 LEU A CA 1
ATOM 5242 C C . LEU A 1 656 ? 62.313 -16.215 -58.565 1.00 86.50 656 LEU A C 1
ATOM 5244 O O . LEU A 1 656 ? 63.131 -16.427 -59.460 1.00 86.50 656 LEU A O 1
ATOM 5248 N N . GLN A 1 657 ? 61.807 -15.002 -58.330 1.00 85.94 657 GLN A N 1
ATOM 5249 C CA . GLN A 1 657 ? 62.236 -13.797 -59.041 1.00 85.94 657 GLN A CA 1
ATOM 5250 C C . GLN A 1 657 ? 63.725 -13.523 -58.826 1.00 85.94 657 GLN A C 1
ATOM 5252 O O . GLN A 1 657 ? 64.433 -13.267 -59.798 1.00 85.94 657 GLN A O 1
ATOM 5257 N N . GLY A 1 658 ? 64.217 -13.633 -57.590 1.00 86.62 658 GLY A N 1
ATOM 5258 C CA . GLY A 1 658 ? 65.637 -13.500 -57.272 1.00 86.62 658 GLY A CA 1
ATOM 5259 C C . GLY A 1 658 ? 66.486 -14.505 -58.051 1.00 86.62 658 GLY A C 1
ATOM 5260 O O . GLY A 1 658 ? 67.430 -14.118 -58.737 1.00 86.62 658 GLY A O 1
ATOM 5261 N N . ARG A 1 659 ? 66.091 -15.787 -58.051 1.00 87.06 659 ARG A N 1
ATOM 5262 C CA . ARG A 1 659 ? 66.760 -16.841 -58.836 1.00 87.06 659 ARG A CA 1
ATOM 5263 C C . ARG A 1 659 ? 66.725 -16.566 -60.336 1.00 87.06 659 ARG A C 1
ATOM 5265 O O . ARG A 1 659 ? 67.729 -16.786 -61.007 1.00 87.06 659 ARG A O 1
ATOM 5272 N N . TYR A 1 660 ? 65.599 -16.091 -60.864 1.00 86.12 660 TYR A N 1
ATOM 5273 C CA . TYR A 1 660 ? 65.473 -15.728 -62.274 1.00 86.12 660 TYR A CA 1
ATOM 5274 C C . TYR A 1 660 ? 66.414 -14.578 -62.651 1.00 86.12 660 TYR A C 1
ATOM 5276 O O . TYR A 1 660 ? 67.083 -14.666 -63.678 1.00 86.12 660 TYR A O 1
ATOM 5284 N N . GLN A 1 661 ? 66.524 -13.537 -61.818 1.00 84.12 661 GLN A N 1
ATOM 5285 C CA . GLN A 1 661 ? 67.460 -12.434 -62.060 1.00 84.12 661 GLN A CA 1
ATOM 5286 C C . GLN A 1 661 ? 68.913 -12.910 -62.020 1.00 84.12 661 GLN A C 1
ATOM 5288 O O . GLN A 1 661 ? 69.661 -12.626 -62.951 1.00 84.12 661 GLN A O 1
ATOM 5293 N N . SER A 1 662 ? 69.293 -13.722 -61.027 1.00 83.44 662 SER A N 1
ATOM 5294 C CA . SER A 1 662 ? 70.636 -14.314 -60.976 1.00 83.44 662 SER A CA 1
ATOM 5295 C C . SER A 1 662 ? 70.928 -15.198 -62.192 1.00 83.44 662 SER A C 1
ATOM 5297 O O . SER A 1 662 ? 72.034 -15.169 -62.729 1.00 83.44 662 SER A O 1
ATOM 5299 N N . LEU A 1 663 ? 69.942 -15.968 -62.668 1.00 85.81 663 LEU A N 1
ATOM 5300 C CA . LEU A 1 663 ? 70.087 -16.788 -63.871 1.00 85.81 663 LEU A CA 1
ATOM 5301 C C . LEU A 1 663 ? 70.254 -15.918 -65.121 1.00 85.81 663 LEU A C 1
ATOM 5303 O O . LEU A 1 663 ? 71.127 -16.204 -65.936 1.00 85.81 663 LEU A O 1
ATOM 5307 N N . LYS A 1 664 ? 69.455 -14.853 -65.256 1.00 87.06 664 LYS A N 1
ATOM 5308 C CA . LYS A 1 664 ? 69.525 -13.876 -66.351 1.00 87.06 664 LYS A CA 1
ATOM 5309 C C . LYS A 1 664 ? 70.882 -13.171 -66.386 1.00 87.06 664 LYS A C 1
ATOM 5311 O O . LYS A 1 664 ? 71.476 -13.040 -67.453 1.00 87.06 664 LYS A O 1
ATOM 5316 N N . GLU A 1 665 ? 71.393 -12.752 -65.232 1.00 83.88 665 GLU A N 1
ATOM 5317 C CA . GLU A 1 665 ? 72.736 -12.180 -65.098 1.00 83.88 665 GLU A CA 1
ATOM 5318 C C . GLU A 1 665 ? 73.814 -13.205 -65.453 1.00 83.88 665 GLU A C 1
ATOM 5320 O O . GLU A 1 665 ? 74.708 -12.888 -66.231 1.00 83.88 665 GLU A O 1
ATOM 5325 N N . SER A 1 666 ? 73.684 -14.452 -64.988 1.00 85.75 666 SER A N 1
ATOM 5326 C CA . SER A 1 666 ? 74.597 -15.541 -65.350 1.00 85.75 666 SER A CA 1
ATOM 5327 C C . SER A 1 666 ? 74.574 -15.874 -66.845 1.00 85.75 666 SER A C 1
ATOM 5329 O O . SER A 1 666 ? 75.601 -16.250 -67.401 1.00 85.75 666 SER A O 1
ATOM 5331 N N . THR A 1 667 ? 73.421 -15.784 -67.512 1.00 82.56 667 THR A N 1
ATOM 5332 C CA . THR A 1 667 ? 73.349 -16.003 -68.966 1.00 82.56 667 THR A CA 1
ATOM 5333 C C . THR A 1 667 ? 73.947 -14.823 -69.712 1.00 82.56 667 THR A C 1
ATOM 5335 O O . THR A 1 667 ? 74.658 -15.021 -70.692 1.00 82.56 667 THR A O 1
ATOM 5338 N N . ARG A 1 668 ? 73.715 -13.595 -69.236 1.00 85.88 668 ARG A N 1
ATOM 5339 C CA . ARG A 1 668 ? 74.348 -12.394 -69.784 1.00 85.88 668 ARG A CA 1
ATOM 5340 C C . ARG A 1 668 ? 75.872 -12.477 -69.691 1.00 85.88 668 ARG A C 1
ATOM 5342 O O . ARG A 1 668 ? 76.528 -12.253 -70.703 1.00 85.88 668 ARG A O 1
ATOM 5349 N N . THR A 1 669 ? 76.428 -12.856 -68.540 1.00 83.38 669 THR A N 1
ATOM 5350 C CA . THR A 1 669 ? 77.881 -13.024 -68.385 1.00 83.38 669 THR A CA 1
ATOM 5351 C C . THR A 1 669 ? 78.419 -14.142 -69.270 1.00 83.38 669 THR A C 1
ATOM 5353 O O . THR A 1 669 ? 79.427 -13.939 -69.935 1.00 83.38 669 THR A O 1
ATOM 5356 N N . GLN A 1 670 ? 77.726 -15.280 -69.387 1.00 81.31 670 GLN A N 1
ATOM 5357 C CA . GLN A 1 670 ? 78.113 -16.338 -70.332 1.00 81.31 670 GLN A CA 1
ATOM 5358 C C . GLN A 1 670 ? 78.094 -15.868 -71.794 1.00 81.31 670 GLN A C 1
ATOM 5360 O O . GLN A 1 670 ? 78.974 -16.237 -72.569 1.00 81.31 670 GLN A O 1
ATOM 5365 N N . VAL A 1 671 ? 77.120 -15.043 -72.190 1.00 81.44 671 VAL A N 1
ATOM 5366 C CA . VAL A 1 671 ? 77.064 -14.442 -73.534 1.00 81.44 671 VAL A CA 1
ATOM 5367 C C . VAL A 1 671 ? 78.209 -13.448 -73.737 1.00 81.44 671 VAL A C 1
ATOM 5369 O O . VAL A 1 671 ? 78.829 -13.439 -74.799 1.00 81.44 671 VAL A O 1
ATOM 5372 N N . GLU A 1 672 ? 78.531 -12.635 -72.733 1.00 82.56 672 GLU A N 1
ATOM 5373 C CA . GLU A 1 672 ? 79.676 -11.719 -72.759 1.00 82.56 672 GLU A CA 1
ATOM 5374 C C . GLU A 1 672 ? 81.008 -12.491 -72.854 1.00 82.56 672 GLU A C 1
ATOM 5376 O O . GLU A 1 672 ? 81.856 -12.154 -73.682 1.00 82.56 672 GLU A O 1
ATOM 5381 N N . GLU A 1 673 ? 81.168 -13.589 -72.110 1.00 81.00 673 GLU A N 1
ATOM 5382 C CA . GLU A 1 673 ? 82.318 -14.497 -72.202 1.00 81.00 673 GLU A CA 1
ATOM 5383 C C . GLU A 1 673 ? 82.412 -15.173 -73.578 1.00 81.00 673 GLU A C 1
ATOM 5385 O O . GLU A 1 673 ? 83.493 -15.194 -74.179 1.00 81.00 673 GLU A O 1
ATOM 5390 N N . ALA A 1 674 ? 81.295 -15.673 -74.115 1.00 78.19 674 ALA A N 1
ATOM 5391 C CA . ALA A 1 674 ? 81.210 -16.261 -75.453 1.00 78.19 674 ALA A CA 1
ATOM 5392 C C . ALA A 1 674 ? 81.564 -15.241 -76.549 1.00 78.19 674 ALA A C 1
ATOM 5394 O O . ALA A 1 674 ? 82.278 -15.552 -77.503 1.00 78.19 674 ALA A O 1
ATOM 5395 N N . ASN A 1 675 ? 81.124 -13.991 -76.395 1.00 78.81 675 ASN A N 1
ATOM 5396 C CA . ASN A 1 675 ? 81.495 -12.905 -77.295 1.00 78.81 675 ASN A CA 1
ATOM 5397 C C . ASN A 1 675 ? 82.980 -12.555 -77.164 1.00 78.81 675 ASN A C 1
ATOM 5399 O O . ASN A 1 675 ? 83.650 -12.401 -78.180 1.00 78.81 675 ASN A O 1
ATOM 5403 N N . SER A 1 676 ? 83.534 -12.516 -75.949 1.00 78.25 676 SER A N 1
ATOM 5404 C CA . SER A 1 676 ? 84.968 -12.275 -75.738 1.00 78.25 676 SER A CA 1
ATOM 5405 C C . SER A 1 676 ? 85.839 -13.371 -76.367 1.00 78.25 676 SER A C 1
ATOM 5407 O O . SER A 1 676 ? 86.862 -13.084 -76.989 1.00 78.25 676 SER A O 1
ATOM 5409 N N . THR A 1 677 ? 85.413 -14.635 -76.269 1.00 80.25 677 THR A N 1
ATOM 5410 C CA . THR A 1 677 ? 86.101 -15.774 -76.890 1.00 80.25 677 THR A CA 1
ATOM 5411 C C . THR A 1 677 ? 85.947 -15.761 -78.403 1.00 80.25 677 THR A C 1
ATOM 5413 O O . THR A 1 677 ? 86.924 -16.025 -79.099 1.00 80.25 677 THR A O 1
ATOM 5416 N N . LYS A 1 678 ? 84.781 -15.377 -78.933 1.00 83.19 678 LYS A N 1
ATOM 5417 C CA . LYS A 1 678 ? 84.589 -15.126 -80.368 1.00 83.19 678 LYS A CA 1
ATOM 5418 C C . LYS A 1 678 ? 85.528 -14.028 -80.879 1.00 83.19 678 LYS A C 1
ATOM 5420 O O . LYS A 1 678 ? 86.141 -14.218 -81.926 1.00 83.19 678 LYS A O 1
ATOM 5425 N N . THR A 1 679 ? 85.691 -12.929 -80.143 1.00 79.00 679 THR A N 1
ATOM 5426 C CA . THR A 1 679 ? 86.631 -11.849 -80.488 1.00 79.00 679 THR A CA 1
ATOM 5427 C C . THR A 1 679 ? 88.076 -12.342 -80.481 1.00 79.00 679 THR A C 1
ATOM 5429 O O . THR A 1 679 ? 88.779 -12.154 -81.466 1.00 79.00 679 THR A O 1
ATOM 5432 N N . ARG A 1 680 ? 88.499 -13.074 -79.443 1.00 79.94 680 ARG A N 1
ATOM 5433 C CA . ARG A 1 680 ? 89.837 -13.694 -79.400 1.00 79.94 680 ARG A CA 1
ATOM 5434 C C . ARG A 1 680 ? 90.061 -14.691 -80.537 1.00 79.94 680 ARG A C 1
ATOM 5436 O O . ARG A 1 680 ? 91.147 -14.759 -81.099 1.00 79.94 680 ARG A O 1
ATOM 5443 N N . LEU A 1 681 ? 89.046 -15.474 -80.905 1.00 77.56 681 LEU A N 1
ATOM 5444 C CA . LEU A 1 681 ? 89.129 -16.383 -82.050 1.00 77.56 681 LEU A CA 1
ATOM 5445 C C . LEU A 1 681 ? 89.262 -15.618 -83.369 1.00 77.56 681 LEU A C 1
ATOM 5447 O O . LEU A 1 681 ? 90.032 -16.040 -84.226 1.00 77.56 681 LEU A O 1
ATOM 5451 N N . LEU A 1 682 ? 88.554 -14.497 -83.528 1.00 77.81 682 LEU A N 1
ATOM 5452 C CA . LEU A 1 682 ? 88.719 -13.608 -84.679 1.00 77.81 682 LEU A CA 1
ATOM 5453 C C . LEU A 1 682 ? 90.137 -13.025 -84.731 1.00 77.81 682 LEU A C 1
ATOM 5455 O O . LEU A 1 682 ? 90.746 -13.066 -85.796 1.00 77.81 682 LEU A O 1
ATOM 5459 N N . GLU A 1 683 ? 90.694 -12.589 -83.599 1.00 78.94 683 GLU A N 1
ATOM 5460 C CA . GLU A 1 683 ? 92.091 -12.139 -83.498 1.00 78.94 683 GLU A CA 1
ATOM 5461 C C . GLU A 1 683 ? 93.065 -13.243 -83.935 1.00 78.94 683 GLU A C 1
ATOM 5463 O O . GLU A 1 683 ? 93.889 -13.024 -84.822 1.00 78.94 683 GLU A O 1
ATOM 5468 N N . VAL A 1 684 ? 92.907 -14.469 -83.428 1.00 78.31 684 VAL A N 1
ATOM 5469 C CA . VAL A 1 684 ? 93.731 -15.625 -83.829 1.00 78.31 684 VAL A CA 1
ATOM 5470 C C . VAL A 1 684 ? 93.571 -15.954 -85.318 1.00 78.31 684 VAL A C 1
ATOM 5472 O O . VAL A 1 684 ? 94.541 -16.315 -85.985 1.00 78.31 684 VAL A O 1
ATOM 5475 N N . VAL A 1 685 ? 92.365 -15.829 -85.881 1.00 79.06 685 VAL A N 1
ATOM 5476 C CA . VAL A 1 685 ? 92.134 -16.015 -87.323 1.00 79.06 685 VAL A CA 1
ATOM 5477 C C . VAL A 1 685 ? 92.845 -14.927 -88.130 1.00 79.06 685 VAL A C 1
ATOM 5479 O O . VAL A 1 685 ? 93.479 -15.251 -89.136 1.00 79.06 685 VAL A O 1
ATOM 5482 N N . THR A 1 686 ? 92.814 -13.670 -87.685 1.00 77.00 686 THR A N 1
ATOM 5483 C CA . THR A 1 686 ? 93.546 -12.574 -88.338 1.00 77.00 686 THR A CA 1
ATOM 5484 C C . THR A 1 686 ? 95.062 -12.722 -88.209 1.00 77.00 686 THR A C 1
ATOM 5486 O O . THR A 1 686 ? 95.778 -12.497 -89.188 1.00 77.00 686 THR A O 1
ATOM 5489 N N . GLU A 1 687 ? 95.569 -13.190 -87.064 1.00 79.06 687 GLU A N 1
ATOM 5490 C CA . GLU A 1 687 ? 96.981 -13.541 -86.870 1.00 79.06 687 GLU A CA 1
ATOM 5491 C C . GLU A 1 687 ? 97.395 -14.699 -87.780 1.00 79.06 687 GLU A C 1
ATOM 5493 O O . GLU A 1 687 ? 98.440 -14.660 -88.428 1.00 79.06 687 GLU A O 1
ATOM 5498 N N . LYS A 1 688 ? 96.550 -15.726 -87.905 1.00 79.88 688 LYS A N 1
ATOM 5499 C CA . LYS A 1 688 ? 96.783 -16.837 -88.830 1.00 79.88 688 LYS A CA 1
ATOM 5500 C C . LYS A 1 688 ? 96.831 -16.356 -90.280 1.00 79.88 688 LYS A C 1
ATOM 5502 O O . LYS A 1 688 ? 97.702 -16.802 -91.023 1.00 79.88 688 LYS A O 1
ATOM 5507 N N . GLN A 1 689 ? 95.935 -15.456 -90.687 1.00 76.19 689 GLN A N 1
ATOM 5508 C CA . GLN A 1 689 ? 95.938 -14.869 -92.030 1.00 76.19 689 GLN A CA 1
ATOM 5509 C C . GLN A 1 689 ? 97.186 -14.015 -92.277 1.00 76.19 689 GLN A C 1
ATOM 5511 O O . GLN A 1 689 ? 97.813 -14.148 -93.323 1.00 76.19 689 GLN A O 1
ATOM 5516 N N . THR A 1 690 ? 97.609 -13.196 -91.310 1.00 76.19 690 THR A N 1
ATOM 5517 C CA . THR A 1 690 ? 98.856 -12.420 -91.423 1.00 76.19 690 THR A CA 1
ATOM 5518 C C . THR A 1 690 ? 100.084 -13.322 -91.469 1.00 76.19 690 THR A C 1
ATOM 5520 O O . THR A 1 690 ? 100.963 -13.099 -92.301 1.00 76.19 690 THR A O 1
ATOM 5523 N N . LEU A 1 691 ? 100.140 -14.381 -90.658 1.00 78.44 691 LEU A N 1
ATOM 5524 C CA . LEU A 1 691 ? 101.190 -15.397 -90.734 1.00 78.44 691 LEU A CA 1
ATOM 5525 C C . LEU A 1 691 ? 101.174 -16.133 -92.079 1.00 78.44 691 LEU A C 1
ATOM 5527 O O . LEU A 1 691 ? 102.239 -16.342 -92.648 1.00 78.44 691 LEU A O 1
ATOM 5531 N N . GLN A 1 692 ? 100.005 -16.474 -92.630 1.00 76.50 692 GLN A N 1
ATOM 5532 C CA . GLN A 1 692 ? 99.891 -17.062 -93.971 1.00 76.50 692 GLN A CA 1
ATOM 5533 C C . GLN A 1 692 ? 100.393 -16.114 -95.062 1.00 76.50 692 GLN A C 1
ATOM 5535 O O . GLN A 1 692 ? 101.165 -16.546 -95.915 1.00 76.50 692 GLN A O 1
ATOM 5540 N N . SER A 1 693 ? 100.032 -14.830 -95.016 1.00 77.50 693 SER A N 1
ATOM 5541 C CA . SER A 1 693 ? 100.557 -13.812 -95.936 1.00 77.50 693 SER A CA 1
ATOM 5542 C C . SER A 1 693 ? 102.074 -13.666 -95.812 1.00 77.50 693 SER A C 1
ATOM 5544 O O . SER A 1 693 ? 102.774 -13.551 -96.813 1.00 77.50 693 SER A O 1
ATOM 5546 N N . ARG A 1 694 ? 102.608 -13.750 -94.589 1.00 76.69 694 ARG A N 1
ATOM 5547 C CA . ARG A 1 694 ? 104.049 -13.688 -94.311 1.00 76.69 694 ARG A CA 1
ATOM 5548 C C . ARG A 1 694 ? 104.786 -14.942 -94.784 1.00 76.69 694 ARG A C 1
ATOM 5550 O O . ARG A 1 694 ? 105.885 -14.834 -95.311 1.00 76.69 694 ARG A O 1
ATOM 5557 N N . VAL A 1 695 ? 104.172 -16.120 -94.656 1.00 76.06 695 VAL A N 1
ATOM 5558 C CA . VAL A 1 695 ? 104.668 -17.376 -95.237 1.00 76.06 695 VAL A CA 1
ATOM 5559 C C . VAL A 1 695 ? 104.642 -17.310 -96.762 1.00 76.06 695 VAL A C 1
ATOM 5561 O O . VAL A 1 695 ? 105.610 -17.742 -97.374 1.00 76.06 695 VAL A O 1
ATOM 5564 N N . MET A 1 696 ? 103.601 -16.744 -97.380 1.00 74.62 696 MET A N 1
ATOM 5565 C CA . MET A 1 696 ? 103.567 -16.522 -98.831 1.00 74.62 696 MET A CA 1
ATOM 5566 C C . MET A 1 696 ? 104.689 -15.587 -99.288 1.00 74.62 696 MET A C 1
ATOM 5568 O O . MET A 1 696 ? 105.406 -15.925 -100.224 1.00 74.62 696 MET A O 1
ATOM 5572 N N . LEU A 1 697 ? 104.901 -14.473 -98.582 1.00 73.88 697 LEU A N 1
ATOM 5573 C CA . LEU A 1 697 ? 106.017 -13.556 -98.828 1.00 73.88 697 LEU A CA 1
ATOM 5574 C C . LEU A 1 697 ? 107.369 -14.263 -98.701 1.00 73.88 697 LEU A C 1
ATOM 5576 O O . LEU A 1 697 ? 108.187 -14.181 -99.608 1.00 73.88 697 LEU A O 1
ATOM 5580 N N . LEU A 1 698 ? 107.581 -15.036 -97.632 1.00 73.12 698 LEU A N 1
ATOM 5581 C CA . LEU A 1 698 ? 108.800 -15.831 -97.457 1.00 73.12 698 LEU A CA 1
ATOM 5582 C C . LEU A 1 698 ? 108.948 -16.909 -98.540 1.00 73.12 698 LEU A C 1
ATOM 5584 O O . LEU A 1 698 ? 110.061 -17.198 -98.966 1.00 73.12 698 LEU A O 1
ATOM 5588 N N . GLN A 1 699 ? 107.856 -17.507 -99.019 1.00 71.69 699 GLN A N 1
ATOM 5589 C CA . GLN A 1 699 ? 107.880 -18.456 -100.134 1.00 71.69 699 GLN A CA 1
ATOM 5590 C C . GLN A 1 699 ? 108.238 -17.773 -101.462 1.00 71.69 699 GLN A C 1
ATOM 5592 O O . GLN A 1 699 ? 108.973 -18.360 -102.258 1.00 71.69 699 GLN A O 1
ATOM 5597 N N . GLU A 1 700 ? 107.764 -16.550 -101.705 1.00 70.62 700 GLU A N 1
ATOM 5598 C CA . GLU A 1 700 ? 108.186 -15.720 -102.839 1.00 70.62 700 GLU A CA 1
ATOM 5599 C C . GLU A 1 700 ? 109.654 -15.303 -102.725 1.00 70.62 700 GLU A C 1
ATOM 5601 O O . GLU A 1 700 ? 110.389 -15.359 -103.710 1.00 70.62 700 GLU A O 1
ATOM 5606 N N . GLU A 1 701 ? 110.116 -14.968 -101.524 1.00 69.94 701 GLU A N 1
ATOM 5607 C CA . GLU A 1 701 ? 111.504 -14.599 -101.250 1.00 69.94 701 GLU A CA 1
ATOM 5608 C C . GLU A 1 701 ? 112.447 -15.798 -101.426 1.00 69.94 701 GLU A C 1
ATOM 5610 O O . GLU A 1 701 ? 113.474 -15.694 -102.094 1.00 69.94 701 GLU A O 1
ATOM 5615 N N . VAL A 1 702 ? 112.049 -16.985 -100.955 1.00 68.88 702 VAL A N 1
ATOM 5616 C CA . VAL A 1 702 ? 112.753 -18.253 -101.209 1.00 68.88 702 VAL A CA 1
ATOM 5617 C C . VAL A 1 702 ? 112.747 -18.606 -102.699 1.00 68.88 702 VAL A C 1
ATOM 5619 O O . VAL A 1 702 ? 113.755 -19.099 -103.205 1.00 68.88 702 VAL A O 1
ATOM 5622 N N . LYS A 1 703 ? 111.654 -18.350 -103.432 1.00 68.88 703 LYS A N 1
ATOM 5623 C CA . LYS A 1 703 ? 111.626 -18.510 -104.898 1.00 68.88 703 LYS A CA 1
ATOM 5624 C C . LYS A 1 703 ? 112.591 -17.544 -105.590 1.00 68.88 703 LYS A C 1
ATOM 5626 O O . LYS A 1 703 ? 113.284 -17.969 -106.508 1.00 68.88 703 LYS A O 1
ATOM 5631 N N . ARG A 1 704 ? 112.681 -16.290 -105.135 1.00 64.88 704 ARG A N 1
ATOM 5632 C CA . ARG A 1 704 ? 113.656 -15.299 -105.624 1.00 64.88 704 ARG A CA 1
ATOM 5633 C C . ARG A 1 704 ? 115.097 -15.733 -105.357 1.00 64.88 704 ARG A C 1
ATOM 5635 O O . ARG A 1 704 ? 115.919 -15.666 -106.262 1.00 64.88 704 ARG A O 1
ATOM 5642 N N . LEU A 1 705 ? 115.387 -16.226 -104.154 1.00 63.16 705 LEU A N 1
ATOM 5643 C CA . LEU A 1 705 ? 116.724 -16.685 -103.763 1.00 63.16 705 LEU A CA 1
ATOM 5644 C C . LEU A 1 705 ? 117.160 -17.978 -104.469 1.00 63.16 705 LEU A C 1
ATOM 5646 O O . LEU A 1 705 ? 118.353 -18.197 -104.615 1.00 63.16 705 LEU A O 1
ATOM 5650 N N . LYS A 1 706 ? 116.225 -18.820 -104.929 1.00 63.44 706 LYS A N 1
ATOM 5651 C CA . LYS A 1 706 ? 116.521 -20.011 -105.751 1.00 63.44 706 LYS A CA 1
ATOM 5652 C C . LYS A 1 706 ? 116.733 -19.710 -107.244 1.00 63.44 706 LYS A C 1
ATOM 5654 O O . LYS A 1 706 ? 117.051 -20.630 -107.990 1.00 63.44 706 LYS A O 1
ATOM 5659 N N . GLY A 1 707 ? 116.492 -18.470 -107.680 1.00 57.12 707 GLY A N 1
ATOM 5660 C CA . GLY A 1 707 ? 116.751 -18.000 -109.048 1.00 57.12 707 GLY A CA 1
ATOM 5661 C C . GLY A 1 707 ? 118.073 -17.237 -109.217 1.00 57.12 707 GLY A C 1
ATOM 5662 O O . GLY A 1 707 ? 118.394 -16.857 -110.342 1.00 57.12 707 GLY A O 1
ATOM 5663 N N . LEU A 1 708 ? 118.800 -17.007 -108.116 1.00 47.88 708 LEU A N 1
ATOM 5664 C CA . LEU A 1 708 ? 120.223 -16.647 -108.066 1.00 47.88 708 LEU A CA 1
ATOM 5665 C C . LEU A 1 708 ? 121.062 -17.928 -108.084 1.00 47.88 708 LEU A C 1
ATOM 5667 O O . LEU A 1 708 ? 122.174 -17.876 -108.654 1.00 47.88 708 LEU A O 1
#